Protein AF-A0A6S7JMF0-F1 (afdb_monomer_lite)

pLDDT: mean 71.55, std 21.27, range [26.91, 97.19]

Organism: Paramuricea clavata (NCBI:txid317549)

Radius of gyration: 65.5 Å; chains: 1; bounding box: 117×61×182 Å

Sequence (466 aa):
MGGQQYWNDHLWQLQKQYDQVYVKAPNASASPECMDQVRFYGCRYTFPGCDRSTSAFKSKKFCKDSCLHFTKECSTFLKAWKDLYLSGNPDEAYRFSCLKRPLRNAGDSPECVYYERKESLEKEDCLYLNGSSYHGNISVTSSGIPCQSWTEQCPHRHTMNKTYPELNNAKNYCRNPKNSGQRPWCFTTDRNKRWEYCDIPKCVPVDGNYGNWSLSSSCSVTCGEGFETWTRECNNPEPKYGGRNCNHLGEPVEFRPCTKNPCLVNGGYSSWSLSSQCNVTCGQGEEIWRRSCDNPTPKNGGRNYTVLGKDVEYRICKRRPCPVDGNYSNWTKSSACSVTCGVGYEMWSRKCDNPPPKHGGDCSKYGKDRESRPCRMEPCPVTSSSAKVIRITCGVCASIIVMAISFSSVKEKSGLRDPKEVIEFLRMRCLPLNGCQKAIHQYLLIVQQENAYMKKYLKAWGKGIE

Structure (mmCIF, N/CA/C/O backbone):
data_AF-A0A6S7JMF0-F1
#
_entry.id   AF-A0A6S7JMF0-F1
#
loop_
_atom_site.group_PDB
_atom_site.id
_atom_site.type_symbol
_atom_site.label_atom_id
_atom_site.label_alt_id
_atom_site.label_comp_id
_atom_site.label_asym_id
_atom_site.label_entity_id
_atom_site.label_seq_id
_atom_site.pdbx_PDB_ins_code
_atom_site.Cartn_x
_atom_site.Cartn_y
_atom_site.Cartn_z
_atom_site.occupancy
_atom_site.B_iso_or_equiv
_atom_site.auth_seq_id
_atom_site.auth_comp_id
_atom_site.auth_asym_id
_atom_site.auth_atom_id
_atom_site.pdbx_PDB_model_num
ATOM 1 N N . MET A 1 1 ? -48.991 31.337 47.600 1.00 36.75 1 MET A N 1
ATOM 2 C CA . MET A 1 1 ? -48.451 32.436 46.766 1.00 36.75 1 MET A CA 1
ATOM 3 C C . MET A 1 1 ? -47.029 32.873 47.159 1.00 36.75 1 MET A C 1
ATOM 5 O O . MET A 1 1 ? -46.313 33.300 46.272 1.00 36.75 1 MET A O 1
ATOM 9 N N . GLY A 1 2 ? -46.554 32.698 48.405 1.00 39.12 2 GLY A N 1
ATOM 10 C CA . GLY A 1 2 ? -45.199 33.141 48.809 1.00 39.12 2 GLY A CA 1
ATOM 11 C C . GLY A 1 2 ? -43.998 32.283 48.364 1.00 39.12 2 GLY A C 1
ATOM 12 O O . GLY A 1 2 ? -42.892 32.802 48.268 1.00 39.12 2 GLY A O 1
ATOM 13 N N . GLY A 1 3 ? -44.183 30.994 48.053 1.00 37.69 3 GLY A N 1
ATOM 14 C CA . GLY A 1 3 ? -43.065 30.120 47.657 1.00 37.69 3 GLY A CA 1
ATOM 15 C C . GLY A 1 3 ? -42.453 30.501 46.306 1.00 37.69 3 GLY A C 1
ATOM 16 O O . GLY A 1 3 ? -41.244 30.616 46.185 1.00 37.69 3 GLY A O 1
ATOM 17 N N . GLN A 1 4 ? -43.290 30.781 45.305 1.00 38.56 4 GLN A N 1
ATOM 18 C CA . GLN A 1 4 ? -42.866 31.082 43.931 1.00 38.56 4 GLN A CA 1
ATOM 19 C C . GLN A 1 4 ? -42.060 32.385 43.814 1.00 38.56 4 GLN A C 1
ATOM 21 O O . GLN A 1 4 ? -41.162 32.474 42.983 1.00 38.56 4 GLN A O 1
ATOM 26 N N . GLN A 1 5 ? -42.328 33.360 44.686 1.00 43.88 5 GLN A N 1
ATOM 27 C CA . GLN A 1 5 ? -41.608 34.634 44.724 1.00 43.88 5 GLN A CA 1
ATOM 28 C C . GLN A 1 5 ? -40.243 34.495 45.421 1.00 43.88 5 GLN A C 1
ATOM 30 O O . GLN A 1 5 ? -39.236 34.914 44.862 1.00 43.88 5 GLN A O 1
ATOM 35 N N . TYR A 1 6 ? -40.181 33.757 46.538 1.00 45.62 6 TYR A N 1
ATOM 36 C CA . TYR A 1 6 ? -38.921 33.356 47.184 1.00 45.62 6 TYR A CA 1
ATOM 37 C C . TYR A 1 6 ? -37.996 32.560 46.238 1.00 45.62 6 TYR A C 1
ATOM 39 O O . TYR A 1 6 ? -36.780 32.759 46.226 1.00 45.62 6 TYR A O 1
ATOM 47 N N . TRP A 1 7 ? -38.574 31.685 45.403 1.00 49.38 7 TRP A N 1
ATOM 48 C CA . TRP A 1 7 ? -37.840 30.900 44.404 1.00 49.38 7 TRP A CA 1
ATOM 49 C C . TRP A 1 7 ? -37.241 31.759 43.282 1.00 49.38 7 TRP A C 1
ATOM 51 O O . TRP A 1 7 ? -36.102 31.518 42.874 1.00 49.38 7 TRP A O 1
ATOM 61 N N . ASN A 1 8 ? -37.972 32.773 42.813 1.00 53.97 8 ASN A N 1
ATOM 62 C CA . ASN A 1 8 ? -37.487 33.693 41.784 1.00 53.97 8 ASN A CA 1
ATOM 63 C C . ASN A 1 8 ? -36.359 34.593 42.309 1.00 53.97 8 ASN A C 1
ATOM 65 O O . ASN A 1 8 ? -35.372 34.798 41.603 1.00 53.97 8 ASN A O 1
ATOM 69 N N . ASP A 1 9 ? -36.449 35.053 43.559 1.00 56.25 9 ASP A N 1
ATOM 70 C CA . ASP A 1 9 ? -35.446 35.941 44.158 1.00 56.25 9 ASP A CA 1
ATOM 71 C C . ASP A 1 9 ? -34.090 35.238 44.378 1.00 56.25 9 ASP A C 1
ATOM 73 O O . ASP A 1 9 ? -33.034 35.812 44.098 1.00 56.25 9 ASP A O 1
ATOM 77 N N . HIS A 1 10 ? -34.088 33.969 44.809 1.00 54.69 10 HIS A N 1
ATOM 78 C CA . HIS A 1 10 ? -32.850 33.200 45.013 1.00 54.69 10 HIS A CA 1
ATOM 79 C C . HIS A 1 10 ? -32.168 32.773 43.704 1.00 54.69 10 HIS A C 1
ATOM 81 O O . HIS A 1 10 ? -30.938 32.808 43.609 1.00 54.69 10 HIS A O 1
ATOM 87 N N . LEU A 1 11 ? -32.944 32.396 42.682 1.00 56.09 11 LEU A N 1
ATOM 88 C CA . LEU A 1 11 ? -32.403 32.110 41.348 1.00 56.09 11 LEU A CA 1
ATOM 89 C C . LEU A 1 11 ? -31.833 33.379 40.698 1.00 56.09 11 LEU A C 1
ATOM 91 O O . LEU A 1 11 ? -30.767 33.327 40.084 1.00 56.09 11 LEU A O 1
ATOM 95 N N . TRP A 1 12 ? -32.486 34.528 40.900 1.00 59.56 12 TRP A N 1
ATOM 96 C CA . TRP A 1 12 ? -32.001 35.826 40.433 1.00 59.56 12 TRP A CA 1
ATOM 97 C C . TRP A 1 12 ? -30.686 36.242 41.109 1.00 59.56 12 TRP A C 1
ATOM 99 O O . TRP A 1 12 ? -29.781 36.736 40.438 1.00 59.56 12 TRP A O 1
ATOM 109 N N . GLN A 1 13 ? -30.519 35.986 42.412 1.00 60.44 13 GLN A N 1
ATOM 110 C CA . GLN A 1 13 ? -29.249 36.236 43.107 1.00 60.44 13 GLN A CA 1
ATOM 111 C C . GLN A 1 13 ? -28.092 35.385 42.565 1.00 60.44 13 GLN A C 1
ATOM 113 O O . GLN A 1 13 ? -26.993 35.910 42.382 1.00 60.44 13 GLN A O 1
ATOM 118 N N . LEU A 1 14 ? -28.332 34.102 42.270 1.00 57.88 14 LEU A N 1
ATOM 119 C CA . LEU A 1 14 ? -27.326 33.217 41.668 1.00 57.88 14 LEU A CA 1
ATOM 120 C C . LEU A 1 14 ? -26.939 33.669 40.255 1.00 57.88 14 LEU A C 1
ATOM 122 O O . LEU A 1 14 ? -25.753 33.706 39.929 1.00 57.88 14 LEU A O 1
ATOM 126 N N . GLN A 1 15 ? -27.920 34.074 39.444 1.00 61.44 15 GLN A N 1
ATOM 127 C CA . GLN A 1 15 ? -27.672 34.634 38.114 1.00 61.44 15 GLN A CA 1
ATOM 128 C C . GLN A 1 15 ? -26.868 35.942 38.198 1.00 61.44 15 GLN A C 1
ATOM 130 O O . GLN A 1 15 ? -25.892 36.114 37.479 1.00 61.44 15 GLN A O 1
ATOM 135 N N . LYS A 1 16 ? -27.197 36.829 39.145 1.00 65.12 16 LYS A N 1
ATOM 136 C CA . LYS A 1 16 ? -26.475 38.091 39.361 1.00 65.12 16 LYS A CA 1
ATOM 137 C C . LYS A 1 16 ? -25.032 37.877 39.830 1.00 65.12 16 LYS A C 1
ATOM 139 O O . LYS A 1 16 ? -24.140 38.602 39.398 1.00 65.12 16 LYS A O 1
ATOM 144 N N . GLN A 1 17 ? -24.789 36.898 40.704 1.00 63.25 17 GLN A N 1
ATOM 145 C CA . GLN A 1 17 ? -23.432 36.509 41.111 1.00 63.25 17 GLN A CA 1
ATOM 146 C C . GLN A 1 17 ? -22.635 35.955 39.924 1.00 63.25 17 GLN A C 1
ATOM 148 O O . GLN A 1 17 ? -21.465 36.288 39.763 1.00 63.25 17 GLN A O 1
ATOM 153 N N . TYR A 1 18 ? -23.274 35.162 39.062 1.00 61.22 18 TYR A N 1
ATOM 154 C CA . TYR A 1 18 ? -22.665 34.653 37.836 1.00 61.22 18 TYR A CA 1
ATOM 155 C C . TYR A 1 18 ? -22.292 35.777 36.857 1.00 61.22 18 TYR A C 1
ATOM 157 O O . TYR A 1 18 ? -21.139 35.858 36.429 1.00 61.22 18 TYR A O 1
ATOM 165 N N . ASP A 1 19 ? -23.224 36.690 36.574 1.00 62.84 19 ASP A N 1
ATOM 166 C CA . ASP A 1 19 ? -22.995 37.818 35.667 1.00 62.84 19 ASP A CA 1
ATOM 167 C C . ASP A 1 19 ? -21.878 38.737 36.199 1.00 62.84 19 ASP A C 1
ATOM 169 O O . ASP A 1 19 ? -21.053 39.234 35.436 1.00 62.84 19 ASP A O 1
ATOM 173 N N . GLN A 1 20 ? -21.770 38.905 37.523 1.00 62.69 20 GLN A N 1
ATOM 174 C CA . GLN A 1 20 ? -20.678 39.657 38.150 1.00 62.69 20 GLN A CA 1
ATOM 175 C C . GLN A 1 20 ? -19.300 39.000 37.980 1.00 62.69 20 GLN A C 1
ATOM 177 O O . GLN A 1 20 ? -18.322 39.723 37.786 1.00 62.69 20 GLN A O 1
ATOM 182 N N . VAL A 1 21 ? -19.201 37.666 38.033 1.00 59.06 21 VAL A N 1
ATOM 183 C CA . VAL A 1 21 ? -17.943 36.940 37.758 1.00 59.06 21 VAL A CA 1
ATOM 184 C C . VAL A 1 21 ? -17.564 37.067 36.288 1.00 59.06 21 VAL A C 1
ATOM 186 O O . VAL A 1 21 ? -16.413 37.369 35.982 1.00 59.06 21 VAL A O 1
ATOM 189 N N . TYR A 1 22 ? -18.532 36.898 35.386 1.00 55.00 22 TYR A N 1
ATOM 190 C CA . TYR A 1 22 ? -18.306 36.964 33.943 1.00 55.00 22 TYR A CA 1
ATOM 191 C C . TYR A 1 22 ? -17.883 38.371 33.483 1.00 55.00 22 TYR A C 1
ATOM 193 O O . TYR A 1 22 ? -16.993 38.516 32.649 1.00 55.00 22 TYR A O 1
ATOM 201 N N . VAL A 1 23 ? -18.465 39.419 34.079 1.00 57.88 23 VAL A N 1
ATOM 202 C CA . VAL A 1 23 ? -18.139 40.824 33.778 1.00 57.88 23 VAL A CA 1
ATOM 203 C C . VAL A 1 23 ? -16.802 41.260 34.392 1.00 57.88 23 VAL A C 1
ATOM 205 O O . VAL A 1 23 ? -16.083 42.047 33.781 1.00 57.88 23 VAL A O 1
ATOM 208 N N . LYS A 1 24 ? -16.436 40.766 35.585 1.00 56.78 24 LYS A N 1
ATOM 209 C CA . LYS A 1 24 ? -15.188 41.161 36.273 1.00 56.78 24 LYS A CA 1
ATOM 210 C C . LYS A 1 24 ? -13.965 40.314 35.903 1.00 56.78 24 LYS A C 1
ATOM 212 O O . LYS A 1 24 ? -12.846 40.760 36.138 1.00 56.78 24 LYS A O 1
ATOM 217 N N . ALA A 1 25 ? -14.154 39.124 35.334 1.00 55.00 25 ALA A N 1
ATOM 218 C CA . ALA A 1 25 ? -13.078 38.221 34.927 1.00 55.00 25 ALA A CA 1
ATOM 219 C C . ALA A 1 25 ? -13.330 37.657 33.510 1.00 55.00 25 ALA A C 1
ATOM 221 O O . ALA A 1 25 ? -13.674 36.484 33.364 1.00 55.00 25 ALA A O 1
ATOM 222 N N . PRO A 1 26 ? -13.119 38.455 32.445 1.00 53.94 26 PRO A N 1
ATOM 223 C CA . PRO A 1 26 ? -13.433 38.063 31.064 1.00 53.94 26 PRO A CA 1
ATOM 224 C C . PRO A 1 26 ? -12.639 36.845 30.551 1.00 53.94 26 PRO A C 1
ATOM 226 O O . PRO A 1 26 ? -13.076 36.174 29.621 1.00 53.94 26 PRO A O 1
ATOM 229 N N . ASN A 1 27 ? -11.510 36.505 31.186 1.00 53.25 27 ASN A N 1
ATOM 230 C CA . ASN A 1 27 ? -10.702 35.320 30.857 1.00 53.25 27 ASN A CA 1
ATOM 231 C C . ASN A 1 27 ? -11.171 34.028 31.564 1.00 53.25 27 ASN A C 1
ATOM 233 O O . ASN A 1 27 ? -10.545 32.981 31.409 1.00 53.25 27 ASN A O 1
ATOM 237 N N . ALA A 1 28 ? -12.245 34.079 32.359 1.00 56.94 28 ALA A N 1
ATOM 238 C CA . ALA A 1 28 ? -12.796 32.944 33.102 1.00 56.94 28 ALA A CA 1
ATOM 239 C C . ALA A 1 28 ? -14.020 32.327 32.399 1.00 56.94 28 ALA A C 1
ATOM 241 O O . ALA A 1 28 ? -15.050 32.079 33.029 1.00 56.94 28 ALA A O 1
ATOM 242 N N . SER A 1 29 ? -13.929 32.086 31.088 1.00 58.25 29 SER A N 1
ATOM 243 C CA . SER A 1 29 ? -15.015 31.465 30.327 1.00 58.25 29 SER A CA 1
ATOM 244 C C . SER A 1 29 ? -15.295 30.051 30.852 1.00 58.25 29 SER A C 1
ATOM 246 O O . SER A 1 29 ? -14.444 29.164 30.752 1.00 58.25 29 SER A O 1
ATOM 248 N N . ALA A 1 30 ? -16.481 29.831 31.416 1.00 63.19 30 ALA A N 1
ATOM 249 C CA . ALA A 1 30 ? -16.946 28.504 31.794 1.00 63.19 30 ALA A CA 1
ATOM 250 C C . ALA A 1 30 ? -17.377 27.727 30.540 1.00 63.19 30 ALA A C 1
ATOM 252 O O . ALA A 1 30 ? -18.112 28.258 29.705 1.00 63.19 30 ALA A O 1
ATOM 253 N N . SER A 1 31 ? -16.944 26.470 30.403 1.00 72.50 31 SER A N 1
ATOM 254 C CA . SER A 1 31 ? -17.444 25.593 29.339 1.00 72.50 31 SER A CA 1
ATOM 255 C C . SER A 1 31 ? -18.964 25.378 29.481 1.00 72.50 31 SER A C 1
ATOM 257 O O . SER A 1 31 ? -19.489 25.469 30.596 1.00 72.50 31 SER A O 1
ATOM 259 N N . PRO A 1 32 ? -19.698 25.060 28.395 1.00 72.62 32 PRO A N 1
ATOM 260 C CA . PRO A 1 32 ? -21.123 24.719 28.482 1.00 72.62 32 PRO A CA 1
ATOM 261 C C . PRO A 1 32 ? -21.404 23.594 29.491 1.00 72.62 32 PRO A C 1
ATOM 263 O O . PRO A 1 32 ? -22.387 23.642 30.225 1.00 72.62 32 PRO A O 1
ATOM 266 N N . GLU A 1 33 ? -20.486 22.632 29.576 1.00 74.56 33 GLU A N 1
ATOM 267 C CA . GLU A 1 33 ? -20.502 21.526 30.536 1.00 74.56 33 GLU A CA 1
ATOM 268 C C . GLU A 1 33 ? -20.301 22.005 31.984 1.00 74.56 33 GLU A C 1
ATOM 270 O O . GLU A 1 33 ? -21.031 21.609 32.892 1.00 74.56 33 GLU A O 1
ATOM 275 N N . CYS A 1 34 ? -19.358 22.924 32.212 1.00 79.75 34 CYS A N 1
ATOM 276 C CA . CYS A 1 34 ? -19.197 23.558 33.515 1.00 79.75 34 CYS A CA 1
ATOM 277 C C . CYS A 1 34 ? -20.475 24.308 33.925 1.00 79.75 34 CYS A C 1
ATOM 279 O O . CYS A 1 34 ? -20.913 24.212 35.070 1.00 79.75 34 CYS A O 1
ATOM 281 N N . MET A 1 35 ? -21.114 25.010 32.990 1.00 73.12 35 MET A N 1
ATOM 282 C CA . MET A 1 35 ? -22.354 25.741 33.253 1.00 73.12 35 MET A CA 1
ATOM 283 C C . MET A 1 35 ? -23.520 24.829 33.622 1.00 73.12 35 MET A C 1
ATOM 285 O O . MET A 1 35 ? -24.294 25.162 34.523 1.00 73.12 35 MET A O 1
ATOM 289 N N . ASP A 1 36 ? -23.636 23.678 32.969 1.00 75.81 36 ASP A N 1
ATOM 290 C CA . ASP A 1 36 ? -24.648 22.685 33.316 1.00 75.81 36 ASP A CA 1
ATOM 291 C C . ASP A 1 36 ? -24.424 22.128 34.730 1.00 75.81 36 ASP A C 1
ATOM 293 O O . ASP A 1 36 ? -25.346 22.075 35.546 1.00 75.81 36 ASP A O 1
ATOM 297 N N . GLN A 1 37 ? -23.168 21.848 35.084 1.00 77.25 37 GLN A N 1
ATOM 298 C CA . GLN A 1 37 ? -22.797 21.419 36.431 1.00 77.25 37 GLN A CA 1
ATOM 299 C C . GLN A 1 37 ? -23.039 22.496 37.494 1.00 77.25 37 GLN A C 1
ATOM 301 O O . GLN A 1 37 ? -23.574 22.190 38.560 1.00 77.25 37 GLN A O 1
ATOM 306 N N . VAL A 1 38 ? -22.702 23.762 37.222 1.00 75.69 38 VAL A N 1
ATOM 307 C CA . VAL A 1 38 ? -22.996 24.889 38.127 1.00 75.69 38 VAL A CA 1
ATOM 308 C C . VAL A 1 38 ? -24.501 24.990 38.378 1.00 75.69 38 VAL A C 1
ATOM 310 O O . VAL A 1 38 ? -24.916 25.140 39.527 1.00 75.69 38 VAL A O 1
ATOM 313 N N . ARG A 1 39 ? -25.329 24.844 37.336 1.00 72.12 39 ARG A N 1
ATOM 314 C CA . ARG A 1 39 ? -26.794 24.845 37.466 1.00 72.12 39 ARG A CA 1
ATOM 315 C C . ARG A 1 39 ? -27.290 23.654 38.275 1.00 72.12 39 ARG A C 1
ATOM 317 O O . ARG A 1 39 ? -28.083 23.842 39.194 1.00 72.12 39 ARG A O 1
ATOM 324 N N . PHE A 1 40 ? -26.805 22.452 37.980 1.00 74.94 40 PHE A N 1
ATOM 325 C CA . PHE A 1 40 ? -27.194 21.233 38.684 1.00 74.94 40 PHE A CA 1
ATOM 326 C C . PHE A 1 40 ? -26.841 21.294 40.178 1.00 74.94 40 PHE A C 1
ATOM 328 O O . PHE A 1 40 ? -27.698 21.085 41.042 1.00 74.94 40 PHE A O 1
ATOM 335 N N . TYR A 1 41 ? -25.590 21.630 40.502 1.00 74.94 41 TYR A N 1
ATOM 336 C CA . TYR A 1 41 ? -25.129 21.716 41.886 1.00 74.94 41 TYR A CA 1
ATOM 337 C C . TYR A 1 41 ? -25.739 22.907 42.623 1.00 74.94 41 TYR A C 1
ATOM 339 O O . TYR A 1 41 ? -26.144 22.754 43.776 1.00 74.94 41 TYR A O 1
ATOM 347 N N . GLY A 1 42 ? -25.861 24.062 41.964 1.00 68.94 42 GLY A N 1
ATOM 348 C CA . GLY A 1 42 ? -26.521 25.245 42.512 1.00 68.94 42 GLY A CA 1
ATOM 349 C C . GLY A 1 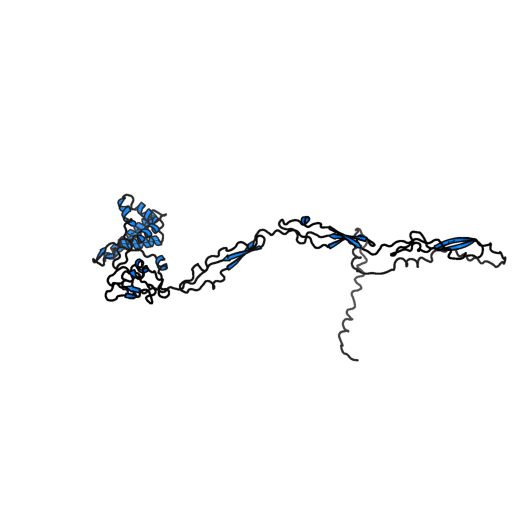42 ? -27.980 24.963 42.859 1.00 68.94 42 GLY A C 1
ATOM 350 O O . GLY A 1 42 ? -28.394 25.194 43.989 1.00 68.94 42 GLY A O 1
ATOM 351 N N . CYS A 1 43 ? -28.732 24.356 41.938 1.00 67.88 43 CYS A N 1
ATOM 352 C CA . CYS A 1 43 ? -30.116 23.938 42.157 1.00 67.88 43 CYS A CA 1
ATOM 353 C C . CYS A 1 43 ? -30.238 23.009 43.375 1.00 67.88 43 CYS A C 1
ATOM 355 O O . CYS A 1 43 ? -31.062 23.237 44.253 1.00 67.88 43 CYS A O 1
ATOM 357 N N . ARG A 1 44 ? -29.368 22.001 43.501 1.00 70.31 44 ARG A N 1
ATOM 358 C CA . ARG A 1 44 ? -29.432 21.035 44.610 1.00 70.31 44 ARG A CA 1
ATOM 359 C C . ARG A 1 44 ? -28.977 21.595 45.960 1.00 70.31 44 ARG A C 1
ATOM 361 O O . ARG A 1 44 ? -29.427 21.109 46.999 1.00 70.31 44 ARG A O 1
ATOM 368 N N . TYR A 1 45 ? -28.067 22.568 45.947 1.00 66.06 45 TYR A N 1
ATOM 369 C CA . TYR A 1 45 ? -27.616 23.275 47.143 1.00 66.06 45 TYR A CA 1
ATOM 370 C C . TYR A 1 45 ? -28.700 24.224 47.662 1.00 66.06 45 TYR A C 1
ATOM 372 O O . TYR A 1 45 ? -28.994 24.217 48.855 1.00 66.06 45 TYR A O 1
ATOM 380 N N . THR A 1 46 ? -29.326 24.981 46.759 1.00 62.84 46 THR A N 1
ATOM 381 C CA . THR A 1 46 ? -30.418 25.911 47.076 1.00 62.84 46 THR A CA 1
ATOM 382 C C . THR A 1 46 ? -31.708 25.167 47.427 1.00 62.84 46 THR A C 1
ATOM 384 O O . THR A 1 46 ? -32.456 25.608 48.296 1.00 62.84 46 THR A O 1
ATOM 387 N N . PHE A 1 47 ? -31.946 24.004 46.810 1.00 64.00 47 PHE A N 1
ATOM 388 C CA . PHE A 1 47 ? -33.137 23.174 47.003 1.00 64.00 47 PHE A CA 1
ATOM 389 C C . PHE A 1 47 ? -32.755 21.796 47.584 1.00 64.00 47 PHE A C 1
ATOM 391 O O . PHE A 1 47 ? -32.590 20.804 46.853 1.00 64.00 47 PHE A O 1
ATOM 398 N N . PRO A 1 48 ? -32.578 21.699 48.919 1.00 64.69 48 PRO A N 1
ATOM 399 C CA . PRO A 1 48 ? -32.350 20.426 49.591 1.00 64.69 48 PRO A CA 1
ATOM 400 C C . PRO A 1 48 ? -33.560 19.501 49.418 1.00 64.69 48 PRO A C 1
ATOM 402 O O . PRO A 1 48 ? -34.697 19.928 49.262 1.00 64.69 48 PRO A O 1
ATOM 405 N N . GLY A 1 49 ? -33.302 18.194 49.409 1.00 63.19 49 GLY A N 1
ATOM 406 C CA . GLY A 1 49 ? -34.339 17.198 49.138 1.00 63.19 49 GLY A CA 1
ATOM 407 C C . GLY A 1 49 ? -34.942 16.724 50.448 1.00 63.19 49 GLY A C 1
ATOM 408 O O . GLY A 1 49 ? -34.275 16.785 51.482 1.00 63.19 49 GLY A O 1
ATOM 409 N N . CYS A 1 50 ? -36.165 16.207 50.404 1.00 54.31 50 CYS A N 1
ATOM 410 C CA . CYS A 1 50 ? -36.745 15.551 51.568 1.00 54.31 50 CYS A CA 1
ATOM 411 C C . CYS A 1 50 ? -35.965 14.271 51.887 1.00 54.31 50 CYS A C 1
ATOM 413 O O . CYS A 1 50 ? -35.764 13.412 51.020 1.00 54.31 50 CYS A O 1
ATOM 415 N N . ASP A 1 51 ? -35.523 14.143 53.134 1.00 57.78 51 ASP A N 1
ATOM 416 C CA . ASP A 1 51 ? -35.065 12.875 53.676 1.00 57.78 51 ASP A CA 1
ATOM 417 C C . ASP A 1 51 ? -36.283 11.963 53.863 1.00 57.78 51 ASP A C 1
ATOM 419 O O . ASP A 1 51 ? -37.152 12.221 54.695 1.00 57.78 51 ASP A O 1
ATOM 423 N N . ARG A 1 52 ? -36.355 10.890 53.069 1.00 56.56 52 ARG A N 1
ATOM 424 C CA . ARG A 1 52 ? -37.484 9.947 53.080 1.00 56.56 52 ARG A CA 1
ATOM 425 C C . ARG A 1 52 ? -37.616 9.172 54.397 1.00 56.56 52 ARG A C 1
ATOM 427 O O . ARG A 1 52 ? -38.643 8.541 54.606 1.00 56.56 52 ARG A O 1
ATOM 434 N N . SER A 1 53 ? -36.606 9.225 55.269 1.00 58.28 53 SER A N 1
ATOM 435 C CA . SER A 1 53 ? -36.626 8.580 56.588 1.00 58.28 53 SER A CA 1
ATOM 436 C C . SER A 1 53 ? -37.221 9.453 57.698 1.00 58.28 53 SER A C 1
ATOM 438 O O . SER A 1 53 ? -37.765 8.925 58.662 1.00 58.28 53 SER A O 1
ATOM 440 N N . THR A 1 54 ? -37.135 10.781 57.577 1.00 59.84 54 THR A N 1
ATOM 441 C CA . THR A 1 54 ? -37.490 11.718 58.660 1.00 59.84 54 THR A CA 1
ATOM 442 C C . THR A 1 54 ? -38.441 12.833 58.224 1.00 59.84 54 THR A C 1
ATOM 444 O O . THR A 1 54 ? -38.811 13.668 59.043 1.00 59.84 54 THR A O 1
ATOM 447 N N . SER A 1 55 ? -38.843 12.875 56.946 1.00 59.56 55 SER A N 1
ATOM 448 C CA . SER A 1 55 ? -39.644 13.949 56.321 1.00 59.56 55 SER A CA 1
ATOM 449 C C . SER A 1 55 ? -39.053 15.361 56.466 1.00 59.56 55 SER A C 1
ATOM 451 O O . SER A 1 55 ? -39.683 16.346 56.085 1.00 59.56 55 SER A O 1
ATOM 453 N N . ALA A 1 56 ? -37.824 15.469 56.975 1.00 62.94 56 ALA A N 1
ATOM 454 C CA . ALA A 1 56 ? -37.090 16.709 57.127 1.00 62.94 56 ALA A CA 1
ATOM 455 C C . ALA A 1 56 ? -36.324 17.035 55.838 1.00 62.94 56 ALA A C 1
ATOM 457 O O . ALA A 1 56 ? -35.783 16.152 55.164 1.00 62.94 56 ALA A O 1
ATOM 458 N N . PHE A 1 57 ? -36.234 18.318 55.496 1.00 62.72 57 PHE A N 1
ATOM 459 C CA . PHE A 1 57 ? -35.366 18.763 54.410 1.00 62.72 57 PHE A CA 1
ATOM 460 C C . PHE A 1 57 ? -33.909 18.619 54.840 1.00 62.72 57 PHE A C 1
ATOM 462 O O . PHE A 1 57 ? -33.464 19.260 55.792 1.00 62.72 57 PHE A O 1
ATOM 469 N N . LYS A 1 58 ? -33.151 17.784 54.125 1.00 65.88 58 LYS A N 1
ATOM 470 C CA . LYS A 1 58 ? -31.731 17.564 54.400 1.00 65.88 58 LYS A CA 1
ATOM 471 C C . LYS A 1 58 ? -30.913 17.868 53.157 1.00 65.88 58 LYS A C 1
ATOM 473 O O . LYS A 1 58 ? -31.145 17.315 52.077 1.00 65.88 58 LYS A O 1
ATOM 478 N N . SER A 1 59 ? -29.927 18.748 53.304 1.00 65.12 59 SER A N 1
ATOM 479 C CA . SER A 1 59 ? -28.945 18.981 52.252 1.00 65.12 59 SER A CA 1
ATOM 480 C C . SER A 1 59 ? -28.056 17.742 52.126 1.00 65.12 59 SER A C 1
ATOM 482 O O . SER A 1 59 ? -27.375 17.320 53.063 1.00 65.12 59 SER A O 1
ATOM 484 N N . LYS A 1 60 ? -28.100 17.105 50.955 1.00 71.38 60 LYS A N 1
ATOM 485 C CA . LYS A 1 60 ? -27.204 15.995 50.627 1.00 71.38 60 LYS A CA 1
ATOM 486 C C . LYS A 1 60 ? -25.923 16.574 50.036 1.00 71.38 60 LYS A C 1
ATOM 488 O O . LYS A 1 60 ? -25.972 17.441 49.167 1.00 71.38 60 LYS A O 1
ATOM 493 N N . LYS A 1 61 ? -24.771 16.107 50.522 1.00 76.12 61 LYS A N 1
ATOM 494 C CA . LYS A 1 61 ? -23.463 16.507 49.984 1.00 76.12 61 LYS A CA 1
ATOM 495 C C . LYS A 1 61 ? -23.287 15.918 48.580 1.00 76.12 61 LYS A C 1
ATOM 497 O O . LYS A 1 61 ? -23.887 14.897 48.258 1.00 76.12 61 LYS A O 1
ATOM 502 N N . PHE A 1 62 ? -22.442 16.525 47.755 1.00 79.12 62 PHE A N 1
ATOM 503 C CA . PHE A 1 62 ? -22.049 15.917 46.482 1.00 79.12 62 PHE A CA 1
ATOM 504 C C . PHE A 1 62 ? -21.123 14.730 46.719 1.00 79.12 62 PHE A C 1
ATOM 506 O O . PHE A 1 62 ? -20.332 14.745 47.670 1.00 79.12 62 PHE A O 1
ATOM 513 N N . CYS A 1 63 ? -21.223 13.716 45.864 1.00 81.94 63 CYS A N 1
ATOM 514 C CA . CYS A 1 63 ? -20.311 12.583 45.912 1.00 81.94 63 CYS A CA 1
ATOM 515 C C . CYS A 1 63 ? -18.884 13.037 45.581 1.00 81.94 63 CYS A C 1
ATOM 517 O O . CYS A 1 63 ? -18.684 13.991 44.824 1.00 81.94 63 CYS A O 1
ATOM 519 N N . LYS A 1 64 ? -17.887 12.345 46.144 1.00 82.00 64 LYS A N 1
ATOM 520 C CA . LYS A 1 64 ? -16.462 12.644 45.936 1.00 82.00 64 LYS A CA 1
ATOM 521 C C . LYS A 1 64 ? -16.101 12.783 44.459 1.00 82.00 64 LYS A C 1
ATOM 523 O O . LYS A 1 64 ? -15.514 13.793 44.085 1.00 82.00 64 LYS A O 1
ATOM 528 N N . ASP A 1 65 ? -16.523 11.836 43.629 1.00 76.62 65 ASP A N 1
ATOM 529 C CA . ASP A 1 65 ? -16.199 11.821 42.197 1.00 76.62 65 ASP A CA 1
ATOM 530 C C . ASP A 1 65 ? -16.843 12.990 41.445 1.00 76.62 65 ASP A C 1
ATOM 532 O O . ASP A 1 65 ? -16.186 13.657 40.652 1.00 76.62 65 ASP A O 1
ATOM 536 N N . SER A 1 66 ? -18.103 13.303 41.754 1.00 81.38 66 SER A N 1
ATOM 537 C CA . SER A 1 66 ? -18.818 14.452 41.186 1.00 81.38 66 SER A CA 1
ATOM 538 C C . SER A 1 66 ? -18.185 15.784 41.599 1.00 81.38 66 SER A C 1
ATOM 540 O O . SER A 1 66 ? -18.056 16.688 40.780 1.00 81.38 66 SER A O 1
ATOM 542 N N . CYS A 1 67 ? -17.707 15.887 42.842 1.00 82.62 67 CYS A N 1
ATOM 543 C CA . CYS A 1 67 ? -16.958 17.050 43.311 1.00 82.62 67 CYS A CA 1
ATOM 544 C C . CYS A 1 67 ? -15.616 17.190 42.579 1.00 82.62 67 CYS A C 1
ATOM 546 O O . CYS A 1 67 ? -15.300 18.275 42.102 1.00 82.62 67 CYS A O 1
ATOM 548 N N . LEU A 1 68 ? -14.847 16.101 42.448 1.00 82.38 68 LEU A N 1
ATOM 549 C CA . LEU A 1 68 ? -13.570 16.108 41.726 1.00 82.38 68 LEU A CA 1
ATOM 550 C C . LEU A 1 68 ? -13.765 16.507 40.259 1.00 82.38 68 LEU A C 1
ATOM 552 O O . LEU A 1 68 ? -13.019 17.338 39.742 1.00 82.38 68 LEU A O 1
ATOM 556 N N . HIS A 1 69 ? -14.807 15.971 39.623 1.00 80.81 69 HIS A N 1
ATOM 557 C CA . HIS A 1 69 ? -15.195 16.321 38.263 1.00 80.81 69 HIS A CA 1
ATOM 558 C C . HIS A 1 69 ? -15.508 17.811 38.129 1.00 80.81 69 HIS A C 1
ATOM 560 O O . HIS A 1 69 ? -14.894 18.500 37.322 1.00 80.81 69 HIS A O 1
ATOM 566 N N . PHE A 1 70 ? -16.379 18.331 38.994 1.00 82.12 70 PHE A N 1
ATOM 567 C CA . PHE A 1 70 ? -16.727 19.746 39.021 1.00 82.12 70 PHE A CA 1
ATOM 568 C C . PHE A 1 70 ? -15.504 20.644 39.196 1.00 82.12 70 PHE A C 1
ATOM 570 O O . PHE A 1 70 ? -15.336 21.621 38.474 1.00 82.12 70 PHE A O 1
ATOM 577 N N . THR A 1 71 ? -14.609 20.296 40.125 1.00 80.69 71 THR A N 1
ATOM 578 C CA . THR A 1 71 ? -13.393 21.085 40.353 1.00 80.69 71 THR A CA 1
ATOM 579 C C . THR A 1 71 ? -12.436 21.074 39.171 1.00 80.69 71 THR A C 1
ATOM 581 O O . THR A 1 71 ? -11.689 22.033 39.003 1.00 80.69 71 THR A O 1
ATOM 584 N N . LYS A 1 72 ? -12.458 20.013 38.360 1.00 83.19 72 LYS A N 1
ATOM 585 C CA . LYS A 1 72 ? -11.654 19.903 37.147 1.00 83.19 72 LYS A CA 1
ATOM 586 C C . LYS A 1 72 ? -12.268 20.737 36.019 1.00 83.19 72 LYS A C 1
ATOM 588 O O . LYS A 1 72 ? -11.603 21.637 35.508 1.00 83.19 72 LYS A O 1
ATOM 593 N N . GLU A 1 73 ? -13.534 20.478 35.695 1.00 81.38 73 GLU A N 1
ATOM 594 C CA . GLU A 1 73 ? -14.249 21.107 34.575 1.00 81.38 73 GLU A CA 1
ATOM 595 C C . GLU A 1 73 ? -14.480 22.607 34.788 1.00 81.38 73 GLU A C 1
ATOM 597 O O . GLU A 1 73 ? -14.333 23.403 33.865 1.00 81.38 73 GLU A O 1
ATOM 602 N N . CYS A 1 74 ? -14.776 23.020 36.021 1.00 78.31 74 CYS A N 1
ATOM 603 C CA . CYS A 1 74 ? -14.986 24.420 36.384 1.00 78.31 74 CYS A CA 1
ATOM 604 C C . CYS A 1 74 ? -13.759 25.069 37.033 1.00 78.31 74 CYS A C 1
ATOM 606 O O . CYS A 1 74 ? -13.904 26.059 37.745 1.00 78.31 74 CYS A O 1
ATOM 608 N N . SER A 1 75 ? -12.551 24.534 36.842 1.00 80.81 75 SER A N 1
ATOM 609 C CA . SER A 1 75 ? -11.343 25.004 37.543 1.00 80.81 75 SER A CA 1
ATOM 610 C C . SER A 1 75 ? -11.071 26.509 37.375 1.00 80.81 75 SER A C 1
ATOM 612 O O . SER A 1 75 ? -10.797 27.194 38.362 1.00 80.81 75 SER A O 1
ATOM 614 N N . THR A 1 76 ? -11.201 27.046 36.157 1.00 77.19 76 THR A N 1
ATOM 615 C CA . THR A 1 76 ? -11.019 28.477 35.842 1.00 77.19 76 THR A CA 1
ATOM 616 C C . THR A 1 76 ? -12.099 29.349 36.481 1.00 77.19 76 THR A C 1
ATOM 618 O O . THR A 1 76 ? -11.784 30.338 37.145 1.00 77.19 76 THR A O 1
ATOM 621 N N . PHE A 1 77 ? -13.363 28.937 36.352 1.00 76.19 77 PHE A N 1
ATOM 622 C CA . PHE A 1 77 ? -14.518 29.597 36.960 1.00 76.19 77 PHE A CA 1
ATOM 623 C C . PHE A 1 77 ? -14.421 29.618 38.492 1.00 76.19 77 PHE A C 1
ATOM 625 O O . PHE A 1 77 ? -14.594 30.659 39.117 1.00 76.19 77 PHE A O 1
ATOM 632 N N . LEU A 1 78 ? -14.072 28.485 39.106 1.00 75.12 78 LEU A N 1
ATOM 633 C CA . LEU A 1 78 ? -13.917 28.355 40.554 1.00 75.12 78 LEU A CA 1
ATOM 634 C C . LEU A 1 78 ? -12.751 29.181 41.089 1.00 75.12 78 LEU A C 1
ATOM 636 O O . LEU A 1 78 ? -12.840 29.680 42.208 1.00 75.12 78 LEU A O 1
ATOM 640 N N . LYS A 1 79 ? -11.667 29.326 40.320 1.00 75.62 79 LYS A N 1
ATOM 641 C CA . LYS A 1 79 ? -10.548 30.201 40.680 1.00 75.62 79 LYS A CA 1
ATOM 642 C C . LYS A 1 79 ? -10.991 31.666 40.693 1.00 75.62 79 LYS A C 1
ATOM 644 O O . LYS A 1 79 ? -10.869 32.312 41.724 1.00 75.62 79 LYS A O 1
ATOM 649 N N . ALA A 1 80 ? -11.607 32.141 39.610 1.00 73.25 80 ALA A N 1
ATOM 650 C CA . ALA A 1 80 ? -12.112 33.513 39.526 1.00 73.25 80 ALA A CA 1
ATOM 651 C C . ALA A 1 80 ? -13.176 33.816 40.595 1.00 73.25 80 ALA A C 1
ATOM 653 O O . ALA A 1 80 ? -13.153 34.874 41.219 1.00 73.25 80 ALA A O 1
ATOM 654 N N . TRP A 1 81 ? -14.080 32.869 40.859 1.00 71.62 81 TRP A N 1
ATOM 655 C CA . TRP A 1 81 ? -15.090 32.995 41.909 1.00 71.62 81 TRP A CA 1
ATOM 656 C C . TRP A 1 81 ? -14.462 33.080 43.309 1.00 71.62 81 TRP A C 1
ATOM 658 O O . TRP A 1 81 ? -14.863 33.926 44.108 1.00 71.62 81 TRP A O 1
ATOM 668 N N . LYS A 1 82 ? -13.444 32.256 43.605 1.00 71.69 82 LYS A N 1
ATOM 669 C CA . LYS A 1 82 ? -12.688 32.337 44.867 1.00 71.69 82 LYS A CA 1
ATOM 670 C C . LYS A 1 82 ? -12.000 33.689 45.024 1.00 71.69 82 LYS A C 1
ATOM 672 O O . LYS A 1 82 ? -12.108 34.295 46.085 1.00 71.69 82 LYS A O 1
ATOM 677 N N . ASP A 1 83 ? -11.350 34.169 43.971 1.00 70.44 83 ASP A N 1
ATOM 678 C CA . ASP A 1 83 ? -10.622 35.438 43.995 1.00 70.44 83 ASP A CA 1
ATOM 679 C C . ASP A 1 83 ? -11.568 36.640 44.210 1.00 70.44 83 ASP A C 1
ATOM 681 O O . ASP A 1 83 ? -11.177 37.629 44.824 1.00 70.44 83 ASP A O 1
ATOM 685 N N . LEU A 1 84 ? -12.829 36.540 43.767 1.00 67.00 84 LEU A N 1
ATOM 686 C CA . LEU A 1 84 ? -13.849 37.590 43.897 1.00 67.00 84 LEU A CA 1
ATOM 687 C C . LEU A 1 84 ? -14.635 37.570 45.217 1.00 67.00 84 LEU A C 1
ATOM 689 O O . LEU A 1 84 ? -15.040 38.634 45.684 1.00 67.00 84 LEU A O 1
ATOM 693 N N . TYR A 1 85 ? -14.902 36.391 45.788 1.00 62.25 85 TYR A N 1
ATOM 694 C CA . TYR A 1 85 ? -15.840 36.241 46.914 1.00 62.25 85 TYR A CA 1
ATOM 695 C C . TYR A 1 85 ? -15.215 35.688 48.202 1.00 62.25 85 TYR A C 1
ATOM 697 O O . TYR A 1 85 ? -15.844 35.781 49.252 1.00 62.25 85 TYR A O 1
ATOM 705 N N . LEU A 1 86 ? -13.999 35.130 48.155 1.00 63.06 86 LEU A N 1
ATOM 706 C CA . LEU A 1 86 ? -13.339 34.483 49.301 1.00 63.06 86 LEU A CA 1
ATOM 707 C C . LEU A 1 86 ? -12.028 35.164 49.731 1.00 63.06 86 LEU A C 1
ATOM 709 O O . LEU A 1 86 ? -11.299 34.622 50.567 1.00 63.06 86 LEU A O 1
ATOM 713 N N . SER A 1 87 ? -11.715 36.351 49.202 1.00 54.84 87 SER A N 1
ATOM 714 C CA . SER A 1 87 ? -10.531 37.127 49.585 1.00 54.84 87 SER A CA 1
ATOM 715 C C . SER A 1 87 ? -10.650 37.635 51.032 1.00 54.84 87 SER A C 1
ATOM 717 O O . SER A 1 87 ? -11.097 38.755 51.274 1.00 54.84 87 SER A O 1
ATOM 719 N N . GLY A 1 88 ? -10.274 36.803 52.007 1.00 55.91 88 GLY A N 1
ATOM 720 C CA . GLY A 1 88 ? -10.142 37.229 53.404 1.00 55.91 88 GLY A CA 1
ATOM 721 C C . GLY A 1 88 ? -10.381 36.185 54.497 1.00 55.91 88 GLY A C 1
ATOM 722 O O . GLY A 1 88 ? -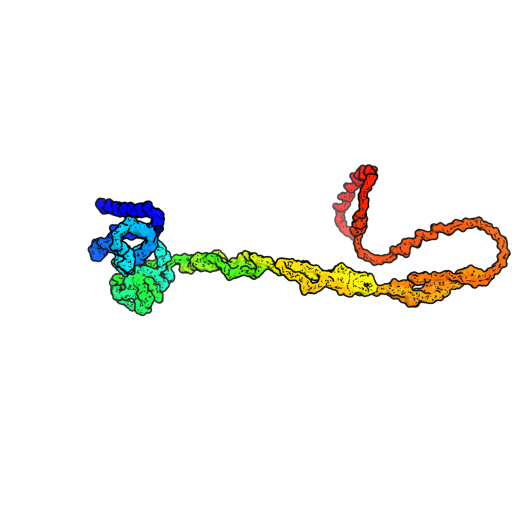10.158 36.523 55.654 1.00 55.91 88 GLY A O 1
ATOM 723 N N . ASN A 1 89 ? -10.803 34.945 54.202 1.00 52.31 89 ASN A N 1
ATOM 724 C CA . ASN A 1 89 ? -11.030 33.946 55.260 1.00 52.31 89 ASN A CA 1
ATOM 725 C C . ASN A 1 89 ? -10.536 32.524 54.885 1.00 52.31 89 ASN A C 1
ATOM 727 O O . ASN A 1 89 ? -11.155 31.866 54.043 1.00 52.31 89 ASN A O 1
ATOM 731 N N . PRO A 1 90 ? -9.437 32.019 55.489 1.00 52.78 90 PRO A N 1
ATOM 732 C CA . PRO A 1 90 ? -8.843 30.714 55.161 1.00 52.78 90 PRO A CA 1
ATOM 733 C C . PRO A 1 90 ? -9.745 29.504 55.448 1.00 52.78 90 PRO A C 1
ATOM 735 O O . PRO A 1 90 ? -9.618 28.475 54.782 1.00 52.78 90 PRO A O 1
ATOM 738 N N . ASP A 1 91 ? -10.675 29.618 56.402 1.00 53.25 91 ASP A N 1
ATOM 739 C CA . ASP A 1 91 ? -11.525 28.497 56.832 1.00 53.25 91 ASP A CA 1
ATOM 740 C C . ASP A 1 91 ? -12.629 28.143 55.821 1.00 53.25 91 ASP A C 1
ATOM 742 O O . ASP A 1 91 ? -13.077 26.993 55.749 1.00 53.25 91 ASP A O 1
ATOM 746 N N . GLU A 1 92 ? -13.022 29.074 54.948 1.00 51.56 92 GLU A N 1
ATOM 747 C CA . GLU A 1 92 ? -14.011 28.797 53.899 1.00 51.56 92 GLU A CA 1
ATOM 748 C C . GLU A 1 92 ? -13.417 28.082 52.673 1.00 51.56 92 GLU A C 1
ATOM 750 O O . GLU A 1 92 ? -14.147 27.417 51.928 1.00 51.56 92 GLU A O 1
ATOM 755 N N . ALA A 1 93 ? -12.087 28.085 52.508 1.00 50.28 93 ALA A N 1
ATOM 756 C CA . ALA A 1 93 ? -11.407 27.324 51.455 1.00 50.28 93 ALA A CA 1
ATOM 757 C C . ALA A 1 93 ? -11.629 25.800 51.596 1.00 50.28 93 ALA A C 1
ATOM 759 O O . ALA A 1 93 ? -11.641 25.067 50.602 1.00 50.28 93 ALA A O 1
ATOM 760 N N . TYR A 1 94 ? -11.891 25.320 52.820 1.00 49.53 94 TYR A N 1
ATOM 761 C CA . TYR A 1 94 ? -12.178 23.913 53.122 1.00 49.53 94 TYR A CA 1
ATOM 762 C C . TYR A 1 94 ? -13.605 23.467 52.772 1.00 49.53 94 TYR A C 1
ATOM 764 O O . TYR A 1 94 ? -13.860 22.259 52.670 1.00 49.53 94 TYR A O 1
ATOM 772 N N . ARG A 1 95 ? -14.535 24.404 52.531 1.00 52.97 95 ARG A N 1
ATOM 773 C CA . ARG A 1 95 ? -15.953 24.117 52.243 1.00 52.97 95 ARG A CA 1
ATOM 774 C C . ARG A 1 95 ? -16.151 23.359 50.924 1.00 52.97 95 ARG A C 1
ATOM 776 O O . ARG A 1 95 ? -17.165 22.681 50.763 1.00 52.97 95 ARG A O 1
ATOM 783 N N . PHE A 1 96 ? -15.151 23.375 50.037 1.00 58.97 96 PHE A N 1
ATOM 784 C CA . PHE A 1 96 ? -15.100 22.641 48.763 1.00 58.97 96 PHE A CA 1
ATOM 785 C C . PHE A 1 96 ? -14.055 21.509 48.731 1.00 58.97 96 PHE A C 1
ATOM 787 O O . PHE A 1 96 ? -13.696 21.034 47.657 1.00 58.97 96 PHE A O 1
ATOM 794 N N . SER A 1 97 ? -13.574 21.026 49.884 1.00 71.06 97 SER A N 1
ATOM 795 C CA . SER A 1 97 ? -12.656 19.879 49.913 1.00 71.06 97 SER A CA 1
ATOM 796 C C . SER A 1 97 ? -13.359 18.601 49.436 1.00 71.06 97 SER A C 1
ATOM 798 O O . SER A 1 97 ? -14.125 17.974 50.173 1.00 71.06 97 SER A O 1
ATOM 800 N N . CYS A 1 98 ? -13.096 18.201 48.189 1.00 74.44 98 CYS A N 1
ATOM 801 C CA . CYS A 1 98 ? -13.680 16.998 47.595 1.00 74.44 98 CYS A CA 1
ATOM 802 C C . CYS A 1 98 ? -13.226 15.708 48.290 1.00 74.44 98 CYS A C 1
ATOM 804 O O . CYS A 1 98 ? -13.970 14.734 48.321 1.00 74.44 98 CYS A O 1
ATOM 806 N N . LEU A 1 99 ? -12.046 15.708 48.921 1.00 76.88 99 LEU A N 1
ATOM 807 C CA . LEU A 1 99 ? -11.509 14.544 49.633 1.00 76.88 99 LEU A CA 1
ATOM 808 C C . LEU A 1 99 ? -12.316 14.167 50.885 1.00 76.88 99 LEU A C 1
ATOM 810 O O . LEU A 1 99 ? -12.323 12.999 51.257 1.00 76.88 99 LEU A O 1
ATOM 814 N N . LYS A 1 100 ? -13.032 15.122 51.495 1.00 78.00 100 LYS A N 1
ATOM 815 C CA . LYS A 1 100 ? -13.906 14.901 52.664 1.00 78.00 100 LYS A CA 1
ATOM 816 C C . LYS A 1 100 ? -15.344 14.514 52.280 1.00 78.00 100 LYS A C 1
ATOM 818 O O . LYS A 1 100 ? -16.228 14.483 53.139 1.00 78.00 100 LYS A O 1
ATOM 823 N N . ARG A 1 101 ? -15.623 14.296 50.991 1.00 79.81 101 ARG A N 1
ATOM 824 C CA . ARG A 1 101 ? -16.959 13.936 50.503 1.00 79.81 101 ARG A CA 1
ATOM 825 C C . ARG A 1 101 ? -17.163 12.420 50.542 1.00 79.81 101 ARG A C 1
ATOM 827 O O . ARG A 1 101 ? -16.215 11.683 50.271 1.00 79.81 101 ARG A O 1
ATOM 834 N N . PRO A 1 102 ? -18.385 11.958 50.856 1.00 74.94 102 PRO A N 1
ATOM 835 C CA . PRO A 1 102 ? -18.712 10.539 50.801 1.00 74.94 102 PRO A CA 1
ATOM 836 C C . PRO A 1 102 ? -18.531 9.997 49.378 1.00 74.94 102 PRO A C 1
ATOM 838 O O . PRO A 1 102 ? -18.735 10.703 48.381 1.00 74.94 102 PRO A O 1
ATOM 841 N N . LEU A 1 103 ? -18.121 8.736 49.296 1.00 67.19 103 LEU A N 1
ATOM 842 C CA . LEU A 1 103 ? -18.106 7.989 48.045 1.00 67.19 103 LEU A CA 1
ATOM 843 C C . LEU A 1 103 ? -19.544 7.686 47.617 1.00 67.19 103 LEU A C 1
ATOM 845 O O . LEU A 1 103 ? -20.446 7.605 48.447 1.00 67.19 103 LEU A O 1
ATOM 849 N N . ARG A 1 104 ? -19.753 7.511 46.311 1.00 64.69 104 ARG A N 1
ATOM 850 C CA . ARG A 1 104 ? -21.059 7.123 45.776 1.00 64.69 104 ARG A CA 1
ATOM 851 C C . ARG A 1 104 ? -21.453 5.751 46.331 1.00 64.69 104 ARG A C 1
ATOM 853 O O . ARG A 1 104 ? -20.833 4.746 45.982 1.00 64.69 104 ARG A O 1
ATOM 860 N N . ASN A 1 105 ? -22.501 5.716 47.144 1.00 56.00 105 ASN A N 1
ATOM 861 C CA . ASN A 1 105 ? -23.156 4.497 47.596 1.00 56.00 105 ASN A CA 1
ATOM 862 C C . ASN A 1 105 ? -24.460 4.277 46.809 1.00 56.00 105 ASN A C 1
ATOM 864 O O . ASN A 1 105 ? -25.116 5.229 46.387 1.00 56.00 105 ASN A O 1
ATOM 868 N N . ALA A 1 106 ? -24.804 3.016 46.562 1.00 45.66 106 ALA A N 1
ATOM 869 C CA . ALA A 1 106 ? -26.067 2.636 45.939 1.00 45.66 106 ALA A CA 1
ATOM 870 C C . ALA A 1 106 ? -26.945 2.001 47.021 1.00 45.66 106 ALA A C 1
ATOM 872 O O . ALA A 1 106 ? -26.616 0.933 47.526 1.00 45.66 106 ALA A O 1
ATOM 873 N N . GLY A 1 107 ? -28.012 2.697 47.405 1.00 49.94 107 GLY A N 1
ATOM 874 C CA . GLY A 1 107 ? -29.006 2.256 48.382 1.00 49.94 107 GLY A CA 1
ATOM 875 C C . GLY A 1 107 ? -30.247 3.150 48.309 1.00 49.94 107 GLY A C 1
ATOM 876 O O . GLY A 1 107 ? -30.182 4.238 47.731 1.00 49.94 107 GLY A O 1
ATOM 877 N N . ASP A 1 108 ? -31.363 2.717 48.903 1.00 43.19 108 ASP A N 1
ATOM 878 C CA . ASP A 1 108 ? -32.676 3.392 48.819 1.00 43.19 108 ASP A CA 1
ATOM 879 C C . ASP A 1 108 ? -32.680 4.843 49.352 1.00 43.19 108 ASP A C 1
ATOM 881 O O . ASP A 1 108 ? -33.562 5.643 49.027 1.00 43.19 108 ASP A O 1
ATOM 885 N N . SER A 1 109 ? -31.655 5.224 50.125 1.00 54.88 109 SER A N 1
ATOM 886 C CA . SER A 1 109 ? -31.335 6.615 50.448 1.00 54.88 109 SER A CA 1
ATOM 887 C C . SER A 1 109 ? -29.857 6.903 50.146 1.00 54.88 109 SER A C 1
ATOM 889 O O . SER A 1 109 ? -29.001 6.648 50.993 1.00 54.88 109 SER A O 1
ATOM 891 N N . PRO A 1 110 ? -29.519 7.453 48.963 1.00 63.03 110 PRO A N 1
ATOM 892 C CA . PRO A 1 110 ? -28.133 7.769 48.629 1.00 63.03 110 PRO A CA 1
ATOM 893 C C . PRO A 1 110 ? -27.588 8.829 49.594 1.00 63.03 110 PRO A C 1
ATOM 895 O O . PRO A 1 110 ? -28.250 9.845 49.838 1.00 63.03 110 PRO A O 1
ATOM 898 N N . GLU A 1 111 ? -26.390 8.613 50.138 1.00 67.00 111 GLU A N 1
ATOM 899 C CA . GLU A 1 111 ? -25.746 9.526 51.099 1.00 67.00 111 GLU A CA 1
ATOM 900 C C . GLU A 1 111 ? -25.261 10.818 50.429 1.00 67.00 111 GLU A C 1
ATOM 902 O O . GLU A 1 111 ? -25.045 11.838 51.092 1.00 67.00 111 GLU A O 1
ATOM 907 N N . CYS A 1 112 ? -25.120 10.790 49.101 1.00 73.62 112 CYS A N 1
ATOM 908 C CA . CYS A 1 112 ? -24.665 11.911 48.300 1.00 73.62 112 CYS A CA 1
ATOM 909 C C . CYS A 1 112 ? -25.351 12.009 46.938 1.00 73.62 112 CYS A C 1
ATOM 911 O O . CYS A 1 112 ? -25.919 11.047 46.429 1.00 73.62 112 CYS A O 1
ATOM 913 N N . VAL A 1 113 ? -25.305 13.204 46.352 1.00 76.44 113 VAL A N 1
ATOM 914 C CA . VAL A 1 113 ? -25.836 13.483 45.012 1.00 76.44 113 VAL A CA 1
ATOM 915 C C . VAL A 1 113 ? -24.705 13.374 43.998 1.00 76.44 113 VAL A C 1
ATOM 917 O O . VAL A 1 113 ? -23.639 13.964 44.203 1.00 76.44 113 VAL A O 1
ATOM 920 N N . TYR A 1 114 ? -24.941 12.633 42.918 1.00 76.56 114 TYR A N 1
ATOM 921 C CA . TYR A 1 114 ? -24.008 12.501 41.806 1.00 76.56 114 TYR A CA 1
ATOM 922 C C . TYR A 1 114 ? -24.568 13.182 40.553 1.00 76.56 114 TYR A C 1
ATOM 924 O O . TYR A 1 114 ? -25.777 13.181 40.336 1.00 76.56 114 TYR A O 1
ATOM 932 N N . TYR A 1 115 ? -23.687 13.801 39.770 1.00 72.25 115 TYR A N 1
ATOM 933 C CA . TYR A 1 115 ? -24.012 14.398 38.473 1.00 72.25 115 TYR A CA 1
ATOM 934 C C . TYR A 1 115 ? -23.868 13.339 37.372 1.00 72.25 115 TYR A C 1
ATOM 936 O O . TYR A 1 115 ? -22.817 12.698 37.275 1.00 72.25 115 TYR A O 1
ATOM 944 N N . GLU A 1 116 ? -24.926 13.122 36.590 1.00 62.66 116 GLU A N 1
ATOM 945 C CA . GLU A 1 116 ? -24.939 12.207 35.441 1.00 62.66 116 GLU A CA 1
ATOM 946 C C . GLU A 1 116 ? -24.468 12.944 34.192 1.00 62.66 116 GLU A C 1
ATOM 948 O O . GLU A 1 116 ? -25.075 13.928 33.779 1.00 62.66 116 GLU A O 1
ATOM 953 N N . ARG A 1 117 ? -23.376 12.473 33.581 1.00 61.22 117 ARG A N 1
ATOM 954 C CA . ARG A 1 117 ? -22.864 13.068 32.343 1.00 61.22 117 ARG A CA 1
ATOM 955 C C . ARG A 1 117 ? -23.715 12.624 31.163 1.00 61.22 117 ARG A C 1
ATOM 957 O O . ARG A 1 117 ? -24.049 11.443 31.053 1.00 61.22 117 ARG A O 1
ATOM 964 N N . LYS A 1 118 ? -23.932 13.511 30.192 1.00 51.50 118 LYS A N 1
ATOM 965 C CA . LYS A 1 118 ? -24.449 13.095 28.877 1.00 51.50 118 LYS A CA 1
ATOM 966 C C . LYS A 1 118 ? -23.514 12.109 28.172 1.00 51.50 118 LYS A C 1
ATOM 968 O O . LYS A 1 118 ? -23.984 11.174 27.549 1.00 51.50 118 LYS A O 1
ATOM 973 N N . GLU A 1 119 ? -22.206 12.220 28.383 1.00 46.78 119 GLU A N 1
ATOM 974 C CA . GLU A 1 119 ? -21.209 11.269 27.866 1.00 46.78 119 GLU A CA 1
ATOM 975 C C . GLU A 1 119 ? -21.240 9.899 28.587 1.00 46.78 119 GLU A C 1
ATOM 977 O O . GLU A 1 119 ? -20.682 8.921 28.102 1.00 46.78 119 GLU A O 1
ATOM 982 N N . SER A 1 120 ? -21.915 9.778 29.745 1.00 43.84 120 SER A N 1
ATOM 983 C CA . SER A 1 120 ? -22.183 8.458 30.350 1.00 43.84 120 SER A CA 1
ATOM 984 C C . SER A 1 120 ? -23.365 7.715 29.727 1.00 43.84 120 SER A C 1
ATOM 986 O O . SER A 1 120 ? -23.474 6.515 29.965 1.00 43.84 120 SER A O 1
ATOM 988 N N . LEU A 1 121 ? -24.174 8.367 28.882 1.00 45.81 121 LEU A N 1
ATOM 989 C CA . LEU A 1 121 ? -25.152 7.670 28.035 1.00 45.81 121 LEU A CA 1
ATOM 990 C C . LEU A 1 121 ? -24.470 6.858 26.921 1.00 45.81 121 LEU A C 1
ATOM 992 O O . LEU A 1 121 ? -25.059 5.910 26.419 1.00 45.81 121 LEU A O 1
ATOM 996 N N . GLU A 1 122 ? -23.209 7.150 26.578 1.00 44.75 122 GLU A N 1
ATOM 997 C CA . GLU A 1 122 ? -22.435 6.342 25.618 1.00 44.75 122 GLU A CA 1
ATOM 998 C C . GLU A 1 122 ? -21.757 5.120 26.258 1.00 44.75 122 GLU A C 1
ATOM 1000 O O . GLU A 1 122 ? -21.136 4.308 25.573 1.00 44.75 122 GLU A O 1
ATOM 1005 N N . LYS A 1 123 ? -21.882 4.959 27.581 1.00 48.25 123 LYS A N 1
ATOM 1006 C CA . LYS A 1 123 ? -21.333 3.817 28.322 1.00 48.25 123 LYS A CA 1
ATOM 1007 C C . LYS A 1 123 ? -22.400 3.063 29.108 1.00 48.25 123 LYS A C 1
ATOM 1009 O O . LYS A 1 123 ? -22.106 2.464 30.144 1.00 48.25 123 LYS A O 1
ATOM 1014 N N . GLU A 1 124 ? -23.632 3.074 28.613 1.00 53.66 124 GLU A N 1
ATOM 1015 C CA . GLU A 1 124 ? -24.578 2.027 28.964 1.00 53.66 124 GLU A CA 1
ATOM 1016 C C . GLU A 1 124 ? -24.162 0.765 28.216 1.00 53.66 124 GLU A C 1
ATOM 1018 O O . GLU A 1 124 ? -24.430 0.585 27.030 1.00 53.66 124 GLU A O 1
ATOM 1023 N N . ASP A 1 125 ? -23.437 -0.101 28.922 1.00 68.94 125 ASP A N 1
ATOM 1024 C CA . ASP A 1 125 ? -23.268 -1.481 28.490 1.00 68.94 125 ASP A CA 1
ATOM 1025 C C . ASP A 1 125 ? -24.668 -2.030 28.187 1.00 68.94 125 ASP A C 1
ATOM 1027 O O . ASP A 1 125 ? -25.578 -1.890 29.002 1.00 68.94 125 ASP A O 1
ATOM 1031 N N . CYS A 1 126 ? -24.868 -2.573 26.999 1.00 80.81 126 CYS A N 1
ATOM 1032 C CA . CYS A 1 126 ? -26.173 -2.980 26.495 1.00 80.81 126 CYS A CA 1
ATOM 1033 C C . CYS A 1 126 ? -26.289 -4.511 26.488 1.00 80.81 126 CYS A C 1
ATOM 1035 O O . CYS A 1 126 ? -25.311 -5.247 26.653 1.00 80.81 126 CYS A O 1
ATOM 1037 N N . LEU A 1 127 ? -27.503 -5.026 26.317 1.00 86.00 127 LEU A N 1
ATOM 1038 C CA . LEU A 1 127 ? -27.750 -6.457 26.236 1.00 86.00 127 LEU A CA 1
ATOM 1039 C C . LEU A 1 127 ? -27.350 -6.978 24.848 1.00 86.00 127 LEU A C 1
ATOM 1041 O O . LEU A 1 127 ? -28.102 -6.837 23.882 1.00 86.00 127 LEU A O 1
ATOM 1045 N N . TYR A 1 128 ? -26.177 -7.609 24.763 1.00 81.94 128 TYR A N 1
ATOM 1046 C CA . TYR A 1 128 ? -25.777 -8.439 23.625 1.00 81.94 128 TYR A CA 1
ATOM 1047 C C . TYR A 1 128 ? -25.985 -9.919 23.954 1.00 81.94 128 TYR A C 1
ATOM 1049 O O . TYR A 1 128 ? -25.570 -10.388 25.017 1.00 81.94 128 TYR A O 1
ATOM 1057 N N . LEU A 1 129 ? -26.632 -10.656 23.046 1.00 82.69 129 LEU A N 1
ATOM 1058 C CA . LEU A 1 129 ? -27.043 -12.048 23.256 1.00 82.69 129 LEU A CA 1
ATOM 1059 C C . LEU A 1 129 ? -27.836 -12.207 24.574 1.00 82.69 129 LEU A C 1
ATOM 1061 O O . LEU A 1 129 ? -28.898 -11.615 24.738 1.00 82.69 129 LEU A O 1
ATOM 1065 N N . ASN A 1 130 ? -27.316 -12.993 25.512 1.00 83.75 130 ASN A N 1
ATOM 1066 C CA . ASN A 1 130 ? -27.881 -13.273 26.836 1.00 83.75 130 ASN A CA 1
ATOM 1067 C C . ASN A 1 130 ? -27.343 -12.337 27.940 1.00 83.75 130 ASN A C 1
ATOM 1069 O O . ASN A 1 130 ? -27.647 -12.526 29.119 1.00 83.75 130 ASN A O 1
ATOM 1073 N N . GLY A 1 131 ? -26.497 -11.362 27.598 1.00 82.06 131 GLY A N 1
ATOM 1074 C CA . GLY A 1 131 ? -25.874 -10.464 28.569 1.00 82.06 131 GLY A CA 1
ATOM 1075 C C . GLY A 1 131 ? -24.849 -11.134 29.480 1.00 82.06 131 GLY A C 1
ATOM 1076 O O . GLY A 1 131 ? -24.624 -10.650 30.587 1.00 82.06 131 GLY A O 1
ATOM 1077 N N . SER A 1 132 ? -24.215 -12.231 29.057 1.00 80.00 132 SER A N 1
ATOM 1078 C CA . SER A 1 132 ? -23.112 -12.841 29.814 1.00 80.00 132 SER A CA 1
ATOM 1079 C C . SER A 1 132 ? -21.916 -11.898 29.975 1.00 80.00 132 SER A C 1
ATOM 1081 O O . SER A 1 132 ? -21.202 -11.982 30.968 1.00 80.00 132 SER A O 1
ATOM 1083 N N . SER A 1 133 ? -21.710 -10.994 29.014 1.00 79.75 133 SER A N 1
ATOM 1084 C CA . SER A 1 133 ? -20.676 -9.951 29.034 1.00 79.75 133 SER A CA 1
ATOM 1085 C C . SER A 1 133 ? -21.189 -8.596 29.534 1.00 79.75 133 SER A C 1
ATOM 1087 O O . SER A 1 133 ? -20.505 -7.593 29.367 1.00 79.75 133 SER A O 1
ATOM 1089 N N . TYR A 1 134 ? -22.406 -8.532 30.084 1.00 85.12 134 TYR A N 1
ATOM 1090 C CA . TYR A 1 134 ? -22.989 -7.282 30.562 1.00 85.12 134 TYR A CA 1
ATOM 1091 C C . TYR A 1 134 ? -22.334 -6.842 31.879 1.00 85.12 134 TYR A C 1
ATOM 1093 O O . TYR A 1 134 ? -22.460 -7.515 32.909 1.00 85.12 134 TYR A O 1
ATOM 1101 N N . HIS A 1 135 ? -21.694 -5.674 31.869 1.00 82.25 135 HIS A N 1
ATOM 1102 C CA . HIS A 1 135 ? -21.073 -5.043 33.033 1.00 82.25 135 HIS A CA 1
ATOM 1103 C C . HIS A 1 135 ? -21.655 -3.658 33.354 1.00 82.25 135 HIS A C 1
ATOM 1105 O O . HIS A 1 135 ? -21.093 -2.928 34.175 1.00 82.25 135 HIS A O 1
ATOM 1111 N N . GLY A 1 136 ? -22.823 -3.332 32.790 1.00 83.44 136 GLY A N 1
ATOM 1112 C CA . GLY A 1 136 ? -23.545 -2.087 33.046 1.00 83.44 136 GLY A CA 1
ATOM 1113 C C . GLY A 1 136 ? -24.005 -1.917 34.499 1.00 83.44 136 GLY A C 1
ATOM 1114 O O . GLY A 1 136 ? -23.762 -2.758 35.374 1.00 83.44 136 GLY A O 1
ATOM 1115 N N . ASN A 1 137 ? -24.658 -0.789 34.772 1.00 83.62 137 ASN A N 1
ATOM 1116 C CA . ASN A 1 137 ? -24.986 -0.316 36.121 1.00 83.62 137 ASN A CA 1
ATOM 1117 C C . ASN A 1 137 ? -26.488 -0.394 36.469 1.00 83.62 137 ASN A C 1
ATOM 1119 O O . ASN A 1 137 ? -26.901 0.153 37.497 1.00 83.62 137 ASN A O 1
ATOM 1123 N N . ILE A 1 138 ? -27.302 -1.068 35.647 1.00 83.56 138 ILE A N 1
ATOM 1124 C CA . ILE A 1 138 ? -28.728 -1.256 35.936 1.00 83.56 138 ILE A CA 1
ATOM 1125 C C . ILE A 1 138 ? -28.847 -2.076 37.221 1.00 83.56 138 ILE A C 1
ATOM 1127 O O . ILE A 1 138 ? -28.240 -3.137 37.353 1.00 83.56 138 ILE A O 1
ATOM 1131 N N . SER A 1 139 ? -29.591 -1.540 38.186 1.00 86.81 139 SER A N 1
ATOM 1132 C CA . SER A 1 139 ? -29.775 -2.082 39.546 1.00 86.81 139 SER A CA 1
ATOM 1133 C C . SER A 1 139 ? -31.251 -2.148 39.941 1.00 86.81 139 SER A C 1
ATOM 1135 O O . SER A 1 139 ? -31.597 -2.152 41.121 1.00 86.81 139 SER A O 1
ATOM 1137 N N . VAL A 1 140 ? -32.129 -2.173 38.941 1.00 84.75 140 VAL A N 1
ATOM 1138 C CA . VAL A 1 140 ? -33.578 -2.235 39.106 1.00 84.75 140 VAL A CA 1
ATOM 1139 C C . VAL A 1 140 ? -34.113 -3.322 38.180 1.00 84.75 140 VAL A C 1
ATOM 1141 O O . VAL A 1 140 ? -33.654 -3.468 37.045 1.00 84.75 140 VAL A O 1
ATOM 1144 N N . THR A 1 141 ? -35.056 -4.113 38.679 1.00 86.19 141 THR A N 1
ATOM 1145 C CA . THR A 1 141 ? -35.688 -5.196 37.924 1.00 86.19 141 THR A CA 1
ATOM 1146 C C . THR A 1 141 ? -36.674 -4.658 36.885 1.00 86.19 141 THR A C 1
ATOM 1148 O O . THR A 1 141 ? -37.035 -3.481 36.900 1.00 86.19 141 THR A O 1
ATOM 1151 N N . SER A 1 142 ? -37.179 -5.523 35.999 1.00 86.62 142 SER A N 1
ATOM 1152 C CA . SER A 1 142 ? -38.204 -5.145 35.014 1.00 86.62 142 SER A CA 1
ATOM 1153 C C . SER A 1 142 ? -39.478 -4.564 35.629 1.00 86.62 142 SER A C 1
ATOM 1155 O O . SER A 1 142 ? -40.149 -3.764 34.987 1.00 86.62 142 SER A O 1
ATOM 1157 N N . SER A 1 143 ? -39.814 -4.934 36.868 1.00 79.75 143 SER A N 1
ATOM 1158 C CA . SER A 1 143 ? -40.975 -4.384 37.572 1.00 79.75 143 SER A CA 1
ATOM 1159 C C . SER A 1 143 ? -40.646 -3.181 38.462 1.00 79.75 143 SER A C 1
ATOM 1161 O O . SER A 1 143 ? -41.479 -2.799 39.280 1.00 79.75 143 SER A O 1
ATOM 1163 N N . GLY A 1 144 ? -39.444 -2.603 38.364 1.00 80.94 144 GLY A N 1
ATOM 1164 C CA . GLY A 1 144 ? -39.064 -1.423 39.143 1.00 80.94 144 GLY A CA 1
ATOM 1165 C C . GLY A 1 144 ? -38.555 -1.713 40.561 1.00 80.94 144 GLY A C 1
ATOM 1166 O O . GLY A 1 144 ? -38.420 -0.778 41.348 1.00 80.94 144 GLY A O 1
ATOM 1167 N N . ILE A 1 145 ? -38.277 -2.974 40.916 1.00 77.94 145 ILE A N 1
ATOM 1168 C CA . ILE A 1 145 ? -37.828 -3.330 42.271 1.00 77.94 145 ILE A CA 1
ATOM 1169 C C . ILE A 1 145 ? -36.306 -3.152 42.363 1.00 77.94 145 ILE A C 1
ATOM 1171 O O . ILE A 1 145 ? -35.591 -3.638 41.483 1.00 77.94 145 ILE A O 1
ATOM 1175 N N . PRO A 1 146 ? -35.779 -2.485 43.405 1.00 84.12 146 PRO A N 1
ATOM 1176 C CA . PRO A 1 146 ? -34.340 -2.381 43.604 1.00 84.12 146 PRO A CA 1
ATOM 1177 C C . PRO A 1 146 ? -33.680 -3.755 43.759 1.00 84.12 146 PRO A C 1
ATOM 1179 O O . PRO A 1 146 ? -34.202 -4.663 44.411 1.00 84.12 146 PRO A O 1
ATOM 1182 N N . CYS A 1 147 ? -32.499 -3.902 43.173 1.00 88.62 147 CYS A N 1
ATOM 1183 C CA . CYS A 1 147 ? -31.684 -5.093 43.331 1.00 88.62 147 CYS A CA 1
ATOM 1184 C C . CYS A 1 147 ? -30.984 -5.102 44.695 1.00 88.62 147 CYS A C 1
ATOM 1186 O O . CYS A 1 147 ? -30.396 -4.103 45.120 1.00 88.62 147 CYS A O 1
ATOM 1188 N N . GLN A 1 148 ? -30.986 -6.266 45.337 1.00 89.44 148 GLN A N 1
ATOM 1189 C CA . GLN A 1 148 ? -30.129 -6.597 46.469 1.00 89.44 148 GLN A CA 1
ATOM 1190 C C . GLN A 1 148 ? -28.672 -6.727 45.995 1.00 89.44 148 GLN A C 1
ATOM 1192 O O . GLN A 1 148 ? -28.397 -7.228 44.901 1.00 89.44 148 GLN A O 1
ATOM 1197 N N . SER A 1 149 ? -27.724 -6.299 46.832 1.00 89.75 149 SER A N 1
ATOM 1198 C CA . SER A 1 149 ? -26.297 -6.477 46.555 1.00 89.75 149 SER A CA 1
ATOM 1199 C C . SER A 1 149 ? -25.907 -7.956 46.501 1.00 89.75 149 SER A C 1
ATOM 1201 O O . SER A 1 149 ? -26.282 -8.741 47.370 1.00 89.75 149 SER A O 1
ATOM 1203 N N . TRP A 1 150 ? -25.064 -8.330 45.535 1.00 89.88 150 TRP A N 1
ATOM 1204 C CA . TRP A 1 150 ? -24.541 -9.692 45.394 1.00 89.88 150 TRP A CA 1
ATOM 1205 C C . TRP A 1 150 ? -23.693 -10.147 46.580 1.00 89.88 150 TRP A C 1
ATOM 1207 O O . TRP A 1 150 ? -23.463 -11.342 46.734 1.00 89.88 150 TRP A O 1
ATOM 1217 N N . THR A 1 151 ? -23.197 -9.231 47.409 1.00 87.31 151 THR A N 1
ATOM 1218 C CA . THR A 1 151 ? -22.446 -9.564 48.628 1.00 87.31 151 THR A CA 1
ATOM 1219 C C . THR A 1 151 ? -23.314 -9.541 49.885 1.00 87.31 151 THR A C 1
ATOM 1221 O O . THR A 1 151 ? -22.897 -10.068 50.918 1.00 87.31 151 THR A O 1
ATOM 1224 N N . GLU A 1 152 ? -24.528 -8.993 49.807 1.00 88.06 152 GLU A N 1
ATOM 1225 C CA . GLU A 1 152 ? -25.470 -8.970 50.923 1.00 88.06 152 GLU A CA 1
ATOM 1226 C C . GLU A 1 152 ? -26.188 -10.308 51.079 1.00 88.06 152 GLU A C 1
ATOM 1228 O O . GLU A 1 152 ? -26.316 -11.097 50.148 1.00 88.06 152 GLU A O 1
ATOM 1233 N N . GLN A 1 153 ? -26.644 -10.582 52.299 1.00 88.88 153 GLN A N 1
ATOM 1234 C CA . GLN A 1 153 ? -27.341 -11.823 52.652 1.00 88.88 153 GLN A CA 1
ATOM 1235 C C . GLN A 1 153 ? -28.789 -11.579 53.102 1.00 88.88 153 GLN A C 1
ATOM 1237 O O . GLN A 1 153 ? -29.435 -12.498 53.604 1.00 88.88 153 GLN A O 1
ATOM 1242 N N . CYS A 1 154 ? -29.294 -10.356 52.926 1.00 81.94 154 CYS A N 1
ATOM 1243 C CA . CYS A 1 154 ? -30.640 -9.924 53.288 1.00 81.94 154 CYS A CA 1
ATOM 1244 C C . CYS A 1 154 ? -31.219 -9.052 52.155 1.00 81.94 154 CYS A C 1
ATOM 1246 O O . CYS A 1 154 ? -30.471 -8.237 51.624 1.00 81.94 154 CYS A O 1
ATOM 1248 N N . PRO A 1 155 ? -32.522 -9.155 51.824 1.00 88.62 155 PRO A N 1
ATOM 1249 C CA . PRO A 1 155 ? -33.501 -10.099 52.377 1.00 88.62 155 PRO A CA 1
ATOM 1250 C C . PRO A 1 155 ? -33.279 -11.557 51.946 1.00 88.62 155 PRO A C 1
ATOM 1252 O O . PRO A 1 155 ? -33.687 -12.467 52.667 1.00 88.62 155 PRO A O 1
ATOM 1255 N N . HIS A 1 156 ? -32.594 -11.802 50.827 1.00 90.88 156 HIS A N 1
ATOM 1256 C CA . HIS A 1 156 ? -32.397 -13.145 50.283 1.00 90.88 156 HIS A CA 1
ATOM 1257 C C . HIS A 1 156 ? -30.979 -13.646 50.532 1.00 90.88 156 HIS A C 1
ATOM 1259 O O . HIS A 1 156 ? -30.019 -13.181 49.926 1.00 90.88 156 HIS A O 1
ATOM 1265 N N . ARG A 1 157 ? -30.836 -14.673 51.375 1.00 90.19 157 ARG A N 1
ATOM 1266 C CA . ARG A 1 157 ? -29.561 -15.389 51.540 1.00 90.19 157 ARG A CA 1
ATOM 1267 C C . ARG A 1 157 ? -29.185 -16.150 50.271 1.00 90.19 157 ARG A C 1
ATOM 1269 O O . ARG A 1 157 ? -30.032 -16.846 49.701 1.00 90.19 157 ARG A O 1
ATOM 1276 N N . HIS A 1 158 ? -27.920 -16.079 49.864 1.00 89.31 158 HIS A N 1
ATOM 1277 C CA . HIS A 1 158 ? -27.400 -16.793 48.696 1.00 89.31 158 HIS A CA 1
ATOM 1278 C C . HIS A 1 158 ? -25.877 -16.980 48.747 1.00 89.31 158 HIS A C 1
ATOM 1280 O O . HIS A 1 158 ? -25.150 -16.212 49.371 1.00 89.31 158 HIS A O 1
ATOM 1286 N N . THR A 1 159 ? -25.366 -17.952 47.993 1.00 91.12 159 THR A N 1
ATOM 1287 C CA . THR A 1 159 ? -23.925 -18.248 47.861 1.00 91.12 159 THR A CA 1
ATOM 1288 C C . THR A 1 159 ? -23.343 -17.818 46.511 1.00 91.12 159 THR A C 1
ATOM 1290 O O . THR A 1 159 ? -22.233 -18.220 46.154 1.00 91.12 159 THR A O 1
ATOM 1293 N N . MET A 1 160 ? -24.076 -17.000 45.746 1.00 86.44 160 MET A N 1
ATOM 1294 C CA . MET A 1 160 ? -23.699 -16.625 44.379 1.00 86.44 160 MET A CA 1
ATOM 1295 C C . MET A 1 160 ? -22.344 -15.920 44.319 1.00 86.44 160 MET A C 1
ATOM 1297 O O . MET A 1 160 ? -21.517 -16.293 43.503 1.00 86.44 160 MET A O 1
ATOM 1301 N N . ASN A 1 161 ? -22.052 -15.000 45.234 1.00 82.56 161 ASN A N 1
ATOM 1302 C CA . ASN A 1 161 ? -20.753 -14.326 45.315 1.00 82.56 161 ASN A CA 1
ATOM 1303 C C . ASN A 1 161 ? -19.559 -15.234 45.645 1.00 82.56 161 ASN A C 1
ATOM 1305 O O . ASN A 1 161 ? -18.429 -14.929 45.266 1.00 82.56 161 ASN A O 1
ATOM 1309 N N . LYS A 1 162 ? -19.796 -16.344 46.353 1.00 86.44 162 LYS A N 1
ATOM 1310 C CA . LYS A 1 162 ? -18.768 -17.366 46.602 1.00 86.44 162 LYS A CA 1
ATOM 1311 C C . LYS A 1 162 ? -18.559 -18.255 45.378 1.00 86.44 162 LYS A C 1
ATOM 1313 O O . LYS A 1 162 ? -17.442 -18.672 45.109 1.00 86.44 162 LYS A O 1
ATOM 1318 N N . THR A 1 163 ? -19.642 -18.543 44.658 1.00 88.25 163 THR A N 1
ATOM 1319 C CA . THR A 1 163 ? -19.640 -19.415 43.471 1.00 88.25 163 THR A CA 1
ATOM 1320 C C . THR A 1 163 ? -19.073 -18.699 42.241 1.00 88.25 163 THR A C 1
ATOM 1322 O O . THR A 1 163 ? -18.405 -19.314 41.415 1.00 88.25 163 THR A O 1
ATOM 1325 N N . TYR A 1 164 ? -19.320 -17.393 42.147 1.00 87.19 164 TYR A N 1
ATOM 1326 C CA . TYR A 1 164 ? -18.987 -16.525 41.024 1.00 87.19 164 TYR A CA 1
ATOM 1327 C C . TYR A 1 164 ? -18.207 -15.312 41.546 1.00 87.19 164 TYR A C 1
ATOM 1329 O O . TYR A 1 164 ? -18.814 -14.319 41.968 1.00 87.19 164 TYR A O 1
ATOM 1337 N N . PRO A 1 165 ? -16.862 -15.388 41.581 1.00 85.44 165 PRO A N 1
ATOM 1338 C CA . PRO A 1 165 ? -16.020 -14.330 42.130 1.00 85.44 165 PRO A CA 1
ATOM 1339 C C . PRO A 1 165 ? -16.235 -12.962 41.475 1.00 85.44 165 PRO A C 1
ATOM 1341 O O . PRO A 1 165 ? -16.089 -11.939 42.146 1.00 85.44 165 PRO A O 1
ATOM 1344 N N . GLU A 1 166 ? -16.630 -12.934 40.198 1.00 82.44 166 GLU A N 1
ATOM 1345 C CA . GLU A 1 166 ? -16.941 -11.722 39.439 1.00 82.44 166 GLU A CA 1
ATOM 1346 C C . GLU A 1 166 ? -18.087 -10.902 40.052 1.00 82.44 166 GLU A C 1
ATOM 1348 O O . GLU A 1 166 ? -18.138 -9.680 39.892 1.00 82.44 166 GLU A O 1
ATOM 1353 N N . LEU A 1 167 ? -18.981 -11.546 40.811 1.00 85.12 167 LEU A N 1
ATOM 1354 C CA . LEU A 1 167 ? -20.109 -10.885 41.461 1.00 85.12 167 LEU A CA 1
ATOM 1355 C C . LEU A 1 167 ? -19.696 -10.071 42.692 1.00 85.12 167 LEU A C 1
ATOM 1357 O O . LEU A 1 167 ? -20.417 -9.153 43.075 1.00 85.12 167 LEU A O 1
ATOM 1361 N N . ASN A 1 168 ? -18.524 -10.333 43.283 1.00 80.06 168 ASN A N 1
ATOM 1362 C CA . ASN A 1 168 ? -18.044 -9.561 44.437 1.00 80.06 168 ASN A CA 1
ATOM 1363 C C . ASN A 1 168 ? -17.822 -8.081 44.096 1.00 80.06 168 ASN A C 1
ATOM 1365 O O . ASN A 1 168 ? -18.005 -7.215 44.947 1.00 80.06 168 ASN A O 1
ATOM 1369 N N . ASN A 1 169 ? -17.502 -7.788 42.834 1.00 80.06 169 ASN A N 1
ATOM 1370 C CA . ASN A 1 169 ? -17.311 -6.425 42.337 1.00 80.06 169 ASN A CA 1
ATOM 1371 C C . ASN A 1 169 ? -18.553 -5.870 41.617 1.00 80.06 169 ASN A C 1
ATOM 1373 O O . ASN A 1 169 ? -18.542 -4.729 41.155 1.00 80.06 169 ASN A O 1
ATOM 1377 N N . ALA A 1 170 ? -19.635 -6.650 41.521 1.00 79.69 170 ALA A N 1
ATOM 1378 C CA . ALA A 1 170 ? -20.836 -6.282 40.774 1.00 79.69 170 ALA A CA 1
ATOM 1379 C C . ALA A 1 170 ? -21.838 -5.429 41.572 1.00 79.69 170 ALA A C 1
ATOM 1381 O O . ALA A 1 170 ? -22.842 -5.005 41.005 1.00 79.69 170 ALA A O 1
ATOM 1382 N N . LYS A 1 171 ? -21.576 -5.142 42.857 1.00 87.56 171 LYS A N 1
ATOM 1383 C CA . LYS A 1 171 ? -22.480 -4.383 43.748 1.00 87.56 171 LYS A CA 1
ATOM 1384 C C . LYS A 1 171 ? -23.891 -4.988 43.734 1.00 87.56 171 LYS A C 1
ATOM 1386 O O . LYS A 1 171 ? -24.026 -6.185 43.949 1.00 87.56 171 LYS A O 1
ATOM 1391 N N . ASN A 1 172 ? -24.923 -4.196 43.454 1.00 87.88 172 ASN A N 1
ATOM 1392 C CA . ASN A 1 172 ? -26.293 -4.647 43.214 1.00 87.88 172 ASN A CA 1
ATOM 1393 C C . ASN A 1 172 ? -26.696 -4.553 41.732 1.00 87.88 172 ASN A C 1
ATOM 1395 O O . ASN A 1 172 ? -27.876 -4.461 41.412 1.00 87.88 172 ASN A O 1
ATOM 1399 N N . TYR A 1 173 ? -25.732 -4.527 40.812 1.00 90.88 173 TYR A N 1
ATOM 1400 C CA . TYR A 1 173 ? -26.033 -4.443 39.388 1.00 90.88 173 TYR A CA 1
ATOM 1401 C C . TYR A 1 173 ? -26.472 -5.793 38.836 1.00 90.88 173 TYR A C 1
ATOM 1403 O O . TYR A 1 173 ? -25.950 -6.834 39.227 1.00 90.88 173 TYR A O 1
ATOM 1411 N N . CYS A 1 174 ? -27.389 -5.786 37.878 1.00 91.44 174 CYS A N 1
ATOM 1412 C CA . CYS A 1 174 ? -27.885 -6.994 37.236 1.00 91.44 174 CYS A CA 1
ATOM 1413 C C . CYS A 1 174 ? -26.759 -7.729 36.509 1.00 91.44 174 CYS A C 1
ATOM 1415 O O . CYS A 1 174 ? -25.962 -7.116 35.797 1.00 91.44 174 CYS A O 1
ATOM 1417 N N . ARG A 1 175 ? -26.667 -9.048 36.675 1.00 92.88 175 ARG A N 1
ATOM 1418 C CA . ARG A 1 175 ? -25.617 -9.876 36.059 1.00 92.88 175 ARG A CA 1
ATOM 1419 C C . ARG A 1 175 ? -26.201 -11.189 35.562 1.00 92.88 175 ARG A C 1
ATOM 1421 O O . ARG A 1 175 ? -27.252 -11.622 36.023 1.00 92.88 175 ARG A O 1
ATOM 1428 N N . ASN A 1 176 ? -25.510 -11.820 34.617 1.00 91.81 176 ASN A N 1
ATOM 1429 C CA . ASN A 1 176 ? -25.832 -13.167 34.152 1.00 91.81 176 ASN A CA 1
ATOM 1430 C C . ASN A 1 176 ? -24.621 -14.105 34.339 1.00 91.81 176 ASN A C 1
ATOM 1432 O O . ASN A 1 176 ? -23.950 -14.452 33.362 1.00 91.81 176 ASN A O 1
ATOM 1436 N N . PRO A 1 177 ? -24.288 -14.479 35.591 1.00 88.50 177 PRO A N 1
ATOM 1437 C CA . PRO A 1 177 ? -23.100 -15.281 35.884 1.00 88.50 177 PRO A CA 1
ATOM 1438 C C . PRO A 1 177 ? -23.171 -16.629 35.158 1.00 88.50 177 PRO A C 1
ATOM 1440 O O . PRO A 1 177 ? -24.193 -17.316 35.242 1.00 88.50 177 PRO A O 1
ATOM 1443 N N . LYS A 1 178 ? -22.109 -16.970 34.410 1.00 82.88 178 LYS A N 1
ATOM 1444 C CA . LYS A 1 178 ? -21.986 -18.159 33.536 1.00 82.88 178 LYS A CA 1
ATOM 1445 C C . LYS A 1 178 ? -23.226 -18.483 32.690 1.00 82.88 178 LYS A C 1
ATOM 1447 O O . LYS A 1 178 ? -23.522 -19.651 32.458 1.00 82.88 178 LYS A O 1
ATOM 1452 N N . ASN A 1 179 ? -23.944 -17.460 32.221 1.00 80.81 179 ASN A N 1
ATOM 1453 C CA . ASN A 1 179 ? -25.180 -17.651 31.461 1.00 80.81 179 ASN A CA 1
ATOM 1454 C C . ASN A 1 179 ? -26.224 -18.516 32.208 1.00 80.81 179 ASN A C 1
ATOM 1456 O O . ASN A 1 179 ? -26.909 -19.351 31.620 1.00 80.81 179 ASN A O 1
ATOM 1460 N N . SER A 1 180 ? -26.309 -18.342 33.530 1.00 82.25 180 SER A N 1
ATOM 1461 C CA . SER A 1 180 ? -27.261 -19.040 34.407 1.00 82.25 180 SER A CA 1
ATOM 1462 C C . SER A 1 180 ? -28.728 -18.748 34.082 1.00 82.25 180 SER A C 1
ATOM 1464 O O . SER A 1 180 ? -29.601 -19.528 34.457 1.00 82.25 180 SER A O 1
ATOM 1466 N N . GLY A 1 181 ? -29.013 -17.641 33.393 1.00 82.62 181 GLY A N 1
ATOM 1467 C CA . GLY A 1 181 ? -30.342 -17.284 32.909 1.00 82.62 181 GLY A CA 1
ATOM 1468 C C . GLY A 1 181 ? -30.328 -16.796 31.461 1.00 82.62 181 GLY A C 1
ATOM 1469 O O . GLY A 1 181 ? -29.282 -16.648 30.841 1.00 82.62 181 GLY A O 1
ATOM 1470 N N . GLN A 1 182 ? -31.513 -16.502 30.922 1.00 85.88 182 GLN A N 1
ATOM 1471 C CA . GLN A 1 182 ? -31.665 -16.013 29.543 1.00 85.88 182 GLN A CA 1
ATOM 1472 C C . GLN A 1 182 ? -31.221 -14.552 29.360 1.00 85.88 182 GLN A C 1
ATOM 1474 O O . GLN A 1 182 ? -30.886 -14.140 28.252 1.00 85.88 182 GLN A O 1
ATOM 1479 N N . ARG A 1 183 ? -31.235 -13.761 30.438 1.00 90.31 183 ARG A N 1
ATOM 1480 C CA . ARG A 1 183 ? -30.793 -12.362 30.481 1.00 90.31 183 ARG A CA 1
ATOM 1481 C C . ARG A 1 183 ? -30.302 -12.006 31.889 1.00 90.31 183 ARG A C 1
ATOM 1483 O O . ARG A 1 183 ? -30.567 -12.775 32.820 1.00 90.31 183 ARG A O 1
ATOM 1490 N N . PRO A 1 184 ? -29.609 -10.870 32.080 1.00 93.44 184 PRO A N 1
ATOM 1491 C CA . PRO A 1 184 ? -29.157 -10.461 33.400 1.00 93.44 184 PRO A CA 1
ATOM 1492 C C . PRO A 1 184 ? -30.316 -10.265 34.378 1.00 93.44 184 PRO A C 1
ATOM 1494 O O . PRO A 1 184 ? -31.400 -9.788 34.029 1.00 93.44 184 PRO A O 1
ATOM 1497 N N . TRP A 1 185 ? -30.064 -10.659 35.616 1.00 94.00 185 TRP A N 1
ATOM 1498 C CA . TRP A 1 185 ? -31.026 -10.668 36.708 1.00 94.00 185 TRP A CA 1
ATOM 1499 C C . TRP A 1 185 ? -30.334 -10.258 38.006 1.00 94.00 185 TRP A C 1
ATOM 1501 O O . TRP A 1 185 ? -29.110 -10.111 38.051 1.00 94.00 185 TRP A O 1
ATOM 1511 N N . CYS A 1 186 ? -31.118 -10.052 39.056 1.00 94.44 186 CYS A N 1
ATOM 1512 C CA . CYS A 1 186 ? -30.614 -9.813 40.402 1.00 94.44 186 CYS A CA 1
ATOM 1513 C C . CYS A 1 186 ? -31.568 -10.407 41.449 1.00 94.44 186 CYS A C 1
ATOM 1515 O O . CYS A 1 186 ? -32.732 -10.701 41.158 1.00 94.44 186 CYS A O 1
ATOM 1517 N N . PHE A 1 187 ? -31.080 -10.588 42.678 1.00 94.44 187 PHE A N 1
ATOM 1518 C CA . PHE A 1 187 ? -31.968 -10.757 43.830 1.00 94.44 187 PHE A CA 1
ATOM 1519 C C . PHE A 1 187 ? -32.674 -9.429 44.104 1.00 94.44 187 PHE A C 1
ATOM 1521 O O . PHE A 1 187 ? -32.070 -8.378 43.911 1.00 94.44 187 PHE A O 1
ATOM 1528 N N . THR A 1 188 ? -33.937 -9.455 44.525 1.00 90.62 188 THR A N 1
ATOM 1529 C CA . THR A 1 188 ? -34.702 -8.213 44.742 1.00 90.62 188 THR A CA 1
ATOM 1530 C C . THR A 1 188 ? -34.690 -7.798 46.214 1.00 90.62 188 THR A C 1
ATOM 1532 O O . THR A 1 188 ? -34.441 -8.621 47.093 1.00 90.62 188 THR A O 1
ATOM 1535 N N . THR A 1 189 ? -34.970 -6.532 46.515 1.00 84.19 189 THR A N 1
ATOM 1536 C CA . THR A 1 189 ? -35.160 -6.072 47.902 1.00 84.19 189 THR A CA 1
ATOM 1537 C C . THR A 1 189 ? -36.538 -6.426 48.480 1.00 84.19 189 THR A C 1
ATOM 1539 O O . THR A 1 189 ? -36.759 -6.256 49.681 1.00 84.19 189 THR A O 1
ATOM 1542 N N . ASP A 1 190 ? -37.454 -6.976 47.676 1.00 82.62 190 ASP A N 1
ATOM 1543 C CA . ASP A 1 190 ? -38.752 -7.475 48.131 1.00 82.62 190 ASP A CA 1
ATOM 1544 C C . ASP A 1 190 ? -38.620 -8.896 48.704 1.00 82.62 190 ASP A C 1
ATOM 1546 O O . ASP A 1 190 ? -38.160 -9.828 48.040 1.00 82.62 190 ASP A O 1
ATOM 1550 N N . ARG A 1 191 ? -39.078 -9.093 49.946 1.00 88.69 191 ARG A N 1
ATOM 1551 C CA . ARG A 1 191 ? -39.077 -10.400 50.626 1.00 88.69 191 ARG A CA 1
ATOM 1552 C C . ARG A 1 191 ? -39.949 -11.442 49.920 1.00 88.69 191 ARG A C 1
ATOM 1554 O O . ARG A 1 191 ? -39.650 -12.628 50.025 1.00 88.69 191 ARG A O 1
ATOM 1561 N N . ASN A 1 192 ? -40.982 -11.016 49.195 1.00 92.62 192 ASN A N 1
ATOM 1562 C CA . ASN A 1 192 ? -41.918 -11.903 48.501 1.00 92.62 192 ASN A CA 1
ATOM 1563 C C . ASN A 1 192 ? -41.450 -12.284 47.089 1.00 92.62 192 ASN A C 1
ATOM 1565 O O . ASN A 1 192 ? -42.004 -13.202 46.485 1.00 92.62 192 ASN A O 1
ATOM 1569 N N . LYS A 1 193 ? -40.414 -11.620 46.562 1.00 91.44 193 LYS A N 1
ATOM 1570 C CA . LYS A 1 193 ? -39.885 -11.868 45.219 1.00 91.44 193 LYS A CA 1
ATOM 1571 C C . LYS A 1 193 ? -38.383 -12.101 45.282 1.00 91.44 193 LYS A C 1
ATOM 1573 O O . LYS A 1 193 ? -37.587 -11.171 45.301 1.00 91.44 193 LYS A O 1
ATOM 1578 N N . ARG A 1 194 ? -37.973 -13.369 45.317 1.00 93.81 194 ARG A N 1
ATOM 1579 C CA . ARG A 1 194 ? -36.564 -13.737 45.532 1.00 93.81 194 ARG A CA 1
ATOM 1580 C C . ARG A 1 194 ? -35.612 -13.131 44.504 1.00 93.81 194 ARG A C 1
ATOM 1582 O O . ARG A 1 194 ? -34.570 -12.599 44.870 1.00 93.81 194 ARG A O 1
ATOM 1589 N N . TRP A 1 195 ? -35.953 -13.223 43.230 1.00 94.75 195 TRP A N 1
ATOM 1590 C CA . TRP A 1 195 ? -35.135 -12.725 42.133 1.00 94.75 195 TRP A CA 1
ATOM 1591 C C . TRP A 1 195 ? -36.031 -12.305 40.973 1.00 94.75 195 TRP A C 1
ATOM 1593 O O . TRP A 1 195 ? -37.182 -12.736 40.876 1.00 94.75 195 TRP A O 1
ATOM 1603 N N . GLU A 1 196 ? -35.499 -11.467 40.093 1.00 93.69 196 GLU A N 1
ATOM 1604 C CA . GLU A 1 196 ? -36.167 -11.077 38.858 1.00 93.69 196 GLU A CA 1
ATOM 1605 C C . GLU A 1 196 ? -35.144 -10.647 37.805 1.00 93.69 196 GLU A C 1
ATOM 1607 O O . GLU A 1 196 ? -34.035 -10.209 38.121 1.00 93.69 196 GLU A O 1
ATOM 1612 N N . TYR A 1 197 ? -35.526 -10.771 36.537 1.00 94.44 197 TYR A N 1
ATOM 1613 C CA . TYR A 1 197 ? -34.772 -10.204 35.431 1.00 94.44 197 TYR A CA 1
ATOM 1614 C C . TYR A 1 197 ? -34.796 -8.677 35.426 1.00 94.44 197 TYR A C 1
ATOM 1616 O O . TYR A 1 197 ? -35.755 -8.040 35.860 1.00 94.44 197 TYR A O 1
ATOM 1624 N N . CYS A 1 198 ? -33.749 -8.096 34.855 1.00 90.25 198 CYS A N 1
ATOM 1625 C CA . CYS A 1 198 ? -33.674 -6.662 34.637 1.00 90.25 198 CYS A CA 1
ATOM 1626 C C . CYS A 1 198 ? -34.027 -6.318 33.196 1.00 90.25 198 CYS A C 1
ATOM 1628 O O . CYS A 1 198 ? -33.772 -7.103 32.275 1.00 90.25 198 CYS A O 1
ATOM 1630 N N . ASP A 1 199 ? -34.629 -5.147 33.013 1.00 88.00 199 ASP A N 1
ATOM 1631 C CA . ASP A 1 199 ? -34.922 -4.630 31.685 1.00 88.00 199 ASP A CA 1
ATOM 1632 C C . ASP A 1 199 ? -33.724 -3.822 31.185 1.00 88.00 199 ASP A C 1
ATOM 1634 O O . ASP A 1 199 ? -33.495 -2.689 31.600 1.00 88.00 199 ASP A O 1
ATOM 1638 N N . ILE A 1 200 ? -32.888 -4.474 30.376 1.00 85.81 200 ILE A N 1
ATOM 1639 C CA . ILE A 1 200 ? -31.642 -3.909 29.858 1.00 85.81 200 ILE A CA 1
ATOM 1640 C C . ILE A 1 200 ? -31.832 -3.631 28.366 1.00 85.81 200 ILE A C 1
ATOM 1642 O O . ILE A 1 200 ? -32.178 -4.565 27.630 1.00 85.81 200 ILE A O 1
ATOM 1646 N N . PRO A 1 201 ? -31.565 -2.399 27.895 1.00 84.31 201 PRO A N 1
ATOM 1647 C CA . PRO A 1 201 ? -31.636 -2.065 26.479 1.00 84.31 201 PRO A CA 1
ATOM 1648 C C . PRO A 1 201 ? -30.754 -2.991 25.641 1.00 84.31 201 PRO A C 1
ATOM 1650 O O . PRO A 1 201 ? -29.601 -3.246 25.989 1.00 84.31 201 PRO A O 1
ATOM 1653 N N . LYS A 1 202 ? -31.280 -3.505 24.525 1.00 85.00 202 LYS A N 1
ATOM 1654 C CA . LYS A 1 202 ? -30.486 -4.312 23.589 1.00 85.00 202 LYS A CA 1
ATOM 1655 C C . LYS A 1 202 ? -29.455 -3.450 22.878 1.00 85.00 202 LYS A C 1
ATOM 1657 O O . LYS A 1 202 ? -29.721 -2.293 22.566 1.00 85.00 202 LYS A O 1
ATOM 1662 N N . CYS A 1 203 ? -28.302 -4.042 22.587 1.00 84.06 203 CYS A N 1
ATOM 1663 C CA . CYS A 1 203 ? -27.294 -3.363 21.791 1.00 84.06 203 CYS A CA 1
ATOM 1664 C C . CYS A 1 203 ? -27.807 -3.082 20.382 1.00 84.06 203 CYS A C 1
ATOM 1666 O O . CYS A 1 203 ? -28.354 -3.969 19.723 1.00 84.06 203 CYS A O 1
ATOM 1668 N N . VAL A 1 204 ? -27.592 -1.854 19.918 1.00 85.69 204 VAL A N 1
ATOM 1669 C CA . VAL A 1 204 ? -27.782 -1.502 18.512 1.00 85.69 204 VAL A CA 1
ATOM 1670 C C . VAL A 1 204 ? -26.557 -2.004 17.739 1.00 85.69 204 VAL A C 1
ATOM 1672 O O . VAL A 1 204 ? -25.436 -1.795 18.211 1.00 85.69 204 VAL A O 1
ATOM 1675 N N . PRO A 1 205 ? -26.730 -2.677 16.586 1.00 85.94 205 PRO A N 1
ATOM 1676 C CA . PRO A 1 205 ? -25.610 -3.032 15.724 1.00 85.94 205 PRO A CA 1
ATOM 1677 C C . PRO A 1 205 ? -24.781 -1.796 15.372 1.00 85.94 205 PRO A C 1
ATOM 1679 O O . PRO A 1 205 ? -25.328 -0.773 14.961 1.00 85.94 205 PRO A O 1
ATOM 1682 N N . VAL A 1 206 ? -23.464 -1.896 15.534 1.00 86.88 206 VAL A N 1
ATOM 1683 C CA . VAL A 1 206 ? -22.524 -0.850 15.122 1.00 86.88 206 VAL A CA 1
ATOM 1684 C C . VAL A 1 206 ? -21.803 -1.363 13.893 1.00 86.88 206 VAL A C 1
ATOM 1686 O O . VAL A 1 206 ? -21.003 -2.295 13.992 1.00 86.88 206 VAL A O 1
ATOM 1689 N N . ASP A 1 207 ? -22.119 -0.784 12.738 1.00 89.50 207 ASP A N 1
ATOM 1690 C CA . ASP A 1 207 ? -21.412 -1.072 11.495 1.00 89.50 207 ASP A CA 1
ATOM 1691 C C . ASP A 1 207 ? -19.965 -0.584 11.604 1.00 89.50 207 ASP A C 1
ATOM 1693 O O . ASP A 1 207 ? -19.697 0.518 12.089 1.00 89.50 207 ASP A O 1
ATOM 1697 N N . GLY A 1 208 ? -19.030 -1.422 11.161 1.00 92.31 208 GLY A N 1
ATOM 1698 C CA . GLY A 1 208 ? -17.627 -1.058 11.138 1.00 92.31 208 GLY A CA 1
ATOM 1699 C C . GLY A 1 208 ? -17.330 -0.046 10.049 1.00 92.31 208 GLY A C 1
ATOM 1700 O O . GLY A 1 208 ? -17.911 -0.084 8.961 1.00 92.31 208 GLY A O 1
ATOM 1701 N N . ASN A 1 209 ? -16.368 0.821 10.327 1.00 92.94 209 ASN A N 1
ATOM 1702 C CA . ASN A 1 209 ? -15.842 1.748 9.346 1.00 92.94 209 ASN A CA 1
ATOM 1703 C C . ASN A 1 209 ? -14.311 1.754 9.392 1.00 92.94 209 ASN A C 1
ATOM 1705 O O . ASN A 1 209 ? -13.678 1.408 10.396 1.00 92.94 209 ASN A O 1
ATOM 1709 N N . TYR A 1 210 ? -13.713 2.076 8.252 1.00 94.88 210 TYR A N 1
ATOM 1710 C CA . TYR A 1 210 ? -12.271 2.103 8.133 1.00 94.88 210 TYR A CA 1
ATOM 1711 C C . TYR A 1 210 ? -11.683 3.282 8.909 1.00 94.88 210 TYR A C 1
ATOM 1713 O O . TYR A 1 210 ? -12.189 4.404 8.863 1.00 94.88 210 TYR A O 1
ATOM 1721 N N . GLY A 1 211 ? -10.568 3.020 9.584 1.00 92.81 211 GLY A N 1
ATOM 1722 C CA . GLY A 1 211 ? -9.668 4.047 10.079 1.00 92.81 211 GLY A CA 1
ATOM 1723 C C . GLY A 1 211 ? -8.961 4.786 8.945 1.00 92.81 211 GLY A C 1
ATOM 1724 O O . GLY A 1 211 ? -9.167 4.534 7.753 1.00 92.81 211 GLY A O 1
ATOM 1725 N N . ASN A 1 212 ? -8.093 5.715 9.331 1.00 94.31 212 ASN A N 1
ATOM 1726 C CA . ASN A 1 212 ? -7.290 6.456 8.369 1.00 94.31 212 ASN A CA 1
ATOM 1727 C C . ASN A 1 212 ? -6.297 5.535 7.651 1.00 94.31 212 ASN A C 1
ATOM 1729 O O . ASN A 1 212 ? -5.777 4.578 8.225 1.00 94.31 212 ASN A O 1
ATOM 1733 N N . TRP A 1 213 ? -5.999 5.876 6.400 1.00 94.94 213 TRP A N 1
ATOM 1734 C CA . TRP A 1 213 ? -4.933 5.237 5.640 1.00 94.94 213 TRP A CA 1
ATOM 1735 C C . TRP A 1 213 ? -3.573 5.447 6.313 1.00 94.94 213 TRP A C 1
ATOM 1737 O O . TRP A 1 213 ? -3.219 6.571 6.674 1.00 94.94 213 TRP A O 1
ATOM 1747 N N . SER A 1 214 ? -2.787 4.380 6.409 1.00 92.81 214 SER A N 1
ATOM 1748 C CA . SER A 1 214 ? -1.414 4.375 6.908 1.00 92.81 214 SER A CA 1
ATOM 1749 C C . SER A 1 214 ? -0.450 3.835 5.851 1.00 92.81 214 SER A C 1
ATOM 1751 O O . SER A 1 214 ? -0.808 2.979 5.040 1.00 92.81 214 SER A O 1
ATOM 1753 N N . LEU A 1 215 ? 0.778 4.358 5.836 1.00 94.81 215 LEU A N 1
ATOM 1754 C CA . LEU A 1 215 ? 1.831 3.878 4.944 1.00 94.81 215 LEU A CA 1
ATOM 1755 C C . LEU A 1 215 ? 2.360 2.536 5.464 1.00 94.81 215 LEU A C 1
ATOM 1757 O O . LEU A 1 215 ? 2.882 2.465 6.575 1.00 94.81 215 LEU A O 1
ATOM 1761 N N . SER A 1 216 ? 2.234 1.489 4.652 1.00 93.19 216 SER A N 1
ATOM 1762 C CA . SER A 1 216 ? 2.645 0.125 5.002 1.00 93.19 216 SER A CA 1
ATOM 1763 C C . SER A 1 216 ? 4.035 -0.223 4.465 1.00 93.19 216 SER A C 1
ATOM 1765 O O . SER A 1 216 ? 4.796 -0.928 5.125 1.00 93.19 216 SER A O 1
ATOM 1767 N N . SER A 1 217 ? 4.399 0.295 3.287 1.00 92.38 217 SER A N 1
ATOM 1768 C CA . SER A 1 217 ? 5.686 0.012 2.643 1.00 92.38 217 SER A CA 1
ATOM 1769 C C . SER A 1 217 ? 6.401 1.279 2.185 1.00 92.38 217 SER A C 1
ATOM 1771 O O . SER A 1 217 ? 5.776 2.294 1.891 1.00 92.38 217 SER A O 1
ATOM 1773 N N . SER A 1 218 ? 7.724 1.200 2.035 1.00 93.25 218 SER A N 1
ATOM 1774 C CA . SER A 1 218 ? 8.472 2.165 1.228 1.00 93.25 218 SER A CA 1
ATOM 1775 C C . SER A 1 218 ? 8.141 2.013 -0.266 1.00 93.25 218 SER A C 1
ATOM 1777 O O . SER A 1 218 ? 7.477 1.056 -0.680 1.00 93.25 218 SER A O 1
ATOM 1779 N N . CYS A 1 219 ? 8.610 2.968 -1.075 1.00 94.81 219 CYS A N 1
ATOM 1780 C CA . CYS A 1 219 ? 8.496 2.928 -2.533 1.00 94.81 219 CYS A CA 1
ATOM 1781 C C . CYS A 1 219 ? 9.091 1.623 -3.091 1.00 94.81 219 CYS A C 1
ATOM 1783 O O . CYS A 1 219 ? 10.197 1.238 -2.708 1.00 94.81 219 CYS A O 1
ATOM 1785 N N . SER A 1 220 ? 8.370 0.965 -4.000 1.00 95.69 220 SER A N 1
ATOM 1786 C CA . SER A 1 220 ? 8.733 -0.341 -4.572 1.00 95.69 220 SER A CA 1
ATOM 1787 C C . SER A 1 220 ? 10.045 -0.339 -5.363 1.00 95.69 220 SER A C 1
ATOM 1789 O O . SER A 1 220 ? 10.624 -1.397 -5.610 1.00 95.69 220 SER A O 1
ATOM 1791 N N . VAL A 1 221 ? 10.536 0.846 -5.730 1.00 92.81 221 VAL A N 1
ATOM 1792 C CA . VAL A 1 221 ? 11.794 1.052 -6.446 1.00 92.81 221 VAL A CA 1
ATOM 1793 C C . VAL A 1 221 ? 12.773 1.888 -5.626 1.00 92.81 221 VAL A C 1
ATOM 1795 O O . VAL A 1 221 ? 12.397 2.755 -4.835 1.00 92.81 221 VAL A O 1
ATOM 1798 N N . THR A 1 222 ? 14.065 1.668 -5.861 1.00 92.44 222 THR A N 1
ATOM 1799 C CA . THR A 1 222 ? 15.142 2.508 -5.316 1.00 92.44 222 THR A CA 1
ATOM 1800 C C . THR A 1 222 ? 15.430 3.732 -6.191 1.00 92.44 222 THR A C 1
ATOM 1802 O O . THR A 1 222 ? 15.981 4.719 -5.702 1.00 92.44 222 THR A O 1
ATOM 1805 N N . CYS A 1 223 ? 15.037 3.692 -7.466 1.00 91.06 223 CYS A N 1
ATOM 1806 C CA . CYS A 1 223 ? 15.200 4.757 -8.448 1.00 91.06 223 CYS A CA 1
ATOM 1807 C C . CYS A 1 223 ? 14.041 4.733 -9.460 1.00 91.06 223 CYS A C 1
ATOM 1809 O O . CYS A 1 223 ? 13.447 3.685 -9.693 1.00 91.06 223 CYS A O 1
ATOM 1811 N N . GLY A 1 224 ? 13.736 5.871 -10.083 1.00 91.44 224 GLY A N 1
ATOM 1812 C CA . GLY A 1 224 ? 12.662 5.986 -11.071 1.00 91.44 224 GLY A CA 1
ATOM 1813 C C . GLY A 1 224 ? 11.258 5.980 -10.461 1.00 91.44 224 GLY A C 1
ATOM 1814 O O . GLY A 1 224 ? 11.050 6.453 -9.343 1.00 91.44 224 GLY A O 1
ATOM 1815 N N . GLU A 1 225 ? 10.291 5.493 -11.234 1.00 95.19 225 GLU A N 1
ATOM 1816 C CA . GLU A 1 225 ? 8.874 5.449 -10.866 1.00 95.19 225 GLU A CA 1
ATOM 1817 C C . GLU A 1 225 ? 8.521 4.112 -10.212 1.00 95.19 225 GLU A C 1
ATOM 1819 O O . GLU A 1 225 ? 8.920 3.048 -10.685 1.00 95.19 225 GLU A O 1
ATOM 1824 N N . GLY A 1 226 ? 7.757 4.168 -9.126 1.00 94.75 226 GLY A N 1
ATOM 1825 C CA . GLY A 1 226 ? 7.246 2.993 -8.434 1.00 94.75 226 GLY A CA 1
ATOM 1826 C C . GLY A 1 226 ? 5.947 3.303 -7.707 1.00 94.75 226 GLY A C 1
ATOM 1827 O O . GLY A 1 226 ? 5.252 4.271 -8.016 1.00 94.75 226 GLY A O 1
ATOM 1828 N N . PHE A 1 227 ? 5.626 2.480 -6.716 1.00 96.06 227 PHE A N 1
ATOM 1829 C CA . PHE A 1 227 ? 4.434 2.646 -5.893 1.00 96.06 227 PHE A CA 1
ATOM 1830 C C . PHE A 1 227 ? 4.720 2.386 -4.412 1.00 96.06 227 PHE A C 1
ATOM 1832 O O . PHE A 1 227 ? 5.601 1.605 -4.054 1.00 96.06 227 PHE A O 1
ATOM 1839 N N . GLU A 1 228 ? 3.953 3.042 -3.554 1.00 96.06 228 GLU A N 1
ATOM 1840 C CA . GLU A 1 228 ? 3.884 2.832 -2.113 1.00 96.06 228 GLU A CA 1
ATOM 1841 C C . GLU A 1 228 ? 2.573 2.129 -1.765 1.00 96.06 228 GLU A C 1
ATOM 1843 O O . GLU A 1 228 ? 1.524 2.433 -2.341 1.00 96.06 228 GLU A O 1
ATOM 1848 N N . THR A 1 229 ? 2.625 1.201 -0.810 1.00 95.50 229 THR A N 1
ATOM 1849 C CA . THR A 1 229 ? 1.442 0.475 -0.340 1.00 95.50 229 THR A CA 1
ATOM 1850 C C . THR A 1 229 ? 0.878 1.174 0.887 1.00 95.50 229 THR A C 1
ATOM 1852 O O . THR A 1 229 ? 1.580 1.359 1.884 1.00 95.50 229 THR A O 1
ATOM 1855 N N . TRP A 1 230 ? -0.397 1.537 0.821 1.00 97.19 230 TRP A N 1
ATOM 1856 C CA . TRP A 1 230 ? -1.157 2.112 1.920 1.00 97.19 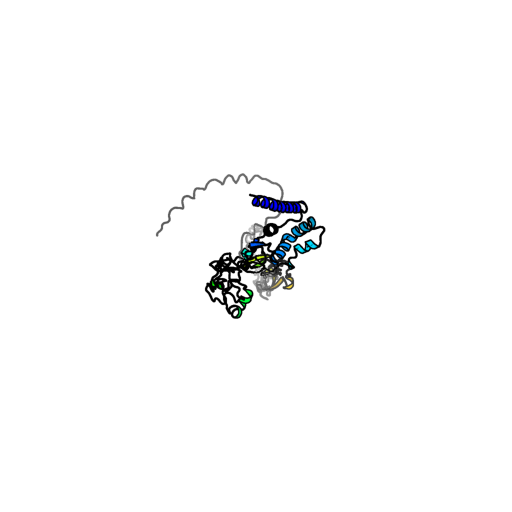230 TRP A CA 1
ATOM 1857 C C . TRP A 1 230 ? -2.219 1.121 2.383 1.00 97.19 230 TRP A C 1
ATOM 1859 O O . TRP A 1 230 ? -2.854 0.451 1.572 1.00 97.19 230 TRP A O 1
ATOM 1869 N N . THR A 1 231 ? -2.406 1.018 3.694 1.00 95.31 231 THR A N 1
ATOM 1870 C CA . THR A 1 231 ? -3.350 0.087 4.322 1.00 95.31 231 THR A CA 1
ATOM 1871 C C . THR A 1 231 ? -4.284 0.826 5.265 1.00 95.31 231 THR A C 1
ATOM 1873 O O . THR A 1 231 ? -3.907 1.844 5.842 1.00 95.31 231 THR A O 1
ATOM 1876 N N . ARG A 1 232 ? -5.501 0.322 5.443 1.00 94.44 232 ARG A N 1
ATOM 1877 C CA . ARG A 1 232 ? -6.453 0.820 6.443 1.00 94.44 232 ARG A CA 1
ATOM 1878 C C . ARG A 1 232 ? -7.092 -0.344 7.183 1.00 94.44 232 ARG A C 1
ATOM 1880 O O . ARG A 1 232 ? -7.385 -1.383 6.596 1.00 94.44 232 ARG A O 1
ATOM 1887 N N . GLU A 1 233 ? -7.331 -0.150 8.471 1.00 93.50 233 GLU A N 1
ATOM 1888 C CA . GLU A 1 233 ? -7.937 -1.158 9.341 1.00 93.50 233 GLU A CA 1
ATOM 1889 C C . GLU A 1 233 ? -9.407 -0.837 9.607 1.00 93.50 233 GLU A C 1
ATOM 1891 O O . GLU A 1 233 ? -9.804 0.326 9.648 1.00 93.50 233 GLU A O 1
ATOM 1896 N N . CYS A 1 234 ? -10.235 -1.866 9.778 1.00 93.94 234 CYS A N 1
ATOM 1897 C CA . CYS A 1 234 ? -11.664 -1.721 10.066 1.00 93.94 234 CYS A CA 1
ATOM 1898 C C . CYS A 1 234 ? -11.885 -1.463 11.564 1.00 93.94 234 CYS A C 1
ATOM 1900 O O . CYS A 1 234 ? -12.397 -2.327 12.274 1.00 93.94 234 CYS A O 1
ATOM 1902 N N . ASN A 1 235 ? -11.413 -0.312 12.049 1.00 89.56 235 ASN A N 1
ATOM 1903 C CA . ASN A 1 235 ? -11.312 -0.024 13.479 1.00 89.56 235 ASN A CA 1
ATOM 1904 C C . ASN A 1 235 ? -11.899 1.323 13.932 1.00 89.56 235 ASN A C 1
ATOM 1906 O O . ASN A 1 235 ? -11.784 1.664 15.109 1.00 89.56 235 ASN A O 1
ATOM 1910 N N . ASN A 1 236 ? -12.563 2.079 13.050 1.00 88.38 236 ASN A N 1
ATOM 1911 C CA . ASN A 1 236 ? -13.055 3.421 13.376 1.00 88.38 236 ASN A CA 1
ATOM 1912 C C . ASN A 1 236 ? -14.506 3.691 12.918 1.00 88.38 236 ASN A C 1
ATOM 1914 O O . ASN A 1 236 ? -14.711 4.493 12.005 1.00 88.38 236 ASN A O 1
ATOM 1918 N N . PRO A 1 237 ? -15.526 3.091 13.565 1.00 89.56 237 PRO A N 1
ATOM 1919 C CA . PRO A 1 237 ? -15.423 2.149 14.682 1.00 89.56 237 PRO A CA 1
ATOM 1920 C C . PRO A 1 237 ? -15.228 0.701 14.208 1.00 89.56 237 PRO A C 1
ATOM 1922 O O . PRO A 1 237 ? -15.469 0.373 13.049 1.00 89.56 237 PRO A O 1
ATOM 1925 N N . GLU A 1 238 ? -14.814 -0.187 15.111 1.00 89.12 238 GLU A N 1
ATOM 1926 C CA . GLU A 1 238 ? -14.884 -1.632 14.865 1.00 89.12 238 GLU A CA 1
ATOM 1927 C C . GLU A 1 238 ? -16.348 -2.107 14.799 1.00 89.12 238 GLU A C 1
ATOM 1929 O O . GLU A 1 238 ? -17.176 -1.617 15.579 1.00 89.12 238 GLU A O 1
ATOM 1934 N N . PRO A 1 239 ? -16.677 -3.094 13.942 1.00 89.75 239 PRO A N 1
ATOM 1935 C CA . PRO A 1 239 ? -17.996 -3.711 13.939 1.00 89.75 239 PRO A CA 1
ATOM 1936 C C . PRO A 1 239 ? -18.323 -4.327 15.303 1.00 89.75 239 PRO A C 1
ATOM 1938 O O . PRO A 1 239 ? -17.570 -5.156 15.821 1.00 89.75 239 PRO A O 1
ATOM 1941 N N . LYS A 1 240 ? -19.477 -3.976 15.877 1.00 86.50 240 LYS A N 1
ATOM 1942 C CA . LYS A 1 240 ? -19.963 -4.556 17.140 1.00 86.50 240 LYS A CA 1
ATOM 1943 C C . LYS A 1 240 ? -21.408 -5.006 17.024 1.00 86.50 240 LYS A C 1
ATOM 1945 O O . LYS A 1 240 ? -22.179 -4.513 16.206 1.00 86.50 240 LYS A O 1
ATOM 1950 N N . TYR A 1 241 ? -21.770 -5.957 17.883 1.00 86.44 241 TYR A N 1
ATOM 1951 C CA . TYR A 1 241 ? -23.149 -6.407 18.080 1.00 86.44 241 TYR A CA 1
ATOM 1952 C C . TYR A 1 241 ? -23.853 -6.886 16.798 1.00 86.44 241 TYR A C 1
ATOM 1954 O O . TYR A 1 241 ? -25.049 -6.675 16.620 1.00 86.44 241 TYR A O 1
ATOM 1962 N N . GLY A 1 242 ? -23.103 -7.533 15.899 1.00 83.69 242 GLY A N 1
ATOM 1963 C CA . GLY A 1 242 ? -23.620 -8.018 14.616 1.00 83.69 242 GLY A CA 1
ATOM 1964 C C . GLY A 1 242 ? -23.688 -6.964 13.505 1.00 83.69 242 GLY A C 1
ATOM 1965 O O . GLY A 1 242 ? -24.335 -7.217 12.492 1.00 83.69 242 GLY A O 1
ATOM 1966 N N . GLY A 1 243 ? -23.047 -5.802 13.672 1.00 88.19 243 GLY A N 1
ATOM 1967 C CA . GLY A 1 243 ? -22.893 -4.815 12.602 1.00 88.19 243 GLY A CA 1
ATOM 1968 C C . GLY A 1 243 ? -22.037 -5.313 11.433 1.00 88.19 243 GLY A C 1
ATOM 1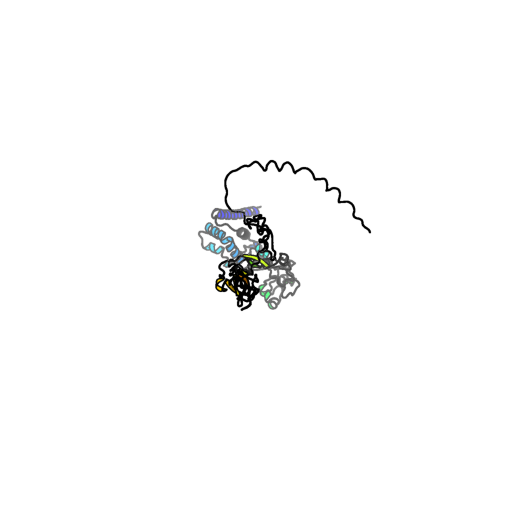969 O O . GLY A 1 243 ? -21.273 -6.277 11.548 1.00 88.19 243 GLY A O 1
ATOM 1970 N N . ARG A 1 244 ? -22.184 -4.658 10.279 1.00 89.88 244 ARG A N 1
ATOM 1971 C CA . ARG A 1 244 ? -21.505 -5.025 9.029 1.00 89.88 244 ARG A CA 1
ATOM 1972 C C . ARG A 1 244 ? -20.001 -4.768 9.109 1.00 89.88 244 ARG A C 1
ATOM 1974 O O . ARG A 1 244 ? -19.555 -3.806 9.726 1.00 89.88 244 ARG A O 1
ATOM 1981 N N . ASN A 1 245 ? -19.216 -5.613 8.442 1.00 92.31 245 ASN A N 1
ATOM 1982 C CA . ASN A 1 245 ? -17.777 -5.397 8.280 1.00 92.31 245 ASN A CA 1
ATOM 1983 C C . ASN A 1 245 ? -17.484 -4.323 7.219 1.00 92.31 245 ASN A C 1
ATOM 1985 O O . ASN A 1 245 ? -18.358 -3.977 6.431 1.00 92.31 245 ASN A O 1
ATOM 1989 N N . CYS A 1 246 ? -16.247 -3.832 7.144 1.00 95.62 246 CYS A N 1
ATOM 1990 C CA . CYS A 1 246 ? -15.893 -2.739 6.234 1.00 95.62 246 CYS A CA 1
ATOM 1991 C C . CYS A 1 246 ? -15.774 -3.134 4.750 1.00 95.62 246 CYS A C 1
ATOM 1993 O O . CYS A 1 246 ? -15.590 -2.253 3.916 1.00 95.62 246 CYS A O 1
ATOM 1995 N N . ASN A 1 247 ? -15.921 -4.414 4.385 1.00 92.88 247 ASN A N 1
ATOM 1996 C CA . ASN A 1 247 ? -15.692 -4.891 3.011 1.00 92.88 247 ASN A CA 1
ATOM 1997 C C . ASN A 1 247 ? -16.601 -4.205 1.973 1.00 92.88 247 ASN A C 1
ATOM 1999 O O . ASN A 1 247 ? -16.251 -4.093 0.804 1.00 92.88 247 ASN A O 1
ATOM 2003 N N . HIS A 1 248 ? -17.771 -3.721 2.395 1.00 88.69 248 HIS A N 1
ATOM 2004 C CA . HIS A 1 248 ? -18.703 -2.990 1.534 1.00 88.69 248 HIS A CA 1
ATOM 2005 C C . HIS A 1 248 ? -18.274 -1.538 1.236 1.00 88.69 248 HIS A C 1
ATOM 2007 O O . HIS A 1 248 ? -18.867 -0.897 0.374 1.00 88.69 248 HIS A O 1
ATOM 2013 N N . LEU A 1 249 ? -17.261 -1.017 1.937 1.00 93.31 249 LEU A N 1
ATOM 2014 C CA . LEU A 1 249 ? -16.705 0.335 1.777 1.00 93.31 249 LEU A CA 1
ATOM 2015 C C . LEU A 1 249 ? -15.457 0.354 0.869 1.00 93.31 249 LEU A C 1
ATOM 2017 O O . LEU A 1 249 ? -14.771 1.376 0.758 1.00 93.31 249 LEU A O 1
ATOM 2021 N N . GLY A 1 250 ? -15.144 -0.781 0.240 1.00 93.12 250 GLY A N 1
ATOM 2022 C CA . GLY A 1 250 ? -14.011 -0.969 -0.663 1.00 93.12 250 GLY A CA 1
ATOM 2023 C C . GLY A 1 250 ? -12.832 -1.693 -0.019 1.00 93.12 250 GLY A C 1
ATOM 2024 O O . GLY A 1 250 ? -12.900 -2.143 1.120 1.00 93.12 250 GLY A O 1
ATOM 2025 N N . GLU A 1 251 ? -11.731 -1.782 -0.760 1.00 94.94 251 GLU A N 1
ATOM 2026 C CA . GLU A 1 251 ? -10.571 -2.581 -0.361 1.00 94.94 251 GLU A CA 1
ATOM 2027 C C . GLU A 1 251 ? -9.780 -1.956 0.807 1.00 94.94 251 GLU A C 1
ATOM 2029 O O . GLU A 1 251 ? -9.750 -0.726 0.963 1.00 94.94 251 GLU A O 1
ATOM 2034 N N . PRO A 1 252 ? -9.114 -2.777 1.641 1.00 95.00 252 PRO A N 1
ATOM 2035 C CA . PRO A 1 252 ? -8.280 -2.304 2.745 1.00 95.00 252 PRO A CA 1
ATOM 2036 C C . PRO A 1 252 ? -6.857 -1.910 2.313 1.00 95.00 252 PRO A C 1
ATOM 2038 O O . PRO A 1 252 ? -6.077 -1.462 3.154 1.00 95.00 252 PRO A O 1
ATOM 2041 N N . VAL A 1 253 ? -6.506 -2.086 1.034 1.00 95.75 253 VAL A N 1
ATOM 2042 C CA . VAL A 1 253 ? -5.171 -1.825 0.477 1.00 95.75 253 VAL A CA 1
ATOM 2043 C C . VAL A 1 253 ? -5.282 -0.917 -0.743 1.00 95.75 253 VAL A C 1
ATOM 2045 O O . VAL A 1 253 ? -6.149 -1.111 -1.592 1.00 95.75 253 VAL A O 1
ATOM 2048 N N . GLU A 1 254 ? -4.383 0.056 -0.840 1.00 95.50 254 GLU A N 1
ATOM 2049 C CA . GLU A 1 254 ? -4.288 0.995 -1.954 1.00 95.50 254 GLU A CA 1
ATOM 2050 C C . GLU A 1 254 ? -2.822 1.177 -2.376 1.00 95.50 254 GLU A C 1
ATOM 2052 O O . GLU A 1 254 ? -1.922 1.227 -1.535 1.00 95.50 254 GLU A O 1
ATOM 2057 N N . PHE A 1 255 ? -2.578 1.306 -3.683 1.00 96.31 255 PHE A N 1
ATOM 2058 C CA . PHE A 1 255 ? -1.254 1.592 -4.240 1.00 96.31 255 PHE A CA 1
ATOM 2059 C C . PHE A 1 255 ? -1.193 3.036 -4.728 1.00 96.31 255 PHE A C 1
ATOM 2061 O O . PHE A 1 255 ? -2.011 3.451 -5.549 1.00 96.31 255 PHE A O 1
ATOM 2068 N N . ARG A 1 256 ? -0.207 3.797 -4.249 1.00 95.75 256 ARG A N 1
ATOM 2069 C CA . ARG A 1 256 ? -0.021 5.206 -4.620 1.00 95.75 256 ARG A CA 1
ATOM 2070 C C . ARG A 1 256 ? 1.307 5.402 -5.346 1.00 95.75 256 ARG A C 1
ATOM 2072 O O . ARG A 1 256 ? 2.302 4.829 -4.908 1.00 95.75 256 ARG A O 1
ATOM 2079 N N . PRO A 1 257 ? 1.359 6.184 -6.437 1.00 95.94 257 PRO A N 1
ATOM 2080 C CA . PRO A 1 257 ? 2.594 6.386 -7.184 1.00 95.94 257 PRO A CA 1
ATOM 2081 C C . PRO A 1 257 ? 3.630 7.146 -6.348 1.00 95.94 257 PRO A C 1
ATOM 2083 O O . PRO A 1 257 ? 3.302 8.112 -5.660 1.00 95.94 257 PRO A O 1
ATOM 2086 N N . CYS A 1 258 ? 4.889 6.726 -6.448 1.00 94.62 258 CYS A N 1
ATOM 2087 C CA . CYS A 1 258 ? 6.042 7.392 -5.848 1.00 94.62 258 CYS A CA 1
ATOM 2088 C C . CYS A 1 258 ? 7.148 7.571 -6.890 1.00 94.62 258 CYS A C 1
ATOM 2090 O O . CYS A 1 258 ? 7.330 6.746 -7.788 1.00 94.62 258 CYS A O 1
ATOM 2092 N N . THR A 1 259 ? 7.923 8.645 -6.747 1.00 94.06 259 THR A N 1
ATOM 2093 C CA . THR A 1 259 ? 9.042 8.951 -7.643 1.00 94.06 259 THR A CA 1
ATOM 2094 C C . THR A 1 259 ? 10.319 9.090 -6.829 1.00 94.06 259 THR A C 1
ATOM 2096 O O . THR A 1 259 ? 10.393 9.858 -5.869 1.00 94.06 259 THR A O 1
ATOM 2099 N N . LYS A 1 260 ? 11.335 8.314 -7.202 1.00 93.00 260 LYS A N 1
ATOM 2100 C CA . LYS A 1 260 ? 12.698 8.398 -6.672 1.00 93.00 260 LYS A CA 1
ATOM 2101 C C . LYS A 1 260 ? 13.616 9.045 -7.704 1.00 93.00 260 LYS A C 1
ATOM 2103 O O . LYS A 1 260 ? 13.209 9.373 -8.816 1.00 93.00 260 LYS A O 1
ATOM 2108 N N . ASN A 1 261 ? 14.880 9.225 -7.329 1.00 88.88 261 ASN A N 1
ATOM 2109 C CA . ASN A 1 261 ? 15.891 9.746 -8.244 1.00 88.88 261 ASN A CA 1
ATOM 2110 C C . ASN A 1 261 ? 15.960 8.890 -9.520 1.00 88.88 261 ASN A C 1
ATOM 2112 O O . ASN A 1 261 ? 15.805 7.670 -9.427 1.00 88.88 261 ASN A O 1
ATOM 2116 N N . PRO A 1 262 ? 16.199 9.486 -10.700 1.00 89.06 262 PRO A N 1
ATOM 2117 C CA . PRO A 1 262 ? 16.310 8.741 -11.949 1.00 89.06 262 PRO A CA 1
ATOM 2118 C C . PRO A 1 262 ? 17.328 7.594 -11.870 1.00 89.06 262 PRO A C 1
ATOM 2120 O O . PRO A 1 262 ? 18.410 7.750 -11.304 1.00 89.06 262 PRO A O 1
ATOM 2123 N N . CYS A 1 263 ? 16.998 6.440 -12.455 1.00 87.12 263 CYS A N 1
ATOM 2124 C CA . CYS A 1 263 ? 17.886 5.278 -12.443 1.00 87.12 263 CYS A CA 1
ATOM 2125 C C . CYS A 1 263 ? 19.164 5.502 -13.253 1.00 87.12 263 CYS A C 1
ATOM 2127 O O . CYS A 1 263 ? 19.141 6.107 -14.329 1.00 87.12 263 CYS A O 1
ATOM 2129 N N . LEU A 1 264 ? 20.271 4.951 -12.754 1.00 88.62 264 LEU A N 1
ATOM 2130 C CA . LEU A 1 264 ? 21.544 4.900 -13.466 1.00 88.62 264 LEU A CA 1
ATOM 2131 C C . LEU A 1 264 ? 21.398 4.000 -14.699 1.00 88.62 264 LEU A C 1
ATOM 2133 O O . LEU A 1 264 ? 21.011 2.840 -14.571 1.00 88.62 264 LEU A O 1
ATOM 2137 N N . VAL A 1 265 ? 21.749 4.509 -15.880 1.00 87.25 265 VAL A N 1
ATOM 2138 C CA . VAL A 1 265 ? 21.808 3.705 -17.109 1.00 87.25 265 VAL A CA 1
ATOM 2139 C C . VAL A 1 265 ? 23.266 3.618 -17.529 1.00 87.25 265 VAL A C 1
ATOM 2141 O O . VAL A 1 265 ? 23.853 4.629 -17.906 1.00 87.25 265 VAL A O 1
ATOM 2144 N N . ASN A 1 266 ? 23.867 2.432 -17.426 1.00 84.44 266 ASN A N 1
ATOM 2145 C CA . ASN A 1 266 ? 25.237 2.202 -17.888 1.00 84.44 266 ASN A CA 1
ATOM 2146 C C . ASN A 1 266 ? 25.280 2.167 -19.418 1.00 84.44 266 ASN A C 1
ATOM 2148 O O . ASN A 1 266 ? 24.393 1.590 -20.041 1.00 84.44 266 ASN A O 1
ATOM 2152 N N . GLY A 1 267 ? 26.320 2.759 -20.005 1.00 82.56 267 GLY A N 1
ATOM 2153 C CA . GLY A 1 267 ? 26.504 2.770 -21.452 1.00 82.56 267 GLY A CA 1
ATOM 2154 C C . GLY A 1 267 ? 26.802 1.385 -22.012 1.00 82.56 267 GLY A C 1
ATOM 2155 O O . GLY A 1 267 ? 27.644 0.670 -21.468 1.00 82.56 267 GLY A O 1
ATOM 2156 N N . GLY A 1 268 ? 26.145 1.033 -23.114 1.00 85.75 268 GLY A N 1
ATOM 2157 C CA . GLY A 1 268 ? 26.370 -0.203 -23.854 1.00 85.75 268 GLY A CA 1
ATOM 2158 C C . GLY A 1 268 ? 26.709 0.064 -25.317 1.00 85.75 268 GLY A C 1
ATOM 2159 O O . GLY A 1 268 ? 26.251 1.037 -25.919 1.00 85.75 268 GLY A O 1
ATOM 2160 N N . TYR A 1 269 ? 27.536 -0.808 -25.890 1.00 87.81 269 TYR A N 1
ATOM 2161 C CA . TYR A 1 269 ? 27.826 -0.767 -27.317 1.00 87.81 269 TYR A CA 1
ATOM 2162 C C . TYR A 1 269 ? 26.658 -1.326 -28.143 1.00 87.81 269 TYR A C 1
ATOM 2164 O O . TYR A 1 269 ? 26.073 -2.348 -27.783 1.00 87.81 269 TYR A O 1
ATOM 2172 N N . SER A 1 270 ? 26.386 -0.725 -29.302 1.00 87.12 270 SER A N 1
ATOM 2173 C CA . SER A 1 270 ? 25.604 -1.360 -30.366 1.00 87.12 270 SER A CA 1
ATOM 2174 C C . SER A 1 270 ? 26.294 -2.609 -30.917 1.00 87.12 270 SER A C 1
ATOM 2176 O O . SER A 1 270 ? 27.470 -2.896 -30.660 1.00 87.12 270 SER A O 1
ATOM 2178 N N . SER A 1 271 ? 25.537 -3.390 -31.686 1.00 91.06 271 SER A N 1
ATOM 2179 C CA . SER A 1 271 ? 26.091 -4.497 -32.458 1.00 91.06 271 SER A CA 1
ATOM 2180 C C . SER A 1 271 ? 27.143 -3.994 -33.448 1.00 91.06 271 SER A C 1
ATOM 2182 O O . SER A 1 271 ? 27.042 -2.895 -33.989 1.00 91.06 271 SER A O 1
ATOM 2184 N N . TRP A 1 272 ? 28.155 -4.821 -33.702 1.00 91.44 272 TRP A N 1
ATOM 2185 C CA . TRP A 1 272 ? 29.176 -4.524 -34.700 1.00 91.44 272 TRP A CA 1
ATOM 2186 C C . TRP A 1 272 ? 28.553 -4.324 -36.084 1.00 91.44 272 TRP A C 1
ATOM 2188 O O . TRP A 1 272 ? 27.750 -5.141 -36.534 1.00 91.44 272 TRP A O 1
ATOM 2198 N N . SER A 1 273 ? 28.980 -3.271 -36.775 1.00 91.00 273 SER A N 1
ATOM 2199 C CA . SER A 1 273 ? 28.566 -2.953 -38.141 1.00 91.00 273 SER A CA 1
ATOM 2200 C C . SER A 1 273 ? 29.782 -2.756 -39.045 1.00 91.00 273 SER A C 1
ATOM 2202 O O . SER A 1 273 ? 30.832 -2.289 -38.591 1.00 91.00 273 SER A O 1
ATOM 2204 N N . LEU A 1 274 ? 29.661 -3.140 -40.319 1.00 92.44 274 LEU A N 1
ATOM 2205 C CA . LEU A 1 274 ? 30.724 -2.944 -41.302 1.00 92.44 274 LEU A CA 1
ATOM 2206 C C . LEU A 1 274 ? 30.850 -1.446 -41.603 1.00 92.44 274 LEU A C 1
ATOM 2208 O O . LEU A 1 274 ? 29.966 -0.852 -42.213 1.00 92.44 274 LEU A O 1
ATOM 2212 N N . SER A 1 275 ? 31.957 -0.849 -41.172 1.00 91.31 275 SER A N 1
ATOM 2213 C CA . SER A 1 275 ? 32.231 0.579 -41.335 1.00 91.31 275 SER A CA 1
ATOM 2214 C C . SER A 1 275 ? 32.994 0.875 -42.619 1.00 91.31 275 SER A C 1
ATOM 2216 O O . SER A 1 275 ? 32.712 1.878 -43.268 1.00 91.31 275 SER A O 1
ATOM 2218 N N . SER A 1 276 ? 33.959 0.028 -42.976 1.00 90.38 276 SER A N 1
ATOM 2219 C CA . SER A 1 276 ? 34.735 0.166 -44.208 1.00 90.38 276 SER A CA 1
ATOM 2220 C C . SER A 1 276 ? 34.814 -1.179 -44.900 1.00 90.38 276 SER A C 1
ATOM 2222 O O . SER A 1 276 ? 35.189 -2.177 -44.285 1.00 90.38 276 SER A O 1
ATOM 2224 N N . GLN A 1 277 ? 34.481 -1.192 -46.188 1.00 91.31 277 GLN A N 1
ATOM 2225 C CA . GLN A 1 277 ? 34.630 -2.377 -47.023 1.00 91.31 277 GLN A CA 1
ATOM 2226 C C . GLN A 1 277 ? 36.107 -2.771 -47.157 1.00 91.31 277 GLN A C 1
ATOM 2228 O O . GLN A 1 277 ? 37.003 -1.969 -46.899 1.00 91.31 277 GLN A O 1
ATOM 2233 N N . CYS A 1 278 ? 36.336 -4.007 -47.605 1.00 91.38 278 CYS A N 1
ATOM 2234 C CA . CYS A 1 278 ? 37.664 -4.533 -47.906 1.00 91.38 278 CYS A CA 1
ATOM 2235 C C . CYS A 1 278 ? 38.498 -3.537 -48.730 1.00 91.38 278 CYS A C 1
ATOM 2237 O O . CYS A 1 278 ? 38.087 -3.158 -49.828 1.00 91.38 278 CYS A O 1
ATOM 2239 N N . ASN A 1 279 ? 39.660 -3.139 -48.211 1.00 89.88 279 ASN A N 1
ATOM 2240 C CA . ASN A 1 279 ? 40.540 -2.139 -48.831 1.00 89.88 279 ASN A CA 1
ATOM 2241 C C . ASN A 1 279 ? 41.175 -2.586 -50.163 1.00 89.88 279 ASN A C 1
ATOM 2243 O O . ASN A 1 279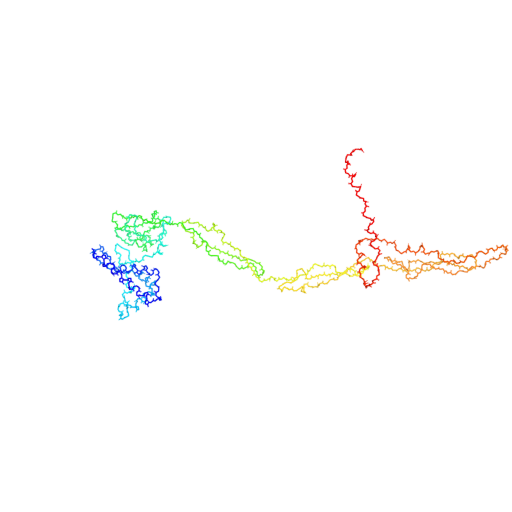 ? 41.697 -1.753 -50.901 1.00 89.88 279 ASN A O 1
ATOM 2247 N N . VAL A 1 280 ? 41.115 -3.880 -50.485 1.00 88.50 280 VAL A N 1
ATOM 2248 C CA . VAL A 1 280 ? 41.595 -4.442 -51.751 1.00 88.50 280 VAL A CA 1
ATOM 2249 C C . VAL A 1 280 ? 40.442 -4.921 -52.630 1.00 88.50 280 VAL A C 1
ATOM 2251 O O . VAL A 1 280 ? 39.413 -5.411 -52.157 1.00 88.50 280 VAL A O 1
ATOM 2254 N N . THR A 1 281 ? 40.646 -4.845 -53.943 1.00 87.25 281 THR A N 1
ATOM 2255 C CA . THR A 1 281 ? 39.741 -5.421 -54.950 1.00 87.25 281 THR A CA 1
ATOM 2256 C C . THR A 1 281 ? 40.054 -6.895 -55.236 1.00 87.25 281 THR A C 1
ATOM 2258 O O . THR A 1 281 ? 39.157 -7.652 -55.611 1.00 87.25 281 THR A O 1
ATOM 2261 N N . CYS A 1 282 ? 41.298 -7.325 -55.009 1.00 85.75 282 CYS A N 1
ATOM 2262 C CA . CYS A 1 282 ? 41.778 -8.693 -55.184 1.00 85.75 282 CYS A CA 1
ATOM 2263 C C . CYS A 1 282 ? 42.774 -9.071 -54.073 1.00 85.75 282 CYS A C 1
ATOM 2265 O O . CYS A 1 282 ? 43.371 -8.205 -53.442 1.00 85.75 282 CYS A O 1
ATOM 2267 N N . GLY A 1 283 ? 42.967 -10.366 -53.831 1.00 86.81 283 GLY A N 1
ATOM 2268 C CA . GLY A 1 283 ? 43.882 -10.869 -52.809 1.00 86.81 283 GLY A CA 1
ATOM 2269 C C . GLY A 1 283 ? 43.343 -10.732 -51.382 1.00 86.81 283 GLY A C 1
ATOM 2270 O O . GLY A 1 283 ? 42.132 -10.748 -51.147 1.00 86.81 283 GLY A O 1
ATOM 2271 N N . GLN A 1 284 ? 44.258 -10.663 -50.419 1.00 92.19 284 GLN A N 1
ATOM 2272 C CA . GLN A 1 284 ? 43.940 -10.489 -49.005 1.00 92.19 284 GLN A CA 1
ATOM 2273 C C . GLN A 1 284 ? 43.976 -9.004 -48.651 1.00 92.19 284 GLN A C 1
ATOM 2275 O O . GLN A 1 284 ? 44.955 -8.326 -48.947 1.00 92.19 284 GLN A O 1
ATOM 2280 N N . GLY A 1 285 ? 42.924 -8.523 -48.000 1.00 90.00 285 GLY A N 1
ATOM 2281 C CA . GLY A 1 285 ? 42.872 -7.175 -47.454 1.00 90.00 285 GLY A CA 1
ATOM 2282 C C . GLY A 1 285 ? 42.246 -7.158 -46.074 1.00 90.00 285 GLY A C 1
ATOM 2283 O O . GLY A 1 285 ? 42.056 -8.198 -45.437 1.00 90.00 285 GLY A O 1
ATOM 2284 N N . GLU A 1 286 ? 41.891 -5.961 -45.638 1.00 92.12 286 GLU A N 1
ATOM 2285 C CA . GLU A 1 286 ? 41.277 -5.720 -44.341 1.00 92.12 286 GLU A CA 1
ATOM 2286 C C . GLU A 1 286 ? 39.989 -4.919 -44.502 1.00 92.12 286 GLU A C 1
ATOM 2288 O O . GLU A 1 286 ? 39.896 -4.000 -45.321 1.00 92.12 286 GLU A O 1
ATOM 2293 N N . GLU A 1 287 ? 38.989 -5.290 -43.714 1.00 93.19 287 GLU A N 1
ATOM 2294 C CA . GLU A 1 287 ? 37.744 -4.557 -43.544 1.00 93.19 287 GLU A CA 1
ATOM 2295 C C . GLU A 1 287 ? 37.603 -4.108 -42.087 1.00 93.19 287 GLU A C 1
ATOM 2297 O O . GLU A 1 287 ? 38.107 -4.755 -41.162 1.00 93.19 287 GLU A O 1
ATOM 2302 N N . ILE A 1 288 ? 36.934 -2.974 -41.879 1.00 91.94 288 ILE A N 1
ATOM 2303 C CA . ILE A 1 288 ? 36.843 -2.332 -40.564 1.00 91.94 288 ILE A CA 1
ATOM 2304 C C . ILE A 1 288 ? 35.411 -2.432 -40.072 1.00 91.94 288 ILE A C 1
ATOM 2306 O O . ILE A 1 288 ? 34.482 -1.973 -40.741 1.00 91.94 288 ILE A O 1
ATOM 2310 N N . TRP A 1 289 ? 35.244 -2.973 -38.873 1.00 94.44 289 TRP A N 1
ATOM 2311 C CA . TRP A 1 289 ? 33.976 -3.027 -38.164 1.00 94.44 289 TRP A CA 1
ATOM 2312 C C . TRP A 1 289 ? 33.986 -2.017 -37.015 1.00 94.44 289 TRP A C 1
ATOM 2314 O O . TRP A 1 289 ? 34.982 -1.884 -36.300 1.00 94.44 289 TRP A O 1
ATOM 2324 N N . ARG A 1 290 ? 32.884 -1.280 -36.845 1.00 92.25 290 ARG A N 1
ATOM 2325 C CA . ARG A 1 290 ? 32.700 -0.310 -35.755 1.00 92.25 290 ARG A CA 1
ATOM 2326 C C . ARG A 1 290 ? 31.401 -0.561 -35.005 1.00 92.25 290 ARG A C 1
ATOM 2328 O O . ARG A 1 290 ? 30.425 -1.059 -35.571 1.00 92.25 290 ARG A O 1
ATOM 2335 N N . ARG A 1 291 ? 31.403 -0.184 -33.732 1.00 90.25 291 ARG A N 1
ATOM 2336 C CA . ARG A 1 291 ? 30.224 -0.127 -32.864 1.00 90.25 291 ARG A CA 1
ATOM 2337 C C . ARG A 1 291 ? 30.220 1.187 -32.091 1.00 90.25 291 ARG A C 1
ATOM 2339 O O . ARG A 1 291 ? 31.280 1.678 -31.710 1.00 90.25 291 ARG A O 1
ATOM 2346 N N . SER A 1 292 ? 29.037 1.732 -31.853 1.00 85.06 292 SER A N 1
ATOM 2347 C CA . SER A 1 292 ? 28.840 3.019 -31.178 1.00 85.06 292 SER A CA 1
ATOM 2348 C C . SER A 1 292 ? 28.269 2.806 -29.778 1.00 85.06 292 SER A C 1
ATOM 2350 O O . SER A 1 292 ? 27.691 1.761 -29.496 1.00 85.06 292 SER A O 1
ATOM 2352 N N . CYS A 1 293 ? 28.440 3.765 -28.867 1.00 77.88 293 CYS A N 1
ATOM 2353 C CA . CYS A 1 293 ? 27.828 3.688 -27.536 1.00 77.88 293 CYS A CA 1
ATOM 2354 C C . CYS A 1 293 ? 26.453 4.352 -27.523 1.00 77.88 293 CYS A C 1
ATOM 2356 O O . CYS A 1 293 ? 26.262 5.455 -27.011 1.00 77.88 293 CYS A O 1
ATOM 2358 N N . ASP A 1 294 ? 25.503 3.676 -28.147 1.00 84.00 294 ASP A N 1
ATOM 2359 C CA . ASP A 1 294 ? 24.124 4.119 -28.293 1.00 84.00 294 ASP A CA 1
ATOM 2360 C C . ASP A 1 294 ? 23.103 3.089 -27.795 1.00 84.00 294 ASP A C 1
ATOM 2362 O O . ASP A 1 294 ? 21.907 3.380 -27.784 1.00 84.00 294 ASP A O 1
ATOM 2366 N N . ASN A 1 295 ? 23.550 1.925 -27.302 1.00 83.38 295 ASN A N 1
ATOM 2367 C CA . ASN A 1 295 ? 22.663 0.820 -26.945 1.00 83.38 295 ASN A CA 1
ATOM 2368 C C . ASN A 1 295 ? 22.978 0.175 -25.574 1.00 83.38 295 ASN A C 1
ATOM 2370 O O . ASN A 1 295 ? 23.576 -0.902 -25.523 1.00 83.38 295 ASN A O 1
ATOM 2374 N N . PRO A 1 296 ? 22.542 0.776 -24.449 1.00 87.00 296 PRO A N 1
ATOM 2375 C CA . PRO A 1 296 ? 21.915 2.094 -24.340 1.00 87.00 296 PRO A CA 1
ATOM 2376 C C . PRO A 1 296 ? 22.951 3.215 -24.162 1.00 87.00 296 PRO A C 1
ATOM 2378 O O . PRO A 1 296 ? 24.085 2.979 -23.746 1.00 87.00 296 PRO A O 1
ATOM 2381 N N . THR A 1 297 ? 22.552 4.461 -24.427 1.00 83.62 297 THR A N 1
ATOM 2382 C CA . THR A 1 297 ? 23.361 5.635 -24.062 1.00 83.62 297 THR A CA 1
ATOM 2383 C C . THR A 1 297 ? 23.434 5.785 -22.535 1.00 83.62 297 THR A C 1
ATOM 2385 O O . THR A 1 297 ? 22.398 5.673 -21.869 1.00 83.62 297 THR A O 1
ATOM 2388 N N . PRO A 1 298 ? 24.620 6.054 -21.949 1.00 85.88 298 PRO A N 1
ATOM 2389 C CA . PRO A 1 298 ? 24.726 6.263 -20.514 1.00 85.88 298 PRO A CA 1
ATOM 2390 C C . PRO A 1 298 ? 23.903 7.475 -20.063 1.00 85.88 298 PRO A C 1
ATOM 2392 O O . PRO A 1 298 ? 23.988 8.551 -20.657 1.00 85.88 298 PRO A O 1
ATOM 2395 N N . LYS A 1 299 ? 23.123 7.316 -18.992 1.00 84.38 299 LYS A N 1
ATOM 2396 C CA . LYS A 1 299 ? 22.304 8.386 -18.397 1.00 84.38 299 LYS A CA 1
ATOM 2397 C C . LYS A 1 299 ? 22.446 8.406 -16.882 1.00 84.38 299 LYS A C 1
ATOM 2399 O O . LYS A 1 299 ? 22.786 7.399 -16.260 1.00 84.38 299 LYS A O 1
ATOM 2404 N N . ASN A 1 300 ? 22.170 9.572 -16.298 1.00 84.69 300 ASN A N 1
ATOM 2405 C CA . ASN A 1 300 ? 22.124 9.805 -14.851 1.00 84.69 300 ASN A CA 1
ATOM 2406 C C . ASN A 1 300 ? 23.419 9.431 -14.103 1.00 84.69 300 ASN A C 1
ATOM 2408 O O . ASN A 1 300 ? 23.369 9.085 -12.934 1.00 84.69 300 ASN A O 1
ATOM 2412 N N . GLY A 1 301 ? 24.584 9.497 -14.759 1.00 79.06 301 GLY A N 1
ATOM 2413 C CA . GLY A 1 301 ? 25.872 9.140 -14.146 1.00 79.06 301 GLY A CA 1
ATOM 2414 C C . GLY A 1 301 ? 26.241 7.656 -14.239 1.00 79.06 301 GLY A C 1
ATOM 2415 O O . GLY A 1 301 ? 27.146 7.207 -13.538 1.00 79.06 301 GLY A O 1
ATOM 2416 N N . GLY A 1 302 ? 25.566 6.880 -15.095 1.00 80.62 302 GLY A N 1
ATOM 2417 C CA . GLY A 1 302 ? 25.985 5.516 -15.412 1.00 80.62 302 GLY A CA 1
ATOM 2418 C C . GLY A 1 302 ? 27.380 5.448 -16.045 1.00 80.62 302 GLY A C 1
ATOM 2419 O O . GLY A 1 302 ? 27.874 6.409 -16.639 1.00 80.62 302 GLY A O 1
ATOM 2420 N N . ARG A 1 303 ? 28.040 4.295 -15.897 1.00 78.50 303 ARG A N 1
ATOM 2421 C CA . ARG A 1 303 ? 29.427 4.099 -16.340 1.00 78.50 303 ARG A CA 1
ATOM 2422 C C . ARG A 1 303 ? 29.547 4.196 -17.859 1.00 78.50 303 ARG A C 1
ATOM 2424 O O . ARG A 1 303 ? 28.669 3.749 -18.597 1.00 78.50 303 ARG A O 1
ATOM 2431 N N . ASN A 1 304 ? 30.664 4.762 -18.304 1.00 76.31 304 ASN A N 1
ATOM 2432 C CA . ASN A 1 304 ? 30.996 4.904 -19.715 1.00 76.31 304 ASN A CA 1
ATOM 2433 C C . ASN A 1 304 ? 31.499 3.562 -20.304 1.00 76.31 304 ASN A C 1
ATOM 2435 O O . ASN A 1 304 ? 32.036 2.715 -19.589 1.00 76.31 304 ASN A O 1
ATOM 2439 N N . TYR A 1 305 ? 31.329 3.373 -21.612 1.00 71.38 305 TYR A N 1
ATOM 2440 C CA . TYR A 1 305 ? 31.613 2.147 -22.366 1.00 71.38 305 TYR A CA 1
ATOM 2441 C C . TYR A 1 305 ? 33.098 1.792 -22.472 1.00 71.38 305 TYR A C 1
ATOM 2443 O O . TYR A 1 305 ? 33.430 0.684 -22.886 1.00 71.38 305 TYR A O 1
ATOM 2451 N N . THR A 1 306 ? 34.001 2.702 -22.101 1.00 68.69 306 THR A N 1
ATOM 2452 C CA . THR A 1 306 ? 35.457 2.500 -22.179 1.00 68.69 306 THR A CA 1
ATOM 2453 C C . THR A 1 306 ? 35.941 1.285 -21.381 1.00 68.69 306 THR A C 1
ATOM 2455 O O . THR A 1 306 ? 37.002 0.741 -21.670 1.00 68.69 306 THR A O 1
ATOM 2458 N N . VAL A 1 307 ? 35.140 0.808 -20.423 1.00 75.19 307 VAL A N 1
ATOM 2459 C CA . VAL A 1 307 ? 35.415 -0.395 -19.621 1.00 75.19 307 VAL A CA 1
ATOM 2460 C C . VAL A 1 307 ? 35.033 -1.703 -20.350 1.00 75.19 307 VAL A C 1
ATOM 2462 O O . VAL A 1 307 ? 35.443 -2.779 -19.931 1.00 75.19 307 VAL A O 1
ATOM 2465 N N . LEU A 1 308 ? 34.271 -1.640 -21.451 1.00 78.06 308 LEU A N 1
ATOM 2466 C CA . LEU A 1 308 ? 33.742 -2.804 -22.191 1.00 78.06 308 LEU A CA 1
ATOM 2467 C C . LEU A 1 308 ? 34.616 -3.233 -23.387 1.00 78.06 308 LEU A C 1
ATOM 2469 O O . LEU A 1 308 ? 34.252 -4.147 -24.135 1.00 78.06 308 LEU A O 1
ATOM 2473 N N . GLY A 1 309 ? 35.763 -2.582 -23.589 1.00 82.56 309 GLY A N 1
ATOM 2474 C CA . GLY A 1 309 ? 36.722 -2.897 -24.649 1.00 82.56 309 GLY A CA 1
ATOM 2475 C C . GLY A 1 309 ? 36.747 -1.865 -25.776 1.00 82.56 309 GLY A C 1
ATOM 2476 O O . GLY A 1 309 ? 36.347 -0.723 -25.594 1.00 82.56 309 GLY A O 1
ATOM 2477 N N . LYS A 1 310 ? 37.273 -2.262 -26.940 1.00 87.56 310 LYS A N 1
ATOM 2478 C CA . LYS A 1 310 ? 37.489 -1.366 -28.091 1.00 87.56 310 LYS A CA 1
ATOM 2479 C C . LYS A 1 310 ? 36.212 -1.179 -28.922 1.00 87.56 310 LYS A C 1
ATOM 2481 O O . LYS A 1 310 ? 35.357 -2.065 -28.974 1.00 87.56 310 LYS A O 1
ATOM 2486 N N . ASP A 1 311 ? 36.109 -0.041 -29.596 1.00 88.50 311 ASP A N 1
ATOM 2487 C CA . ASP A 1 311 ? 35.013 0.372 -30.488 1.00 88.50 311 ASP A CA 1
ATOM 2488 C C . ASP A 1 311 ? 35.290 0.089 -31.977 1.00 88.50 311 ASP A C 1
ATOM 2490 O O . ASP A 1 311 ? 34.383 0.173 -32.807 1.00 88.50 311 ASP A O 1
ATOM 2494 N N . VAL A 1 312 ? 36.530 -0.285 -32.310 1.00 90.12 312 VAL A N 1
ATOM 2495 C CA . VAL A 1 312 ? 36.987 -0.612 -33.667 1.00 90.12 312 VAL A CA 1
ATOM 2496 C C . VAL A 1 312 ? 37.627 -1.999 -33.694 1.00 90.12 312 VAL A C 1
ATOM 2498 O O . VAL A 1 312 ? 38.456 -2.324 -32.841 1.00 90.12 312 VAL A O 1
ATOM 2501 N N . GLU A 1 313 ? 37.273 -2.793 -34.702 1.00 93.06 313 GLU A N 1
ATOM 2502 C CA . GLU A 1 313 ? 37.833 -4.120 -34.958 1.00 93.06 313 GLU A CA 1
ATOM 2503 C C . GLU A 1 313 ? 38.241 -4.262 -36.433 1.00 93.06 313 GLU A C 1
ATOM 2505 O O . GLU A 1 313 ? 37.512 -3.848 -37.336 1.00 93.06 313 GLU A O 1
ATOM 2510 N N . TYR A 1 314 ? 39.408 -4.866 -36.669 1.00 91.50 314 TYR A N 1
ATOM 2511 C CA . TYR A 1 314 ? 39.935 -5.156 -38.003 1.00 91.50 314 TYR A CA 1
ATOM 2512 C C . TYR A 1 314 ? 39.729 -6.632 -38.314 1.00 91.50 314 TYR A C 1
ATOM 2514 O O . TYR A 1 314 ? 40.102 -7.494 -37.514 1.00 91.50 314 TYR A O 1
ATOM 2522 N N . ARG A 1 315 ? 39.147 -6.930 -39.477 1.00 91.56 315 ARG A N 1
ATOM 2523 C CA . ARG A 1 315 ? 38.923 -8.305 -39.929 1.00 91.56 315 ARG A CA 1
ATOM 2524 C C . ARG A 1 315 ? 39.549 -8.520 -41.294 1.00 91.56 315 ARG A C 1
ATOM 2526 O O . ARG A 1 315 ? 39.492 -7.658 -42.166 1.00 91.56 315 ARG A O 1
ATOM 2533 N N . ILE A 1 316 ? 40.142 -9.694 -41.477 1.00 91.12 316 ILE A N 1
ATOM 2534 C CA . ILE A 1 316 ? 40.767 -10.067 -42.743 1.00 91.12 316 ILE A CA 1
ATOM 2535 C C . ILE A 1 316 ? 39.670 -10.455 -43.734 1.00 91.12 316 ILE A C 1
ATOM 2537 O O . ILE A 1 316 ? 38.924 -11.408 -43.505 1.00 91.12 316 ILE A O 1
ATOM 2541 N N . CYS A 1 317 ? 39.620 -9.758 -44.866 1.00 89.06 317 CYS A N 1
ATOM 2542 C CA . CYS A 1 317 ? 38.752 -10.086 -45.989 1.00 89.06 317 CYS A CA 1
ATOM 2543 C C . CYS A 1 317 ? 39.568 -10.752 -47.104 1.00 89.06 317 CYS A C 1
ATOM 2545 O O . CYS A 1 317 ? 40.676 -10.334 -47.444 1.00 89.06 317 CYS A O 1
ATOM 2547 N N . LYS A 1 318 ? 39.011 -11.812 -47.698 1.00 90.06 318 LYS A N 1
ATOM 2548 C CA . LYS A 1 318 ? 39.614 -12.519 -48.835 1.00 90.06 318 LYS A CA 1
ATOM 2549 C C . LYS A 1 318 ? 38.794 -12.242 -50.089 1.00 90.06 318 LYS A C 1
ATOM 2551 O O . LYS A 1 318 ? 37.644 -12.666 -50.190 1.00 90.06 318 LYS A O 1
ATOM 2556 N N . ARG A 1 319 ? 39.379 -11.513 -51.039 1.00 86.69 319 ARG A N 1
ATOM 2557 C CA . ARG A 1 319 ? 38.823 -11.304 -52.381 1.00 86.69 319 ARG A CA 1
ATOM 2558 C C . ARG A 1 319 ? 39.386 -12.345 -53.348 1.00 86.69 319 ARG A C 1
ATOM 2560 O O . ARG A 1 319 ? 40.177 -13.210 -52.978 1.00 86.69 319 ARG A O 1
ATOM 2567 N N . ARG A 1 320 ? 38.942 -12.287 -54.604 1.00 86.00 320 ARG A N 1
ATOM 2568 C CA . ARG A 1 320 ? 39.468 -13.158 -55.666 1.00 86.00 320 ARG A CA 1
ATOM 2569 C C . ARG A 1 320 ? 40.987 -12.956 -55.801 1.00 86.00 320 ARG A C 1
ATOM 2571 O O . ARG A 1 320 ? 41.425 -11.824 -55.610 1.00 86.00 320 ARG A O 1
ATOM 2578 N N . PRO A 1 321 ? 41.786 -13.993 -56.113 1.00 85.81 321 PRO A N 1
ATOM 2579 C CA . PRO A 1 321 ? 43.230 -13.847 -56.309 1.00 85.81 321 PRO A CA 1
ATOM 2580 C C . PRO A 1 321 ? 43.564 -12.735 -57.311 1.00 85.81 321 PRO A C 1
ATOM 2582 O O . PRO A 1 321 ? 42.835 -12.555 -58.287 1.00 85.81 321 PRO A O 1
ATOM 2585 N N . CYS A 1 322 ? 44.636 -11.984 -57.059 1.00 84.19 322 CYS A N 1
ATOM 2586 C CA . CYS A 1 322 ? 45.039 -10.894 -57.945 1.00 84.19 322 CYS A CA 1
ATOM 2587 C C . CYS A 1 322 ? 45.590 -11.403 -59.280 1.00 84.19 322 CYS A C 1
ATOM 2589 O O . CYS A 1 322 ? 46.228 -12.461 -59.292 1.00 84.19 322 CYS A O 1
ATOM 2591 N N . PRO A 1 323 ? 45.392 -10.640 -60.373 1.00 86.75 323 PRO A N 1
ATOM 2592 C CA . PRO A 1 323 ? 46.065 -10.879 -61.642 1.00 86.75 323 PRO A CA 1
ATOM 2593 C C . PRO A 1 323 ? 47.576 -11.004 -61.444 1.00 86.75 323 PRO A C 1
ATOM 2595 O O . PRO A 1 323 ? 48.194 -10.171 -60.782 1.00 86.75 323 PRO A O 1
ATOM 2598 N N . VAL A 1 324 ? 48.158 -12.063 -61.998 1.00 85.94 324 VAL A N 1
ATOM 2599 C CA . VAL A 1 324 ? 49.606 -12.268 -62.054 1.00 85.94 324 VAL A CA 1
ATOM 2600 C C . VAL A 1 324 ? 49.999 -12.221 -63.519 1.00 85.94 324 VAL A C 1
ATOM 2602 O O . VAL A 1 324 ? 49.632 -13.117 -64.286 1.00 85.94 324 VAL A O 1
ATOM 2605 N N . ASP A 1 325 ? 50.716 -11.165 -63.889 1.00 85.62 325 ASP A N 1
ATOM 2606 C CA . ASP A 1 325 ? 51.212 -10.961 -65.247 1.00 85.62 325 ASP A CA 1
ATOM 2607 C C . ASP A 1 325 ? 52.172 -12.085 -65.646 1.00 85.62 325 ASP A C 1
ATOM 2609 O O . ASP A 1 325 ? 52.969 -12.582 -64.842 1.00 85.62 325 ASP A O 1
ATOM 2613 N N . GLY A 1 326 ? 52.052 -12.514 -66.898 1.00 83.88 326 GLY A N 1
ATOM 2614 C CA . GLY A 1 326 ? 52.941 -13.503 -67.489 1.00 83.88 326 GLY A CA 1
ATOM 2615 C C . GLY A 1 326 ? 54.208 -12.849 -68.030 1.00 83.88 326 GLY A C 1
ATOM 2616 O O . GLY A 1 326 ? 54.421 -11.641 -67.918 1.00 83.88 326 GLY A O 1
ATOM 2617 N N . ASN A 1 327 ? 55.040 -13.644 -68.691 1.00 86.56 327 ASN A N 1
ATOM 2618 C CA . ASN A 1 327 ? 56.107 -13.115 -69.530 1.00 86.56 327 ASN A CA 1
ATOM 2619 C C . ASN A 1 327 ? 56.103 -13.803 -70.899 1.00 86.56 327 ASN A C 1
ATOM 2621 O O . ASN A 1 327 ? 55.591 -14.915 -71.068 1.00 86.56 327 ASN A O 1
ATOM 2625 N N . TYR A 1 328 ? 56.643 -13.110 -71.897 1.00 88.69 328 TYR A N 1
ATOM 2626 C CA . TYR A 1 328 ? 56.712 -13.642 -73.247 1.00 88.69 328 TYR A CA 1
ATOM 2627 C C . TYR A 1 328 ? 57.807 -14.709 -73.381 1.00 88.69 328 TYR A C 1
ATOM 2629 O O . TYR A 1 328 ? 58.905 -14.563 -72.843 1.00 88.69 328 TYR A O 1
ATOM 2637 N N . SER A 1 329 ? 57.539 -15.746 -74.175 1.00 86.94 329 SER A N 1
ATOM 2638 C CA . SER A 1 329 ? 58.558 -16.656 -74.702 1.00 86.94 329 SER A CA 1
ATOM 2639 C C . SER A 1 329 ? 59.497 -15.962 -75.696 1.00 86.94 329 SER A C 1
ATOM 2641 O O . SER A 1 329 ? 59.292 -14.817 -76.114 1.00 86.94 329 SER A O 1
ATOM 2643 N N . ASN A 1 330 ? 60.565 -16.666 -76.081 1.00 89.75 330 ASN A N 1
ATOM 2644 C CA . ASN A 1 330 ? 61.501 -16.178 -77.088 1.00 89.75 330 ASN A CA 1
ATOM 2645 C C . ASN A 1 330 ? 60.807 -15.956 -78.439 1.00 89.75 330 ASN A C 1
ATOM 2647 O O . ASN A 1 330 ? 59.915 -16.702 -78.846 1.00 89.75 330 ASN A O 1
ATOM 2651 N N . TRP A 1 331 ? 61.268 -14.933 -79.157 1.00 88.81 331 TRP A N 1
ATOM 2652 C CA . TRP A 1 331 ? 60.792 -14.616 -80.498 1.00 88.81 331 TRP A CA 1
ATOM 2653 C C . TRP A 1 331 ? 60.955 -15.807 -81.443 1.00 88.81 331 TRP A C 1
ATOM 2655 O O . TRP A 1 331 ? 62.040 -16.373 -81.563 1.00 88.81 331 TRP A O 1
ATOM 2665 N N . THR A 1 332 ? 59.887 -16.142 -82.162 1.00 88.75 332 THR A N 1
ATOM 2666 C CA . THR A 1 332 ? 59.876 -17.176 -83.201 1.00 88.75 332 THR A CA 1
ATOM 2667 C C . THR A 1 332 ? 59.506 -16.565 -84.548 1.00 88.75 332 THR A C 1
ATOM 2669 O O . THR A 1 332 ? 58.610 -15.722 -84.636 1.00 88.75 332 THR A O 1
ATOM 2672 N N . LYS A 1 333 ? 60.198 -16.987 -85.610 1.00 87.50 333 LYS A N 1
ATOM 2673 C CA . LYS A 1 333 ? 59.902 -16.558 -86.980 1.00 87.50 333 LYS A CA 1
ATOM 2674 C C . LYS A 1 333 ? 58.567 -17.161 -87.419 1.00 87.50 333 LYS A C 1
ATOM 2676 O O . LYS A 1 333 ? 58.413 -18.378 -87.417 1.00 87.50 333 LYS A O 1
ATOM 2681 N N . SER A 1 334 ? 57.605 -16.310 -87.771 1.00 84.62 334 SER A N 1
ATOM 2682 C CA . SER A 1 334 ? 56.215 -16.707 -88.041 1.00 84.62 334 SER A CA 1
ATOM 2683 C C . SER A 1 334 ? 55.808 -16.614 -89.510 1.00 84.62 334 SER A C 1
ATOM 2685 O O . SER A 1 334 ? 54.732 -17.080 -89.873 1.00 84.62 334 SER A O 1
ATOM 2687 N N . SER A 1 335 ? 56.655 -16.047 -90.372 1.00 85.94 335 SER A N 1
ATOM 2688 C CA . SER A 1 335 ? 56.415 -15.988 -91.820 1.00 85.94 335 SER A CA 1
ATOM 2689 C C . SER A 1 335 ? 57.714 -16.086 -92.621 1.00 85.94 335 SER A C 1
ATOM 2691 O O . SER A 1 335 ? 58.805 -15.820 -92.109 1.00 85.94 335 SER A O 1
ATOM 2693 N N . ALA A 1 336 ? 57.585 -16.483 -93.888 1.00 83.88 336 ALA A N 1
ATOM 2694 C CA . ALA A 1 336 ? 58.644 -16.341 -94.880 1.00 83.88 336 ALA A CA 1
ATOM 2695 C C . ALA A 1 336 ? 58.859 -14.857 -95.239 1.00 83.88 336 ALA A C 1
ATOM 2697 O O . ALA A 1 336 ? 58.037 -14.003 -94.902 1.00 83.88 336 ALA A O 1
ATOM 2698 N N . CYS A 1 337 ? 59.962 -14.548 -95.926 1.00 85.06 337 CYS A N 1
ATOM 2699 C CA . CYS A 1 337 ? 60.207 -13.192 -96.412 1.00 85.06 337 CYS A CA 1
ATOM 2700 C C . CYS A 1 337 ? 59.076 -12.782 -97.370 1.00 85.06 337 CYS A C 1
ATOM 2702 O O . CYS A 1 337 ? 58.691 -13.559 -98.242 1.00 85.06 337 CYS A O 1
ATOM 2704 N N . SER A 1 338 ? 58.533 -11.574 -97.202 1.00 86.69 338 SER A N 1
ATOM 2705 C CA . SER A 1 338 ? 57.422 -11.049 -98.025 1.00 86.69 338 SER A CA 1
ATOM 2706 C C . SER A 1 338 ? 57.741 -10.931 -99.519 1.00 86.69 338 SER A C 1
ATOM 2708 O O . SER A 1 338 ? 56.827 -10.774 -100.325 1.00 86.69 338 SER A O 1
ATOM 2710 N N . VAL A 1 339 ? 59.017 -11.025 -99.892 1.00 81.81 339 VAL A N 1
ATOM 2711 C CA . VAL A 1 339 ? 59.491 -11.021 -101.276 1.00 81.81 339 VAL A CA 1
ATOM 2712 C C . VAL A 1 339 ? 60.334 -12.265 -101.539 1.00 81.81 339 VAL A C 1
ATOM 2714 O O . VAL A 1 339 ? 60.989 -12.784 -100.637 1.00 81.81 339 VAL A O 1
ATOM 2717 N N . THR A 1 340 ? 60.347 -12.730 -102.786 1.00 79.94 340 THR A N 1
ATOM 2718 C CA . THR A 1 340 ? 61.218 -13.828 -103.235 1.00 79.94 340 THR A CA 1
ATOM 2719 C C . THR A 1 340 ? 62.571 -13.338 -103.756 1.00 79.94 340 THR A C 1
ATOM 2721 O O . THR A 1 340 ? 63.487 -14.143 -103.892 1.00 79.94 340 THR A O 1
ATOM 2724 N N . CYS A 1 341 ? 62.718 -12.034 -104.017 1.00 73.75 341 CYS A N 1
ATOM 2725 C CA . CYS A 1 341 ? 63.956 -11.385 -104.444 1.00 73.75 341 CYS A CA 1
ATOM 2726 C C . CYS A 1 341 ? 64.008 -9.927 -103.930 1.00 73.75 341 CYS A C 1
ATOM 2728 O O . CYS A 1 341 ? 62.968 -9.287 -103.770 1.00 73.75 341 CYS A O 1
ATOM 2730 N N . GLY A 1 342 ? 65.198 -9.396 -103.634 1.00 79.44 342 GLY A N 1
ATOM 2731 C CA . GLY A 1 342 ? 65.386 -8.053 -103.061 1.00 79.44 342 GLY A CA 1
ATOM 2732 C C . GLY A 1 342 ? 65.203 -7.956 -101.533 1.00 79.44 342 GLY A C 1
ATOM 2733 O O . GLY A 1 342 ? 65.377 -8.932 -100.802 1.00 79.44 342 GLY A O 1
ATOM 2734 N N . VAL A 1 343 ? 64.905 -6.751 -101.023 1.00 83.81 343 VAL A N 1
ATOM 2735 C CA . VAL A 1 343 ? 64.684 -6.495 -99.583 1.00 83.81 343 VAL A CA 1
ATOM 2736 C C . VAL A 1 343 ? 63.202 -6.638 -99.255 1.00 83.81 343 VAL A C 1
ATOM 2738 O O . VAL A 1 343 ? 62.370 -5.958 -99.851 1.00 83.81 343 VAL A O 1
ATOM 2741 N N . GLY A 1 344 ? 62.883 -7.478 -98.275 1.00 85.69 344 GLY A N 1
ATOM 2742 C CA . GLY A 1 344 ? 61.533 -7.617 -97.737 1.00 85.69 344 GLY A CA 1
ATOM 2743 C C . GLY A 1 344 ? 61.514 -7.565 -96.217 1.00 85.69 344 GLY A C 1
ATOM 2744 O O . GLY A 1 344 ? 62.519 -7.292 -95.559 1.00 85.69 344 GLY A O 1
ATOM 2745 N N . TYR A 1 345 ? 60.351 -7.867 -95.655 1.00 86.31 345 TYR A N 1
ATOM 2746 C CA . TYR A 1 345 ? 60.147 -8.036 -94.219 1.00 86.31 345 TYR A CA 1
ATOM 2747 C C . TYR A 1 345 ? 59.657 -9.445 -93.903 1.00 86.31 345 TYR A C 1
ATOM 2749 O O . TYR A 1 345 ? 58.860 -10.015 -94.654 1.00 86.31 345 TYR A O 1
ATOM 2757 N N . GLU A 1 346 ? 60.118 -9.975 -92.778 1.00 88.12 346 GLU A N 1
ATOM 2758 C CA . GLU A 1 346 ? 59.630 -11.194 -92.149 1.00 88.12 346 GLU A CA 1
ATOM 2759 C C . GLU A 1 346 ? 59.014 -10.860 -90.786 1.00 88.12 346 GLU A C 1
ATOM 2761 O O . GLU A 1 346 ? 59.487 -9.991 -90.047 1.00 88.12 346 GLU A O 1
ATOM 2766 N N . MET A 1 347 ? 57.930 -11.551 -90.453 1.00 87.56 347 MET A N 1
ATOM 2767 C CA . MET A 1 347 ? 57.249 -11.398 -89.171 1.00 87.56 347 MET A CA 1
ATOM 2768 C C . MET A 1 347 ? 57.826 -12.353 -88.131 1.00 87.56 347 MET A C 1
ATOM 2770 O O . MET A 1 347 ? 58.047 -13.538 -88.399 1.00 87.56 347 MET A O 1
ATOM 2774 N N . TRP A 1 348 ? 58.006 -11.822 -86.928 1.00 90.12 348 TRP A N 1
ATOM 2775 C CA . TRP A 1 348 ? 58.332 -12.557 -85.718 1.00 90.12 348 TRP A CA 1
ATOM 2776 C C . TRP A 1 348 ? 57.176 -12.418 -84.725 1.00 90.12 348 TRP A C 1
ATOM 2778 O O . TRP A 1 348 ? 56.561 -11.356 -84.604 1.00 90.12 348 TRP A O 1
ATOM 2788 N N . SER A 1 349 ? 56.859 -13.500 -84.018 1.00 89.31 349 SER A N 1
ATOM 2789 C CA . SER A 1 349 ? 55.839 -13.522 -82.964 1.00 89.31 349 SER A CA 1
ATOM 2790 C C . SER A 1 349 ? 56.355 -14.225 -81.717 1.00 89.31 349 SER A C 1
ATOM 2792 O O . SER A 1 349 ? 57.201 -15.111 -81.815 1.00 89.31 349 SER A O 1
ATOM 2794 N N . ARG A 1 350 ? 55.826 -13.859 -80.554 1.00 89.81 350 ARG A N 1
ATOM 2795 C CA . ARG A 1 350 ? 56.097 -14.510 -79.265 1.00 89.81 350 ARG A CA 1
ATOM 2796 C C . ARG A 1 350 ? 54.788 -14.730 -78.514 1.00 89.81 350 ARG A C 1
ATOM 2798 O O . ARG A 1 350 ? 53.845 -13.963 -78.695 1.00 89.81 350 ARG A O 1
ATOM 2805 N N . LYS A 1 351 ? 54.711 -15.778 -77.692 1.00 86.38 351 LYS A N 1
ATOM 2806 C CA . LYS A 1 351 ? 53.508 -16.108 -76.912 1.00 86.38 351 LYS A CA 1
ATOM 2807 C C . LYS A 1 351 ? 53.692 -15.704 -75.453 1.00 86.38 351 LYS A C 1
ATOM 2809 O O . LYS A 1 351 ? 54.804 -15.697 -74.944 1.00 86.38 351 LYS A O 1
ATOM 2814 N N . CYS A 1 352 ? 52.607 -15.314 -74.794 1.00 85.38 352 CYS A N 1
ATOM 2815 C CA . CYS A 1 352 ? 52.594 -14.951 -73.375 1.00 85.38 352 CYS A CA 1
ATOM 2816 C C . CYS A 1 352 ? 52.478 -16.228 -72.522 1.00 85.38 352 CYS A C 1
ATOM 2818 O O . CYS A 1 352 ? 51.414 -16.531 -71.985 1.00 85.38 352 CYS A O 1
ATOM 2820 N N . ASP A 1 353 ? 53.532 -17.046 -72.510 1.00 86.62 353 ASP A N 1
ATOM 2821 C CA . ASP A 1 353 ? 53.512 -18.404 -71.952 1.00 86.62 353 ASP A CA 1
ATOM 2822 C C . ASP A 1 353 ? 54.760 -18.797 -71.142 1.00 86.62 353 ASP A C 1
ATOM 2824 O O . ASP A 1 353 ? 54.838 -19.938 -70.690 1.00 86.62 353 ASP A O 1
ATOM 2828 N N . ASN A 1 354 ? 55.706 -17.883 -70.883 1.00 82.88 354 ASN A N 1
ATOM 2829 C CA . ASN A 1 354 ? 56.951 -18.220 -70.183 1.00 82.88 354 ASN A CA 1
ATOM 2830 C C . ASN A 1 354 ? 57.377 -17.194 -69.107 1.00 82.88 354 ASN A C 1
ATOM 2832 O O . ASN A 1 354 ? 58.342 -16.457 -69.323 1.00 82.88 354 ASN A O 1
ATOM 2836 N N . PRO A 1 355 ? 56.721 -17.162 -67.926 1.00 85.75 355 PRO A N 1
ATOM 2837 C CA . PRO A 1 355 ? 55.607 -18.023 -67.511 1.00 85.75 355 PRO A CA 1
ATOM 2838 C C . PRO A 1 355 ? 54.240 -17.537 -68.033 1.00 85.75 355 PRO A C 1
ATOM 2840 O O . PRO A 1 355 ? 54.094 -16.354 -68.349 1.00 85.75 355 PRO A O 1
ATOM 2843 N N . PRO A 1 356 ? 53.216 -18.413 -68.102 1.00 85.75 356 PRO A N 1
ATOM 2844 C CA . PRO A 1 356 ? 51.874 -18.009 -68.506 1.00 85.75 356 PRO A CA 1
ATOM 2845 C C . PRO A 1 356 ? 51.204 -17.148 -67.420 1.00 85.75 356 PRO A C 1
ATOM 2847 O O . PRO A 1 356 ? 51.388 -17.423 -66.226 1.00 85.75 356 PRO A O 1
ATOM 2850 N N . PRO A 1 357 ? 50.399 -16.142 -67.804 1.00 86.81 357 PRO A N 1
ATOM 2851 C CA . PRO A 1 357 ? 49.679 -15.306 -66.854 1.00 86.81 357 PRO A CA 1
ATOM 2852 C C . PRO A 1 357 ? 48.657 -16.123 -66.058 1.00 86.81 357 PRO A C 1
ATOM 2854 O O . PRO A 1 357 ? 48.076 -17.094 -66.552 1.00 86.81 357 PRO A O 1
ATOM 2857 N N . LYS A 1 358 ? 48.398 -15.712 -64.814 1.00 83.69 358 LYS A N 1
ATOM 2858 C CA . LYS A 1 358 ? 47.393 -16.332 -63.936 1.00 83.69 358 LYS A CA 1
ATOM 2859 C C . LYS A 1 358 ? 46.390 -15.292 -63.451 1.00 83.69 358 LYS A C 1
ATOM 2861 O O . LYS A 1 358 ? 46.686 -14.105 -63.384 1.00 83.69 358 LYS A O 1
ATOM 2866 N N . HIS A 1 359 ? 45.186 -15.747 -63.107 1.00 80.81 359 HIS A N 1
ATOM 2867 C CA . HIS A 1 359 ? 44.136 -14.916 -62.497 1.00 80.81 359 HIS A CA 1
ATOM 2868 C C . HIS A 1 359 ? 43.782 -13.632 -63.282 1.00 80.81 359 HIS A C 1
ATOM 2870 O O . HIS A 1 359 ? 43.375 -12.640 -62.688 1.00 80.81 359 HIS A O 1
ATOM 2876 N N . GLY A 1 360 ? 43.912 -13.662 -64.615 1.00 77.56 360 GLY A N 1
ATOM 2877 C CA . GLY A 1 360 ? 43.567 -12.542 -65.498 1.00 77.56 360 GLY A CA 1
ATOM 2878 C C . GLY A 1 360 ? 44.691 -11.535 -65.763 1.00 77.56 360 GLY A C 1
ATOM 2879 O O . GLY A 1 360 ? 44.390 -10.459 -66.266 1.00 77.56 360 GLY A O 1
ATOM 2880 N N . GLY A 1 361 ? 45.947 -11.851 -65.417 1.00 83.50 361 GLY A N 1
ATOM 2881 C CA . GLY A 1 361 ? 47.108 -11.042 -65.817 1.00 83.50 361 GLY A CA 1
ATOM 2882 C C . GLY A 1 361 ? 47.400 -11.124 -67.319 1.00 83.50 361 GLY A C 1
ATOM 2883 O O . GLY A 1 361 ? 46.856 -11.984 -68.018 1.00 83.50 361 GLY A O 1
ATOM 2884 N N . ASP A 1 362 ? 48.271 -10.249 -67.817 1.00 83.94 362 ASP A N 1
ATOM 2885 C CA . ASP A 1 362 ? 48.676 -10.225 -69.229 1.00 83.94 362 ASP A CA 1
ATOM 2886 C C . ASP A 1 362 ? 50.203 -10.075 -69.396 1.00 83.94 362 ASP A C 1
ATOM 2888 O O . ASP A 1 362 ? 50.951 -10.178 -68.427 1.00 83.94 362 ASP A O 1
ATOM 2892 N N . CYS A 1 363 ? 50.688 -9.916 -70.632 1.00 85.75 363 CYS A N 1
ATOM 2893 C CA . CYS A 1 363 ? 52.100 -9.616 -70.916 1.00 85.75 363 CYS A CA 1
ATOM 2894 C C . CYS A 1 363 ? 52.294 -8.222 -71.543 1.00 85.75 363 CYS A C 1
ATOM 2896 O O . CYS A 1 363 ? 53.394 -7.899 -72.003 1.00 85.75 363 CYS A O 1
ATOM 2898 N N . SER A 1 364 ? 51.251 -7.385 -71.588 1.00 83.12 364 SER A N 1
ATOM 2899 C CA . SER A 1 364 ? 51.211 -6.131 -72.358 1.00 83.12 364 SER A CA 1
ATOM 2900 C C . SER A 1 364 ? 52.286 -5.139 -71.910 1.00 83.12 364 SER A C 1
ATOM 2902 O O . SER A 1 364 ? 52.854 -4.409 -72.725 1.00 83.12 364 SER A O 1
ATOM 2904 N N . LYS A 1 365 ? 52.635 -5.165 -70.617 1.00 83.06 365 LYS A N 1
ATOM 2905 C CA . LYS A 1 365 ? 53.704 -4.350 -70.020 1.00 83.06 365 LYS A CA 1
ATOM 2906 C C . LYS A 1 365 ? 55.075 -4.557 -70.679 1.00 83.06 365 LYS A C 1
ATOM 2908 O O . LYS A 1 365 ? 55.885 -3.636 -70.698 1.00 83.06 365 LYS A O 1
ATOM 2913 N N . TYR A 1 366 ? 55.335 -5.738 -71.241 1.00 84.62 366 TYR A N 1
ATOM 2914 C CA . TYR A 1 366 ? 56.622 -6.104 -71.844 1.00 84.62 366 TYR A CA 1
ATOM 2915 C C . TYR A 1 366 ? 56.661 -5.897 -73.369 1.00 84.62 366 TYR A C 1
ATOM 2917 O O . TYR A 1 366 ? 57.577 -6.366 -74.055 1.00 84.62 366 TYR A O 1
ATOM 2925 N N . GLY A 1 367 ? 55.673 -5.179 -73.914 1.00 82.44 367 GLY A N 1
ATOM 2926 C CA . GLY A 1 367 ? 55.590 -4.789 -75.318 1.00 82.44 367 GLY A CA 1
ATOM 2927 C C . GLY A 1 367 ? 54.640 -5.655 -76.145 1.00 82.44 367 GLY A C 1
ATOM 2928 O O . GLY A 1 367 ? 53.871 -6.461 -75.623 1.00 82.44 367 GLY A O 1
ATOM 2929 N N . LYS A 1 368 ? 54.689 -5.475 -77.468 1.00 85.81 368 LYS A N 1
ATOM 2930 C CA . LYS A 1 368 ? 53.805 -6.167 -78.419 1.00 85.81 368 LYS A CA 1
ATOM 2931 C C . LYS A 1 368 ? 54.216 -7.634 -78.608 1.00 85.81 368 LYS A C 1
ATOM 2933 O O . LYS A 1 368 ? 55.376 -8.002 -78.402 1.00 85.81 368 LYS A O 1
ATOM 2938 N N . ASP A 1 369 ? 53.262 -8.462 -79.016 1.00 87.62 369 ASP A N 1
ATOM 2939 C CA . ASP A 1 369 ? 53.409 -9.898 -79.291 1.00 87.62 369 ASP A CA 1
ATOM 2940 C C . ASP A 1 369 ? 53.921 -10.193 -80.716 1.00 87.62 369 ASP A C 1
ATOM 2942 O O . ASP A 1 369 ? 54.303 -11.325 -81.023 1.00 87.62 369 ASP A O 1
ATOM 2946 N N . ARG A 1 370 ? 53.956 -9.172 -81.585 1.00 87.81 370 ARG A N 1
ATOM 2947 C CA . ARG A 1 370 ? 54.387 -9.254 -82.989 1.00 87.81 370 ARG A CA 1
ATOM 2948 C C . ARG A 1 370 ? 55.347 -8.129 -83.359 1.00 87.81 370 ARG A C 1
ATOM 2950 O O . ARG A 1 370 ? 55.155 -6.984 -82.952 1.00 87.81 370 ARG A O 1
ATOM 2957 N N . GLU A 1 371 ? 56.335 -8.457 -84.184 1.00 89.88 371 GLU A N 1
ATOM 2958 C CA . GLU A 1 371 ? 57.356 -7.530 -84.674 1.00 89.88 371 GLU A CA 1
ATOM 2959 C C . GLU A 1 371 ? 57.739 -7.860 -86.128 1.00 89.88 371 GLU A C 1
ATOM 2961 O O . GLU A 1 371 ? 57.808 -9.028 -86.509 1.00 89.88 371 GLU A O 1
ATOM 2966 N N . SER A 1 372 ? 57.990 -6.835 -86.948 1.00 87.38 372 SER A N 1
ATOM 2967 C CA . SER A 1 372 ? 58.466 -6.972 -88.332 1.00 87.38 372 SER A CA 1
ATOM 2968 C C . SER A 1 372 ? 59.969 -6.702 -88.415 1.00 87.38 372 SER A C 1
ATOM 2970 O O . SER A 1 372 ? 60.414 -5.624 -88.017 1.00 87.38 372 SER A O 1
ATOM 2972 N N . ARG A 1 373 ? 60.744 -7.636 -88.976 1.00 87.94 373 ARG A N 1
ATOM 2973 C CA . ARG A 1 373 ? 62.202 -7.514 -89.148 1.00 87.94 373 ARG A CA 1
ATOM 2974 C C . ARG A 1 373 ? 62.588 -7.582 -90.631 1.00 87.94 373 ARG A C 1
ATOM 2976 O O . ARG A 1 373 ? 61.914 -8.275 -91.388 1.00 87.94 373 ARG A O 1
ATOM 2983 N N . PRO A 1 374 ? 63.633 -6.865 -91.078 1.00 86.25 374 PRO A N 1
ATOM 2984 C CA . PRO A 1 374 ? 64.051 -6.891 -92.478 1.00 86.25 374 PRO A CA 1
ATOM 2985 C C . PRO A 1 374 ? 64.739 -8.218 -92.847 1.00 86.25 374 PRO A C 1
ATOM 2987 O O . PRO A 1 374 ? 65.601 -8.695 -92.112 1.00 86.25 374 PRO A O 1
ATOM 2990 N N . CYS A 1 375 ? 64.401 -8.775 -94.012 1.00 85.56 375 CYS A N 1
ATOM 2991 C CA . CYS A 1 375 ? 65.044 -9.937 -94.635 1.00 85.56 375 CYS A CA 1
ATOM 2992 C C . CYS A 1 375 ? 65.632 -9.553 -96.002 1.00 85.56 375 CYS A C 1
ATOM 2994 O O . CYS A 1 375 ? 65.102 -8.689 -96.704 1.00 85.56 375 CYS A O 1
ATOM 2996 N N . ARG A 1 376 ? 66.751 -10.182 -96.383 1.00 83.06 376 ARG A N 1
ATOM 2997 C CA . ARG A 1 376 ? 67.413 -9.967 -97.679 1.00 83.06 376 ARG A CA 1
ATOM 2998 C C . ARG A 1 376 ? 67.413 -11.263 -98.481 1.00 83.06 376 ARG A C 1
ATOM 3000 O O . ARG A 1 376 ? 67.918 -12.269 -97.993 1.00 83.06 376 ARG A O 1
ATOM 3007 N N . MET A 1 377 ? 66.851 -11.204 -99.683 1.00 77.88 377 MET A N 1
ATOM 3008 C CA . MET A 1 377 ? 66.829 -12.282 -100.674 1.00 77.88 377 MET A CA 1
ATOM 3009 C C . MET A 1 377 ? 67.736 -11.915 -101.860 1.00 77.88 377 MET A C 1
ATOM 3011 O O . MET A 1 377 ? 68.199 -10.776 -101.962 1.00 77.88 377 MET A O 1
ATOM 3015 N N . GLU A 1 378 ? 67.972 -12.863 -102.765 1.00 77.38 378 GLU A N 1
ATOM 3016 C CA . GLU A 1 378 ? 68.779 -12.648 -103.976 1.00 77.38 378 GLU A CA 1
ATOM 3017 C C . GLU A 1 378 ? 68.232 -11.501 -104.862 1.00 77.38 378 GLU A C 1
ATOM 3019 O O . GLU A 1 378 ? 67.025 -11.234 -104.845 1.00 77.38 378 GLU A O 1
ATOM 3024 N N . PRO A 1 379 ? 69.075 -10.793 -105.640 1.00 69.56 379 PRO A N 1
ATOM 3025 C CA . PRO A 1 379 ? 68.644 -9.707 -106.527 1.00 69.56 379 PRO A CA 1
ATOM 3026 C C . PRO A 1 379 ? 67.646 -10.180 -107.600 1.00 69.56 379 PRO A C 1
ATOM 3028 O O . PRO A 1 379 ? 67.833 -11.226 -108.216 1.00 69.56 379 PRO A O 1
ATOM 3031 N N . CYS A 1 380 ? 66.588 -9.404 -107.861 1.00 70.50 380 CYS A N 1
ATOM 3032 C CA . CYS A 1 380 ? 65.581 -9.764 -108.868 1.00 70.50 380 CYS A CA 1
ATOM 3033 C C . CYS A 1 380 ? 66.143 -9.696 -110.311 1.00 70.50 380 CYS A C 1
ATOM 3035 O O . CYS A 1 380 ? 66.810 -8.712 -110.642 1.00 70.50 380 CYS A O 1
ATOM 3037 N N . PRO A 1 381 ? 65.834 -10.668 -111.197 1.00 64.94 381 PRO A N 1
ATOM 3038 C CA . PRO A 1 381 ? 66.239 -10.633 -112.604 1.00 64.94 381 PRO A CA 1
ATOM 3039 C C . PRO A 1 381 ? 65.478 -9.555 -113.399 1.00 64.94 381 PRO A C 1
ATOM 3041 O O . PRO A 1 381 ? 64.261 -9.415 -113.283 1.00 64.94 381 PRO A O 1
ATOM 3044 N N . VAL A 1 382 ? 66.201 -8.790 -114.224 1.00 51.31 382 VAL A N 1
ATOM 3045 C CA . VAL A 1 382 ? 65.679 -7.682 -115.046 1.00 51.31 382 VAL A CA 1
ATOM 3046 C C . VAL A 1 382 ? 65.310 -8.154 -116.457 1.00 51.31 382 VAL A C 1
ATOM 3048 O O . VAL A 1 382 ? 66.185 -8.521 -117.235 1.00 51.31 382 VAL A O 1
ATOM 3051 N N . THR A 1 383 ? 64.027 -8.082 -116.827 1.00 44.44 383 THR A N 1
ATOM 3052 C CA . THR A 1 383 ? 63.562 -8.240 -118.219 1.00 44.44 383 THR A CA 1
ATOM 3053 C C . THR A 1 383 ? 62.892 -6.963 -118.716 1.00 44.44 383 THR A C 1
ATOM 3055 O O . THR A 1 383 ? 61.877 -6.522 -118.177 1.00 44.44 383 THR A O 1
ATOM 3058 N N . SER A 1 384 ? 63.474 -6.381 -119.767 1.00 38.28 384 SER A N 1
ATOM 3059 C CA . SER A 1 384 ? 63.024 -5.183 -120.472 1.00 38.28 384 SER A CA 1
ATOM 3060 C C . SER A 1 384 ? 61.838 -5.474 -121.395 1.00 38.28 384 SER A C 1
ATOM 3062 O O . SER A 1 384 ? 61.975 -6.204 -122.374 1.00 38.28 384 SER A O 1
ATOM 3064 N N . SER A 1 385 ? 60.687 -4.856 -121.144 1.00 40.16 385 SER A N 1
ATOM 3065 C CA . SER A 1 385 ? 59.651 -4.666 -122.164 1.00 40.16 385 SER A CA 1
ATOM 3066 C C . SER A 1 385 ? 58.875 -3.378 -121.888 1.00 40.16 385 SER A C 1
ATOM 3068 O O . SER A 1 385 ? 58.320 -3.157 -120.813 1.00 40.16 385 SER A O 1
ATOM 3070 N N . SER A 1 386 ? 58.921 -2.483 -122.872 1.00 32.50 386 SER A N 1
ATOM 3071 C CA . SER A 1 386 ? 58.273 -1.179 -122.884 1.00 32.50 386 SER A CA 1
ATOM 3072 C C . SER A 1 386 ? 56.772 -1.327 -123.136 1.00 32.50 386 SER A C 1
ATOM 3074 O O . SER A 1 386 ? 56.360 -1.683 -124.235 1.00 32.50 386 SER A O 1
ATOM 3076 N N . ALA A 1 387 ? 55.948 -0.967 -122.154 1.00 36.97 387 ALA A N 1
ATOM 3077 C CA . ALA A 1 387 ? 54.543 -0.631 -122.361 1.00 36.97 387 ALA A CA 1
ATOM 3078 C C . ALA A 1 387 ? 54.184 0.588 -121.502 1.00 36.97 387 ALA A C 1
ATOM 3080 O O . ALA A 1 387 ? 54.565 0.697 -120.337 1.00 36.97 387 ALA A O 1
ATOM 3081 N N . LYS A 1 388 ? 53.516 1.547 -122.147 1.00 34.69 388 LYS A N 1
ATOM 3082 C CA . LYS A 1 388 ? 53.225 2.904 -121.678 1.00 34.69 388 LYS A CA 1
ATOM 3083 C C . LYS A 1 388 ? 52.555 2.925 -120.301 1.00 34.69 388 LYS A C 1
ATOM 3085 O O . LYS A 1 388 ? 51.440 2.447 -120.127 1.00 34.69 388 LYS A O 1
ATOM 3090 N N . VAL A 1 389 ? 53.229 3.588 -119.365 1.00 36.31 389 VAL A N 1
ATOM 3091 C CA . VAL A 1 389 ? 52.705 4.011 -118.067 1.00 36.31 389 VAL A CA 1
ATOM 3092 C C . VAL A 1 389 ? 51.821 5.243 -118.277 1.00 36.31 389 VAL A C 1
ATOM 3094 O O . VAL A 1 389 ? 52.322 6.329 -118.564 1.00 36.31 389 VAL A O 1
ATOM 3097 N N . ILE A 1 390 ? 50.509 5.087 -118.099 1.00 34.72 390 ILE A N 1
ATOM 3098 C CA . ILE A 1 390 ? 49.607 6.202 -117.793 1.00 34.72 390 ILE A CA 1
ATOM 3099 C C . ILE A 1 390 ? 49.691 6.413 -116.279 1.00 34.72 390 ILE A C 1
ATOM 3101 O O . ILE A 1 390 ? 49.204 5.605 -115.492 1.00 34.72 390 ILE A O 1
ATOM 3105 N N . ARG A 1 391 ? 50.371 7.489 -115.872 1.00 34.09 391 ARG A N 1
ATOM 3106 C CA . ARG A 1 391 ? 50.382 7.975 -114.490 1.00 34.09 391 ARG A CA 1
ATOM 3107 C C . ARG A 1 391 ? 49.062 8.698 -114.221 1.00 34.09 391 ARG A C 1
ATOM 3109 O O . ARG A 1 391 ? 48.896 9.831 -114.656 1.00 34.09 391 ARG A O 1
ATOM 3116 N N . ILE A 1 392 ? 48.164 8.068 -113.467 1.00 37.56 392 ILE A N 1
ATOM 3117 C CA . ILE A 1 392 ? 47.200 8.786 -112.626 1.00 37.56 392 ILE A CA 1
ATOM 3118 C C . ILE A 1 392 ? 47.766 8.731 -111.211 1.00 37.56 392 ILE A C 1
ATOM 3120 O O . ILE A 1 392 ? 47.931 7.670 -110.614 1.00 37.56 392 ILE A O 1
ATOM 3124 N N . THR A 1 393 ? 48.161 9.895 -110.719 1.00 37.31 393 THR A N 1
ATOM 3125 C CA . THR A 1 393 ? 48.688 10.123 -109.379 1.00 37.31 393 THR A CA 1
ATOM 3126 C C . THR A 1 393 ? 47.636 9.780 -108.326 1.00 37.31 393 THR A C 1
ATOM 3128 O O . THR A 1 393 ? 46.652 10.499 -108.178 1.00 37.31 393 THR A O 1
ATOM 3131 N N . CYS A 1 394 ? 47.874 8.711 -107.563 1.00 37.09 394 CYS A N 1
ATOM 3132 C CA . CYS A 1 394 ? 47.221 8.465 -106.282 1.00 37.09 394 CYS A CA 1
ATOM 3133 C C . CYS A 1 394 ? 48.054 9.166 -105.199 1.00 37.09 394 CYS A C 1
ATOM 3135 O O . CYS A 1 394 ? 49.037 8.624 -104.695 1.00 37.09 394 CYS A O 1
ATOM 3137 N N . GLY A 1 395 ? 47.705 10.422 -104.924 1.00 33.03 395 GLY A N 1
ATOM 3138 C CA . GLY A 1 395 ? 48.240 11.203 -103.819 1.00 33.03 395 GLY A CA 1
ATOM 3139 C C . GLY A 1 395 ? 47.326 11.085 -102.607 1.00 33.03 395 GLY A C 1
ATOM 3140 O O . GLY A 1 395 ? 46.172 11.491 -102.664 1.00 33.03 395 GLY A O 1
ATOM 3141 N N . VAL A 1 396 ? 47.915 10.612 -101.510 1.00 33.44 396 VAL A N 1
ATOM 3142 C CA . VAL A 1 396 ? 47.448 10.717 -100.121 1.00 33.44 396 VAL A CA 1
ATOM 3143 C C . VAL A 1 396 ? 46.444 9.654 -99.656 1.00 33.44 396 VAL A C 1
ATOM 3145 O O . VAL A 1 396 ? 45.231 9.832 -99.615 1.00 33.44 396 VAL A O 1
ATOM 3148 N N . CYS A 1 397 ? 47.026 8.577 -99.126 1.00 30.70 397 CYS A N 1
ATOM 3149 C CA . CYS A 1 397 ? 46.566 7.971 -97.885 1.00 30.70 397 CYS A CA 1
ATOM 3150 C C . CYS A 1 397 ? 46.445 9.050 -96.794 1.00 30.70 397 CYS A C 1
ATOM 3152 O O . CYS A 1 397 ? 47.453 9.483 -96.242 1.00 30.70 397 CYS A O 1
ATOM 3154 N N . ALA A 1 398 ? 45.222 9.458 -96.468 1.00 30.56 398 ALA A N 1
ATOM 3155 C CA . ALA A 1 398 ? 44.850 9.949 -95.147 1.00 30.56 398 ALA A CA 1
ATOM 3156 C C . ALA A 1 398 ? 43.331 9.806 -94.982 1.00 30.56 398 ALA A C 1
ATOM 3158 O O . ALA A 1 398 ? 42.557 10.377 -95.746 1.00 30.56 398 ALA A O 1
ATOM 3159 N N . SER A 1 399 ? 42.916 9.136 -93.906 1.00 37.16 399 SER A N 1
ATOM 3160 C CA . SER A 1 399 ? 41.563 9.199 -93.318 1.00 37.16 399 SER A CA 1
ATOM 3161 C C . SER A 1 399 ? 40.448 8.302 -93.886 1.00 37.16 399 SER A C 1
ATOM 3163 O O . SER A 1 399 ? 39.308 8.736 -93.999 1.00 37.16 399 SER A O 1
ATOM 3165 N N . ILE A 1 400 ? 40.696 7.004 -94.089 1.00 36.72 400 ILE A N 1
ATOM 3166 C CA . ILE A 1 400 ? 39.626 6.001 -93.905 1.00 36.72 400 ILE A CA 1
ATOM 3167 C C . ILE A 1 400 ? 40.156 4.885 -93.003 1.00 36.72 400 ILE A C 1
ATOM 3169 O O . ILE A 1 400 ? 40.752 3.931 -93.477 1.00 36.72 400 ILE A O 1
ATOM 3173 N N . ILE A 1 401 ? 40.024 5.110 -91.692 1.00 33.59 401 ILE A N 1
ATOM 3174 C CA . ILE A 1 401 ? 39.710 4.187 -90.577 1.00 33.59 401 ILE A CA 1
ATOM 3175 C C . ILE A 1 401 ? 39.808 5.056 -89.303 1.00 33.59 401 ILE A C 1
ATOM 3177 O O . ILE A 1 401 ? 40.744 4.986 -88.519 1.00 33.59 401 ILE A O 1
ATOM 3181 N N . VAL A 1 402 ? 38.842 5.965 -89.130 1.00 38.53 402 VAL A N 1
ATOM 3182 C CA . VAL A 1 402 ? 38.475 6.544 -87.813 1.00 38.53 402 VAL A CA 1
ATOM 3183 C C . VAL A 1 402 ? 36.994 6.270 -87.495 1.00 38.53 402 VAL A C 1
ATOM 3185 O O . VAL A 1 402 ? 36.532 6.502 -86.390 1.00 38.53 402 VAL A O 1
ATOM 3188 N N . MET A 1 403 ? 36.258 5.612 -88.397 1.00 43.34 403 MET A N 1
ATOM 3189 C CA . MET A 1 403 ? 34.884 5.140 -88.158 1.00 43.34 403 MET A CA 1
ATOM 3190 C C . MET A 1 403 ? 34.817 3.621 -87.914 1.00 43.34 403 MET A C 1
ATOM 3192 O O . MET A 1 403 ? 33.839 2.978 -88.275 1.00 43.34 403 MET A O 1
ATOM 3196 N N . ALA A 1 404 ? 35.869 3.028 -87.329 1.00 39.25 404 ALA A N 1
ATOM 3197 C CA . ALA A 1 404 ? 35.865 1.613 -86.920 1.00 39.25 404 ALA A CA 1
ATOM 3198 C C . ALA A 1 404 ? 36.851 1.244 -85.786 1.00 39.25 404 ALA A C 1
ATOM 3200 O O . ALA A 1 404 ? 37.009 0.067 -85.484 1.00 39.25 404 ALA A O 1
ATOM 3201 N N . ILE A 1 405 ? 37.487 2.217 -85.114 1.00 41.78 405 ILE A N 1
ATOM 3202 C CA . ILE A 1 405 ? 38.200 1.996 -83.838 1.00 41.78 405 ILE A CA 1
ATOM 3203 C C . ILE A 1 405 ? 37.764 3.077 -82.842 1.00 41.78 405 ILE A C 1
ATOM 3205 O O . ILE A 1 405 ? 38.499 3.968 -82.439 1.00 41.78 405 ILE A O 1
ATOM 3209 N N . SER A 1 406 ? 36.495 3.010 -82.460 1.00 40.47 406 SER A N 1
ATOM 3210 C CA . SER A 1 406 ? 36.022 3.423 -81.128 1.00 40.47 406 SER A CA 1
ATOM 3211 C C . SER A 1 406 ? 34.992 2.418 -80.601 1.00 40.47 406 SER A C 1
ATOM 3213 O O . SER A 1 406 ? 34.183 2.723 -79.736 1.00 40.47 406 SER A O 1
ATOM 3215 N N . PHE A 1 407 ? 35.028 1.191 -81.134 1.00 38.53 407 PHE A N 1
ATOM 3216 C CA . PHE A 1 407 ? 34.148 0.084 -80.756 1.00 38.53 407 PHE A CA 1
ATOM 3217 C C . PHE A 1 407 ? 34.934 -1.163 -80.326 1.00 38.53 407 PHE A C 1
ATOM 3219 O O . PHE A 1 407 ? 34.513 -2.297 -80.526 1.00 38.53 407 PHE A O 1
ATOM 3226 N N . SER A 1 408 ? 36.096 -0.959 -79.704 1.00 35.34 408 SER A N 1
ATOM 3227 C CA . SER A 1 408 ? 36.817 -1.998 -78.945 1.00 35.34 408 SER A CA 1
ATOM 3228 C C . SER A 1 408 ? 37.552 -1.398 -77.744 1.00 35.34 408 SER A C 1
ATOM 3230 O O . SER A 1 408 ? 38.709 -1.684 -77.467 1.00 35.34 408 SER A O 1
ATOM 3232 N N . SER A 1 409 ? 36.841 -0.510 -77.054 1.00 37.50 409 SER A N 1
ATOM 3233 C CA . SER A 1 409 ? 37.015 -0.067 -75.667 1.00 37.50 409 SER A CA 1
ATOM 3234 C C . SER A 1 409 ? 35.752 0.758 -75.407 1.00 37.50 409 SER A C 1
ATOM 3236 O O . SER A 1 409 ? 35.691 1.918 -75.771 1.00 37.50 409 SER A O 1
ATOM 3238 N N . VAL A 1 410 ? 34.623 0.232 -74.956 1.00 35.25 410 VAL A N 1
ATOM 3239 C CA . VAL A 1 410 ? 34.418 -0.729 -73.884 1.00 35.25 410 VAL A CA 1
ATOM 3240 C C . VAL A 1 410 ? 33.020 -1.306 -74.109 1.00 35.25 410 VAL A C 1
ATOM 3242 O O . VAL A 1 410 ? 32.023 -0.600 -73.970 1.00 35.25 410 VAL A O 1
ATOM 3245 N N . LYS A 1 411 ? 32.916 -2.584 -74.471 1.00 32.50 411 LYS A N 1
ATOM 3246 C CA . LYS A 1 411 ? 31.656 -3.312 -74.300 1.00 32.50 411 LYS A CA 1
ATOM 3247 C C . LYS A 1 411 ? 31.930 -4.751 -73.902 1.00 32.50 411 LYS A C 1
ATOM 3249 O O . LYS A 1 411 ? 31.728 -5.679 -74.671 1.00 32.50 411 LYS A O 1
ATOM 3254 N N . GLU A 1 412 ? 32.322 -4.908 -72.648 1.00 32.12 412 GLU A N 1
ATOM 3255 C CA . GLU A 1 412 ? 31.970 -6.098 -71.885 1.00 32.12 412 GLU A CA 1
ATOM 3256 C C . GLU A 1 412 ? 31.490 -5.620 -70.508 1.00 32.12 412 GLU A C 1
ATOM 3258 O O . GLU A 1 412 ? 32.247 -5.050 -69.732 1.00 32.12 412 GLU A O 1
ATOM 3263 N N . LYS A 1 413 ? 30.170 -5.413 -70.402 1.00 28.19 413 LYS A N 1
ATOM 3264 C CA . LYS A 1 413 ? 29.195 -6.339 -69.783 1.00 28.19 413 LYS A CA 1
ATOM 3265 C C . LYS A 1 413 ? 29.299 -6.288 -68.253 1.00 28.19 413 LYS A C 1
ATOM 3267 O O . LYS A 1 413 ? 30.266 -6.731 -67.660 1.00 28.19 413 LYS A O 1
ATOM 3272 N N . SER A 1 414 ? 28.355 -5.595 -67.615 1.00 28.75 414 SER A N 1
ATOM 3273 C CA . SER A 1 414 ? 27.115 -6.164 -67.037 1.00 28.75 414 SER A CA 1
ATOM 3274 C C . SER A 1 414 ? 27.312 -6.517 -65.550 1.00 28.75 414 SER A C 1
ATOM 3276 O O . SER A 1 414 ? 28.117 -7.382 -65.244 1.00 28.75 414 SER A O 1
ATOM 3278 N N . GLY A 1 415 ? 26.613 -5.930 -64.580 1.00 28.09 415 GLY A N 1
ATOM 3279 C CA . GLY A 1 415 ? 25.500 -5.000 -64.685 1.00 28.09 415 GLY A CA 1
ATOM 3280 C C . GLY A 1 415 ? 24.938 -4.536 -63.331 1.00 28.09 415 GLY A C 1
ATOM 3281 O O . GLY A 1 415 ? 25.258 -5.088 -62.287 1.00 28.09 415 GLY A O 1
ATOM 3282 N N . LEU A 1 416 ? 24.058 -3.534 -63.453 1.00 28.38 416 LEU A N 1
ATOM 3283 C CA . LEU A 1 416 ? 22.839 -3.237 -62.678 1.00 28.38 416 LEU A CA 1
ATOM 3284 C C . LEU A 1 416 ? 22.912 -2.934 -61.168 1.00 28.38 416 LEU A C 1
ATOM 3286 O O . LEU A 1 416 ? 22.978 -3.839 -60.341 1.00 28.38 416 LEU A O 1
ATOM 3290 N N . ARG A 1 417 ? 22.682 -1.649 -60.844 1.00 30.72 417 ARG A N 1
ATOM 3291 C CA . ARG A 1 417 ? 21.502 -1.028 -60.162 1.00 30.72 417 ARG A CA 1
ATOM 3292 C C . ARG A 1 417 ? 21.867 0.458 -59.938 1.00 30.72 417 ARG A C 1
ATOM 3294 O O . ARG A 1 417 ? 22.990 0.698 -59.529 1.00 30.72 417 ARG A O 1
ATOM 3301 N N . ASP A 1 418 ? 21.104 1.522 -60.181 1.00 34.81 418 ASP A N 1
ATOM 3302 C CA . ASP A 1 418 ? 19.698 1.827 -60.488 1.00 34.81 418 ASP A CA 1
ATOM 3303 C C . ASP A 1 418 ? 19.673 3.320 -60.978 1.00 34.81 418 ASP A C 1
ATOM 3305 O O . ASP A 1 418 ? 20.559 4.084 -60.579 1.00 34.81 418 ASP A O 1
ATOM 3309 N N . PRO A 1 419 ? 18.755 3.798 -61.850 1.00 38.12 419 PRO A N 1
ATOM 3310 C CA . PRO A 1 419 ? 18.899 5.058 -62.593 1.00 38.12 419 PRO A CA 1
ATOM 3311 C C . PRO A 1 419 ? 18.126 6.245 -61.983 1.00 38.12 419 PRO A C 1
ATOM 3313 O O . PRO A 1 419 ? 17.250 6.824 -62.629 1.00 38.12 419 PRO A O 1
ATOM 3316 N N . LYS A 1 420 ? 18.456 6.640 -60.745 1.00 40.56 420 LYS A N 1
ATOM 3317 C CA . LYS A 1 420 ? 17.926 7.880 -60.130 1.00 40.56 420 LYS A CA 1
ATOM 3318 C C . LYS A 1 420 ? 18.947 8.804 -59.454 1.00 40.56 420 LYS A C 1
ATOM 3320 O O . LYS A 1 420 ? 18.567 9.901 -59.075 1.00 40.56 420 LYS A O 1
ATOM 3325 N N . GLU A 1 421 ? 20.233 8.461 -59.409 1.00 39.66 421 GLU A N 1
ATOM 3326 C CA . GLU A 1 421 ? 21.245 9.268 -58.691 1.00 39.66 421 GLU A CA 1
ATOM 3327 C C . GLU A 1 421 ? 22.321 9.919 -59.585 1.00 39.66 421 GLU A C 1
ATOM 3329 O O . GLU A 1 421 ? 23.302 10.460 -59.091 1.00 39.66 421 GLU A O 1
ATOM 3334 N N . VAL A 1 422 ? 22.146 9.936 -60.913 1.00 37.06 422 VAL A N 1
ATOM 3335 C CA . VAL A 1 422 ? 23.122 10.559 -61.844 1.00 37.06 422 VAL A CA 1
ATOM 3336 C C . VAL A 1 422 ? 22.704 11.971 -62.299 1.00 37.06 422 VAL A C 1
ATOM 3338 O O . VAL A 1 422 ? 23.486 12.693 -62.910 1.00 37.06 422 VAL A O 1
ATOM 3341 N N . ILE A 1 423 ? 21.499 12.429 -61.943 1.00 37.31 423 ILE A N 1
ATOM 3342 C CA . ILE A 1 423 ? 20.999 13.778 -62.290 1.00 37.31 423 ILE A CA 1
ATOM 3343 C C . ILE A 1 423 ? 21.205 14.793 -61.144 1.00 37.31 423 ILE A C 1
ATOM 3345 O O . ILE A 1 423 ? 20.961 15.986 -61.309 1.00 37.31 423 ILE A O 1
ATOM 3349 N N . GLU A 1 424 ? 21.764 14.362 -60.011 1.00 38.56 424 GLU A N 1
ATOM 3350 C CA . GLU A 1 424 ? 22.022 15.219 -58.843 1.00 38.56 424 GLU A CA 1
ATOM 3351 C C . GLU A 1 424 ? 23.519 15.480 -58.588 1.00 38.56 424 GLU A C 1
ATOM 3353 O O . GLU A 1 424 ? 23.897 16.035 -57.564 1.00 38.56 424 GLU A O 1
ATOM 3358 N N . PHE A 1 425 ? 24.385 15.148 -59.555 1.00 32.69 425 PHE A N 1
ATOM 3359 C CA . PHE A 1 425 ? 25.823 15.463 -59.519 1.00 32.69 425 PHE A CA 1
ATOM 3360 C C . PHE A 1 425 ? 26.209 16.680 -60.388 1.00 32.69 425 PHE A C 1
ATOM 3362 O O . PHE A 1 425 ? 27.352 17.126 -60.371 1.00 32.69 425 PHE A O 1
ATOM 3369 N N . LEU A 1 426 ? 25.261 17.275 -61.127 1.00 30.41 426 LEU A N 1
ATOM 3370 C CA . LEU A 1 426 ? 25.493 18.476 -61.954 1.00 30.41 426 LEU A CA 1
ATOM 3371 C C . LEU A 1 426 ? 24.687 19.705 -61.501 1.00 30.41 426 LEU A C 1
ATOM 3373 O O . LEU A 1 426 ? 24.512 20.662 -62.253 1.00 30.41 426 LEU A O 1
ATOM 3377 N N . ARG A 1 427 ? 24.239 19.724 -60.242 1.00 33.78 427 ARG A N 1
ATOM 3378 C CA . ARG A 1 427 ? 23.850 20.955 -59.545 1.00 33.78 427 ARG A CA 1
ATOM 3379 C C . ARG A 1 427 ? 24.978 21.341 -58.605 1.00 33.78 427 ARG A C 1
ATOM 3381 O O . ARG A 1 427 ? 25.024 20.816 -57.506 1.00 33.78 427 ARG A O 1
ATOM 3388 N N . MET A 1 428 ? 25.866 22.232 -59.051 1.00 30.41 428 MET A N 1
ATOM 3389 C CA . MET A 1 428 ? 26.598 23.224 -58.239 1.00 30.41 428 MET A CA 1
ATOM 3390 C C . MET A 1 428 ? 27.784 23.775 -59.041 1.00 30.41 428 MET A C 1
ATOM 3392 O O . MET A 1 428 ? 28.879 23.223 -58.987 1.00 30.41 428 MET A O 1
ATOM 3396 N N . ARG A 1 429 ? 27.578 24.892 -59.751 1.00 28.95 429 ARG A N 1
ATOM 3397 C CA . ARG A 1 429 ? 28.500 26.045 -59.742 1.00 28.95 429 ARG A CA 1
ATOM 3398 C C . ARG A 1 429 ? 27.938 27.230 -60.541 1.00 28.95 429 ARG A C 1
ATOM 3400 O O . ARG A 1 429 ? 27.727 27.137 -61.740 1.00 28.95 429 ARG A O 1
ATOM 3407 N N . CYS A 1 430 ? 27.779 28.333 -59.809 1.00 27.16 430 CYS A N 1
ATOM 3408 C CA . CYS A 1 430 ? 27.989 29.728 -60.210 1.00 27.16 430 CYS A CA 1
ATOM 3409 C C . CYS A 1 430 ? 27.060 30.379 -61.263 1.00 27.16 430 CYS A C 1
ATOM 3411 O O . CYS A 1 430 ? 27.256 30.286 -62.467 1.00 27.16 430 CYS A O 1
ATOM 3413 N N . LEU A 1 431 ? 26.118 31.165 -60.727 1.00 28.56 431 LEU A N 1
ATOM 3414 C CA . LEU A 1 431 ? 25.656 32.490 -61.193 1.00 28.56 431 LEU A CA 1
ATOM 3415 C C . LEU A 1 431 ? 26.825 33.456 -61.549 1.00 28.56 431 LEU A C 1
ATOM 3417 O O . LEU A 1 431 ? 27.927 33.198 -61.056 1.00 28.56 431 LEU A O 1
ATOM 3421 N N . PRO A 1 432 ? 26.619 34.630 -62.213 1.00 40.62 432 PRO A N 1
ATOM 3422 C CA . PRO A 1 432 ? 25.386 35.210 -62.789 1.00 40.62 432 PRO A CA 1
ATOM 3423 C C . PRO A 1 432 ? 25.564 35.910 -64.178 1.00 40.62 432 PRO A C 1
ATOM 3425 O O . PRO A 1 432 ? 26.659 35.997 -64.719 1.00 40.62 432 PRO A O 1
ATOM 3428 N N . LEU A 1 433 ? 24.461 36.519 -64.650 1.00 27.42 433 LEU A N 1
ATOM 3429 C CA . LEU A 1 433 ? 24.326 37.683 -65.556 1.00 27.42 433 LEU A CA 1
ATOM 3430 C C . LEU A 1 433 ? 23.924 37.445 -67.028 1.00 27.42 433 LEU A C 1
ATOM 3432 O O . LEU A 1 433 ? 24.729 37.178 -67.908 1.00 27.42 433 LEU A O 1
ATOM 3436 N N . ASN A 1 434 ? 22.634 37.735 -67.238 1.00 30.97 434 ASN A N 1
ATOM 3437 C CA . ASN A 1 434 ? 22.047 38.561 -68.297 1.00 30.97 434 ASN A CA 1
ATOM 3438 C C . ASN A 1 434 ? 22.191 38.121 -69.759 1.00 30.97 434 ASN A C 1
ATOM 3440 O O . ASN A 1 434 ? 23.181 38.393 -70.426 1.00 30.97 434 ASN A O 1
ATOM 3444 N N . GLY A 1 435 ? 21.079 37.627 -70.307 1.00 27.73 435 GLY A N 1
ATOM 3445 C CA . GLY A 1 435 ? 20.874 37.580 -71.751 1.00 27.73 435 GLY A CA 1
ATOM 3446 C C . GLY A 1 435 ? 19.575 36.892 -72.154 1.00 27.73 435 GLY A C 1
ATOM 3447 O O . GLY A 1 435 ? 19.555 35.690 -72.361 1.00 27.73 435 GLY A O 1
ATOM 3448 N N . CYS A 1 436 ? 18.515 37.684 -72.323 1.00 26.91 436 CYS A N 1
ATOM 3449 C CA . CYS A 1 436 ? 17.308 37.367 -73.098 1.00 26.91 436 CYS A CA 1
ATOM 3450 C C . CYS A 1 436 ? 16.329 36.298 -72.566 1.00 26.91 436 CYS A C 1
ATOM 3452 O O . CYS A 1 436 ? 16.203 35.190 -73.083 1.00 26.91 436 CYS A O 1
ATOM 3454 N N . GLN A 1 437 ? 15.437 36.756 -71.681 1.00 33.12 437 GLN A N 1
ATOM 3455 C CA . GLN A 1 437 ? 14.005 36.474 -71.831 1.00 33.12 437 GLN A CA 1
ATOM 3456 C C . GLN A 1 437 ? 13.529 36.960 -73.211 1.00 33.12 437 GLN A C 1
ATOM 3458 O O . GLN A 1 437 ? 13.489 38.169 -73.427 1.00 33.12 437 GLN A O 1
ATOM 3463 N N . LYS A 1 438 ? 13.164 36.037 -74.113 1.00 36.12 438 LYS A N 1
ATOM 3464 C CA . LYS A 1 438 ? 12.077 36.154 -75.123 1.00 36.12 438 LYS A CA 1
ATOM 3465 C C . LYS A 1 438 ? 12.121 34.995 -76.136 1.00 36.12 438 LYS A C 1
ATOM 3467 O O . LYS A 1 438 ? 12.234 35.203 -77.335 1.00 36.12 438 LYS A O 1
ATOM 3472 N N . ALA A 1 439 ? 12.014 33.755 -75.656 1.00 31.97 439 ALA A N 1
ATOM 3473 C CA . ALA A 1 439 ? 11.745 32.607 -76.539 1.00 31.97 439 ALA A CA 1
ATOM 3474 C C . ALA A 1 439 ? 10.919 31.473 -75.895 1.00 31.97 439 ALA A C 1
ATOM 3476 O O . ALA A 1 439 ? 10.668 30.461 -76.535 1.00 31.97 439 ALA A O 1
ATOM 3477 N N . ILE A 1 440 ? 10.450 31.631 -74.647 1.00 36.47 440 ILE A N 1
ATOM 3478 C CA . ILE A 1 440 ? 9.663 30.606 -73.919 1.00 36.47 440 ILE A CA 1
ATOM 3479 C C . ILE A 1 440 ? 8.304 31.180 -73.469 1.00 36.47 440 ILE A C 1
ATOM 3481 O O . ILE A 1 440 ? 7.697 30.742 -72.505 1.00 36.47 440 ILE A O 1
ATOM 3485 N N . HIS A 1 441 ? 7.792 32.181 -74.191 1.00 38.50 441 HIS A N 1
ATOM 3486 C CA . HIS A 1 441 ? 6.417 32.672 -74.009 1.00 38.50 441 HIS A CA 1
ATOM 3487 C C . HIS A 1 441 ? 5.572 32.586 -75.291 1.00 38.50 441 HIS A C 1
ATOM 3489 O O . HIS A 1 441 ? 4.473 33.129 -75.349 1.00 38.50 441 HIS A O 1
ATOM 3495 N N . GLN A 1 442 ? 6.073 31.876 -76.310 1.00 38.81 442 GLN A N 1
ATOM 3496 C CA . GLN A 1 442 ? 5.407 31.725 -77.609 1.00 38.81 442 GLN A CA 1
ATOM 3497 C C . GLN A 1 442 ? 5.250 30.259 -78.062 1.00 38.81 442 GLN A C 1
ATOM 3499 O O . GLN A 1 442 ? 4.698 30.009 -79.124 1.00 38.81 442 GLN A O 1
ATOM 3504 N N . TYR A 1 443 ? 5.663 29.283 -77.240 1.00 34.41 443 TYR A N 1
ATOM 3505 C CA . TYR A 1 443 ? 5.512 27.844 -77.532 1.00 34.41 443 TYR A CA 1
ATOM 3506 C C . TYR A 1 443 ? 4.541 27.112 -76.579 1.00 34.41 443 TYR A C 1
ATOM 3508 O O . TYR A 1 443 ? 4.207 25.953 -76.795 1.00 34.41 443 TYR A O 1
ATOM 3516 N N . LEU A 1 444 ? 4.032 27.797 -75.546 1.00 40.06 444 LEU A N 1
ATOM 3517 C CA . LEU A 1 444 ? 3.084 27.255 -74.555 1.00 40.06 444 LEU A CA 1
ATOM 3518 C C . LEU A 1 444 ? 1.653 27.804 -74.710 1.00 40.06 444 LEU A C 1
ATOM 3520 O O . LEU A 1 444 ? 0.885 27.820 -73.756 1.00 40.06 444 LEU A O 1
ATOM 3524 N N . LEU A 1 445 ? 1.284 28.230 -75.922 1.00 38.53 445 LEU A N 1
ATOM 3525 C CA . LEU A 1 445 ? -0.084 28.650 -76.271 1.00 38.53 445 LEU A CA 1
ATOM 3526 C C . LEU A 1 445 ? -0.664 27.916 -77.498 1.00 38.53 445 LEU A C 1
ATOM 3528 O O . LEU A 1 445 ? -1.741 28.275 -77.956 1.00 38.53 445 LEU A O 1
ATOM 3532 N N . ILE A 1 446 ? 0.008 26.880 -78.027 1.00 40.62 446 ILE A N 1
ATOM 3533 C CA . ILE A 1 446 ? -0.429 26.168 -79.252 1.00 40.62 446 ILE A CA 1
ATOM 3534 C C . ILE A 1 446 ? -0.618 24.643 -79.063 1.00 40.62 446 ILE A C 1
ATOM 3536 O O . ILE A 1 446 ? -1.075 23.968 -79.975 1.00 40.62 446 ILE A O 1
ATOM 3540 N N . VAL A 1 447 ? -0.393 24.063 -77.874 1.00 36.12 447 VAL A N 1
ATOM 3541 C CA . VAL A 1 447 ? -0.646 22.614 -77.644 1.00 36.12 447 VAL A CA 1
ATOM 3542 C C . VAL A 1 447 ? -1.523 22.361 -76.409 1.00 36.12 447 VAL A C 1
ATOM 3544 O O . VAL A 1 447 ? -1.248 21.501 -75.577 1.00 36.12 447 VAL A O 1
ATOM 3547 N N . GLN A 1 448 ? -2.606 23.134 -76.282 1.00 36.78 448 GLN A N 1
ATOM 3548 C CA . GLN A 1 448 ? -3.708 22.875 -75.342 1.00 36.78 448 GLN A CA 1
ATOM 3549 C C . GLN A 1 448 ? -5.084 23.013 -76.017 1.00 36.78 448 GLN A C 1
ATOM 3551 O O . GLN A 1 448 ? -5.991 23.665 -75.508 1.00 36.78 448 GLN A O 1
ATOM 3556 N N . GLN A 1 449 ? -5.274 22.338 -77.151 1.00 33.75 449 GLN A N 1
ATOM 3557 C CA . GLN A 1 449 ? -6.613 22.009 -77.634 1.00 33.75 449 GLN A CA 1
ATOM 3558 C C . GLN A 1 449 ? -6.572 20.695 -78.421 1.00 33.75 449 GLN A C 1
ATOM 3560 O O . GLN A 1 449 ? -5.706 20.501 -79.261 1.00 33.75 449 GLN A O 1
ATOM 3565 N N . GLU A 1 450 ? -7.519 19.812 -78.095 1.00 31.25 450 GLU A N 1
ATOM 3566 C CA . GLU A 1 450 ? -7.843 18.538 -78.757 1.00 31.25 450 GLU A CA 1
ATOM 3567 C C . GLU A 1 450 ? -7.031 17.288 -78.370 1.00 31.25 450 GLU A C 1
ATOM 3569 O O . GLU A 1 450 ? -6.119 16.845 -79.060 1.00 31.25 450 GLU A O 1
ATOM 3574 N N . ASN A 1 451 ? -7.477 16.608 -77.305 1.00 32.62 451 ASN A N 1
ATOM 3575 C CA . ASN A 1 451 ? -8.060 15.269 -77.485 1.00 32.62 451 ASN A CA 1
ATOM 3576 C C . ASN A 1 451 ? -8.776 14.773 -76.217 1.00 32.62 451 ASN A C 1
ATOM 3578 O O . ASN A 1 451 ? -8.313 13.904 -75.480 1.00 32.62 451 ASN A O 1
ATOM 3582 N N . ALA A 1 452 ? -9.975 15.315 -76.005 1.00 38.75 452 ALA A N 1
ATOM 3583 C CA . ALA A 1 452 ? -11.007 14.747 -75.143 1.00 38.75 452 ALA A CA 1
ATOM 3584 C C . ALA A 1 452 ? -12.050 13.977 -75.981 1.00 38.75 452 ALA A C 1
ATOM 3586 O O . ALA A 1 452 ? -13.249 14.148 -75.779 1.00 38.75 452 ALA A O 1
ATOM 3587 N N . TYR A 1 453 ? -11.608 13.146 -76.939 1.00 37.78 453 TYR A N 1
ATOM 3588 C CA . TYR A 1 453 ? -12.523 12.414 -77.833 1.00 37.78 453 TYR A CA 1
ATOM 3589 C C . TYR A 1 453 ? -12.277 10.902 -77.976 1.00 37.78 453 TYR A C 1
ATOM 3591 O O . TYR A 1 453 ? -12.989 10.236 -78.714 1.00 37.78 453 TYR A O 1
ATOM 3599 N N . MET A 1 454 ? -11.368 10.301 -77.199 1.00 33.91 454 MET A N 1
ATOM 3600 C CA . MET A 1 454 ? -11.167 8.835 -77.184 1.00 33.91 454 MET A CA 1
ATOM 3601 C C . MET A 1 454 ? -11.286 8.231 -75.776 1.00 33.91 454 MET A C 1
ATOM 3603 O O . MET A 1 454 ? -10.554 7.327 -75.388 1.00 33.91 454 MET A O 1
ATOM 3607 N N . LYS A 1 455 ? -12.247 8.731 -74.987 1.00 40.25 455 LYS A N 1
ATOM 3608 C CA . LYS A 1 455 ? -12.672 8.150 -73.694 1.00 40.25 455 LYS A CA 1
ATOM 3609 C C . LYS A 1 455 ? -14.161 7.775 -73.669 1.00 40.25 455 LYS A C 1
ATOM 3611 O O . LYS A 1 455 ? -14.785 7.770 -72.612 1.00 40.25 455 LYS A O 1
ATOM 3616 N N . LYS A 1 456 ? -14.737 7.443 -74.833 1.00 40.84 456 LYS A N 1
ATOM 3617 C CA . LYS A 1 456 ? -16.159 7.069 -74.953 1.00 40.84 456 LYS A CA 1
ATOM 3618 C C . LYS A 1 456 ? -16.449 5.810 -75.788 1.00 40.84 456 LYS A C 1
ATOM 3620 O O . LYS A 1 456 ? -17.595 5.625 -76.171 1.00 40.84 456 LYS A O 1
ATOM 3625 N N . TYR A 1 457 ? -15.466 4.933 -76.040 1.00 34.47 457 TYR A N 1
ATOM 3626 C CA . TYR A 1 457 ? -15.715 3.718 -76.844 1.00 34.47 457 TYR A CA 1
ATOM 3627 C C . TYR A 1 457 ? -15.171 2.377 -76.327 1.00 34.47 457 TYR A C 1
ATOM 3629 O O . TYR A 1 457 ? -15.326 1.375 -77.009 1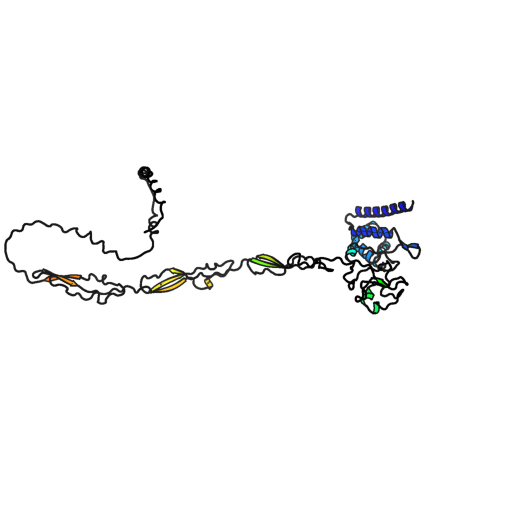.00 34.47 457 TYR A O 1
ATOM 3637 N N . LEU A 1 458 ? -14.626 2.286 -75.109 1.00 36.00 458 LEU A N 1
ATOM 3638 C CA . LEU A 1 458 ? -14.216 0.988 -74.539 1.00 36.00 458 LEU A CA 1
ATOM 3639 C C . LEU A 1 458 ? -14.762 0.784 -73.124 1.00 36.00 458 LEU A C 1
ATOM 3641 O O . LEU A 1 458 ? -14.028 0.633 -72.151 1.00 36.00 458 LEU A O 1
ATOM 3645 N N . LYS A 1 459 ? -16.095 0.798 -73.022 1.00 39.88 459 LYS A N 1
ATOM 3646 C CA . LYS A 1 459 ? -16.835 0.212 -71.897 1.00 39.88 459 LYS A CA 1
ATOM 3647 C C . LYS A 1 459 ? -18.196 -0.300 -72.375 1.00 39.88 459 LYS A C 1
ATOM 3649 O O . LYS A 1 459 ? -19.241 0.163 -71.937 1.00 39.88 459 LYS A O 1
ATOM 3654 N N . ALA A 1 460 ? -18.164 -1.234 -73.317 1.00 33.56 460 ALA A N 1
ATOM 3655 C CA . ALA A 1 460 ? -19.301 -2.060 -73.687 1.00 33.56 460 ALA A CA 1
ATOM 3656 C C . ALA A 1 460 ? -18.760 -3.395 -74.215 1.00 33.56 460 ALA A C 1
ATOM 3658 O O . ALA A 1 460 ? -17.852 -3.393 -75.037 1.00 33.56 460 ALA A O 1
ATOM 3659 N N . TRP A 1 461 ? -19.350 -4.485 -73.724 1.00 28.88 461 TRP A N 1
ATOM 3660 C CA . TRP A 1 461 ? -19.162 -5.886 -74.121 1.00 28.88 461 TRP A CA 1
ATOM 3661 C C . TRP A 1 461 ? -18.006 -6.682 -73.499 1.00 28.88 461 TRP A C 1
ATOM 3663 O O . TRP A 1 461 ? -16.919 -6.828 -74.044 1.00 28.88 461 TRP A O 1
ATOM 3673 N N . GLY A 1 462 ? -18.333 -7.299 -72.357 1.00 31.36 462 GLY A N 1
ATOM 3674 C CA . GLY A 1 462 ? -18.055 -8.723 -72.170 1.00 31.36 462 GLY A CA 1
ATOM 3675 C C . GLY A 1 462 ? -19.086 -9.597 -72.911 1.00 31.36 462 GLY A C 1
ATOM 3676 O O . GLY A 1 462 ? -20.113 -9.082 -73.357 1.00 31.36 462 GLY A O 1
ATOM 3677 N N . LYS A 1 463 ? -18.811 -10.913 -72.917 1.00 33.47 463 LYS A N 1
ATOM 3678 C CA . LYS A 1 463 ? -19.358 -12.032 -73.728 1.00 33.47 463 LYS A CA 1
ATOM 3679 C C . LYS A 1 463 ? -18.479 -12.266 -74.965 1.00 33.47 463 LYS A C 1
ATOM 3681 O O . LYS A 1 463 ? -18.386 -11.380 -75.795 1.00 33.47 463 LYS A O 1
ATOM 3686 N N . GLY A 1 464 ? -17.732 -13.356 -75.120 1.00 29.70 464 GLY A N 1
ATOM 3687 C CA . GLY A 1 464 ? -17.901 -14.728 -74.642 1.00 29.70 464 GLY A CA 1
ATOM 3688 C C . GLY A 1 464 ? -18.122 -15.620 -75.866 1.00 29.70 464 GLY A C 1
ATOM 3689 O O . GLY A 1 464 ? -19.037 -15.304 -76.617 1.00 29.70 464 GLY A O 1
ATOM 3690 N N . ILE A 1 465 ? -17.350 -16.717 -75.970 1.00 33.72 465 ILE A N 1
ATOM 3691 C CA . ILE A 1 465 ? -17.537 -17.862 -76.894 1.00 33.72 465 ILE A CA 1
ATOM 3692 C C . ILE A 1 465 ? -17.169 -17.482 -78.348 1.00 33.72 465 ILE A C 1
ATOM 3694 O O . ILE A 1 465 ? -17.696 -16.516 -78.883 1.00 33.72 465 ILE A O 1
ATOM 3698 N N . GLU A 1 466 ? -16.169 -18.080 -78.997 1.00 32.84 466 GLU A N 1
ATOM 3699 C CA . GLU A 1 466 ? -15.880 -19.511 -79.220 1.00 32.84 466 GLU A CA 1
ATOM 3700 C C . GLU A 1 466 ? -14.376 -19.826 -79.158 1.00 32.84 466 GLU A C 1
ATOM 3702 O O . GLU A 1 466 ? -13.572 -18.970 -79.604 1.00 32.84 466 GLU A O 1
#

Secondary structure (DSSP, 8-state):
-HHHHHHHHHHHHHHHHHHHHHHH-TT----HHHHHHHHHHHHHHHSPEE-TTTSSEEPPEEPHHHHHHHHHHTHHHHHHHHHHH-TT-GGGGGGG-GGGSPP---SSS-SEE-PPPGGGGGG---B-TTSTT------B-TTSPBBPPTT--SSS---HHHH-GGGGGSTT--B-GGG-SSS-EEEBS-TT--EEE---PBPPPB-------EE-S--S-SSSEEEEEEE--S-TTPPBTTPPPGGGG--SEEEEEEE-SPPPB---PPPPEEEE--S-SSSEEEEEEE--S-TTPPBTTPPPGGGG--SEEEEEEE-SPPPB---PPPPEE-S--S-SSSEEEEEEE--S-SSPPBTT--SGGG--SEEEEEEE-PPPPP-----------------SSSSSSSSSSS--------TTSSSSSS------------SSSSSSSSS-S----SSSSSS-------

Foldseek 3Di:
DPPVVVVVVLVVVLVVLVVVLCVVPVVQDQDPVLVVLCCVVVCLQVQADQDPVPRDRDRAAAALVQLVVNCVRNVSVVVSSCVVPVPPDPVVVCVSVSVPGHHFDDDPGTSHDHDDDPVCVVVQQFDQFQQQVHLGAAQAAPVGFGFAQPPDCPPHHDCCCVVAVVSVPSGNGFHCHVVVDSHTKGQGNDNVGGIHHHDGHHDDWDAFEKDDKDFDDDFPDQAAKGKTKIFIDRPVPNTPSPHHTHVVVDDRIDIGMDHHHHDWDAWDKDDKDFPAPFPDQAAKGKTKIFIDRVVPNTPPPHHYCVVVDDGMDIDIDHHHHDKFAAAKDDKDFDDDFPDQAAKGKTKIFIDRPRPHIPPPHYHPVVPDRMDIDMDHHHHDDDDDDDDDDDDDDPDDDDDDPPVPPVPVPDDDDDDDDDPDPPVPPPPDDDDDDDDDDDDPPPPVPPPPDDDPDPPPPPDDDDDDDD

InterPro domains:
  IPR000001 Kringle [PF00051] (126-203)
  IPR000001 Kringle [PS50070] (125-203)
  IPR000001 Kringle [SM00130] (124-205)
  IPR000001 Kringle [cd00108] (124-203)
  IPR000884 Thrombospondin type-1 (TSP1) repeat [PF00090] (212-263)
  IPR000884 Thrombospondin type-1 (TSP1) repeat [PF00090] (270-322)
  IPR000884 Thrombospondin type-1 (TSP1) repeat [PF00090] (329-380)
  IPR000884 Thrombospondin type-1 (TSP1) repeat [PS50092] (207-264)
  IPR000884 Thrombospondin type-1 (TSP1) repeat [PS50092] (266-323)
  IPR000884 Thrombospondin type-1 (TSP1) repeat [PS50092] (325-381)
  IPR000884 Thrombospondin type-1 (TSP1) repeat [SM00209] (210-264)
  IPR000884 Thrombospondin type-1 (TSP1) repeat [SM00209] (269-323)
  IPR000884 Thrombospondin type-1 (TSP1) repeat [SM00209] (328-381)
  IPR013806 Kringle-like fold [SSF57440] (110-204)
  IPR018056 Kringle, conserved site [PS00021] (173-186)
  IPR020067 Frizzled domain [PS50038] (31-115)
  IPR036383 Thrombospondin type-1 repeat superfamily [G3DSA:2.20.100.10] (206-263)
  IPR036383 Thrombospondin type-1 repeat superfamily [G3DSA:2.20.100.10] (265-322)
  IPR036383 Thrombospondin type-1 repeat superfamily [G3DSA:2.20.100.10] (323-380)
  IPR036383 Thrombospondin type-1 repeat superfamily [SSF82895] (203-263)